Protein 4DLL (pdb70)

Organism: Polaromonas sp. (strain JS666 / ATCC BAA-500) (NCBI:txid296591)

Radius of gyration: 27.36 Å; Cα contacts (8 Å, |Δi|>4): 1126; chains: 2; bounding box: 44×63×83 Å

Nearest PDB structures (foldseek):
  8jyt-assembly1_A  TM=6.598E-01  e=2.889E-17  synthetic construct
  8hwy-assembly1_B  TM=6.400E-01  e=3.646E-17  Escherichia
  8hwy-assembly1_A  TM=6.384E-01  e=1.101E-16  Escherichia
  7y8o-assembly1_B  TM=6.370E-01  e=3.734E-16  Streptomyces clavuligerus
  4oqz-assembly1_A-2  TM=6.450E-01  e=6.090E-15  Streptomyces aurantiacus JA 4570

Foldseek 3Di:
DQFQEEEEEECVLPLLCLLCVVVVHAYEYEYDDVVSVVSNVVSRYHYDPALLVRQQVGQEYEYDAELVVVCCNVPVRPNLVRDQNHEYEYHQYFLVSQVVVQVVSVVVNYHYWYKDWDDADVLSNVLAIEITAADVVVCVSCVVVNSSRHHYDYQYHRSRRSLVVLVVLVLLLLLVVLLVVQVVCVVVPHQVVVLVVCDPHPNHDPNCVPLVVVSVCVFQASPWLVNSLVSCSNVVVCVVVVHDDVSVVVSNVLSVQVVVVPRRRTYNSCSSVSVVVD/DEEEEEEDDLLCLLCLVVPYAYEYEYDDVVSVVSNVVSRYHYDPALLVSLAPGQEYEYDAELVVVCCNPVVRCNLVRDQNHEYEYHQYALVSFVVVQVVSVVSNYHYWHKDWDDAVVLQNVLAIEITAADPVVVVVCVVVNSSNHHYDYDYHRSVRNLVVLVVLVLLLLLVVLLVVQVVCVVVVDAVVVLVVQPPDPSDDPCCVPLVVVSVVVFAARPWLQVSLVSCSNVVVCVVVVHDDPSVVVSNVLSVVCVVVPRGRTYSSSSSVSVVVVVD

Solvent-accessible surface area: 20744 Å² total

B-factor: mean 40.54, std 8.55, range [14.97, 87.86]

CATH classification: 3.40.50.720 (+1 more: 1.10.1040.10)

InterPro domains:
  IPR006115 6-phosphogluconate dehydrogenase, NADP-binding [PF03446] (11-165)
  IPR008927 6-phosphogluconate dehydrogenase-like, C-terminal domain superfamily [SSF48179] (169-296)
  IPR013328 6-phosphogluconate dehydrogenase, domain 2 [G3DSA:1.10.1040.10] (167-298)
  IPR015815 3-hydroxyisobutyrate dehydrogenase-related [PIRSF000103] (10-296)
  IPR029154 3-hydroxyisobutyrate dehydrogenase-like, NAD-binding domain [PF14833] (171-287)
  IPR036291 NAD(P)-binding domain superfamily [SSF51735] (11-168)

Sequence (553 aa):
PYARKITFLGTGSGLPARRLCEAGYALQVWNRTPARAASLAALGATIHEQARAAARDADIVVSLENGAVVQDVLFAQGVAAAKPGSLFLDASITPREARDHAARLGALGIAHLDTPVSGGTVGAEQGTLVIAGGKPADFERSLPLLKVFGRATHVGPHGSGQLTKLANQIVGITIGAVAEALLFATKGGADAKVKEAITGGFADSRVLQLHGQRVERDFAPRARLSIQLKDRNALATAQEIGFDAPITGLFEQLYAEGVEHGLTDLDQSGLFVELASRRKITFLGTGLPARRLCEAGYALQVWNRTPARAASLAALGATIHEQARAAARDADIVVSLENGAVVQDVLFAQGVAAAKPGSLFLDASITPREARDHAARLGALGIAHLDTPVSGGTVGAEQGTLVIAGGKPADFERSLPLLKVFGRATHVGPHGSGQLTKLANQIVGITIGAVAEALLFATKGGADAKVKEAITGGFADSRVLQLHGQRVERDFAPRARLSIQLKDRNALATAQEIGFDAPITGLFEQLYAEGVEHGLTDLDQSGLFVELASRNG

Structure (mmCIF, N/CA/C/O backbone):
data_4DLL
#
_entry.id   4DLL
#
_cell.length_a   39.868
_cell.length_b   47.010
_cell.length_c   77.498
_cell.angle_alpha   92.14
_cell.angle_beta   95.30
_cell.angle_gamma   101.19
#
_symmetry.space_group_name_H-M   'P 1'
#
loop_
_entity.id
_entity.type
_entity.pdbx_description
1 polymer '2-hydroxy-3-oxopropionate reductase'
2 non-polymer 'SULFATE ION'
3 water water
#
loop_
_atom_site.group_PDB
_atom_site.id
_atom_site.type_symbol
_atom_site.label_atom_id
_atom_site.label_alt_id
_atom_site.label_comp_id
_atom_site.label_asym_id
_atom_site.label_entity_id
_atom_site.label_seq_id
_atom_site.pdbx_PDB_ins_code
_atom_site.Cartn_x
_atom_site.Cartn_y
_atom_site.Cartn_z
_atom_site.occupancy
_atom_site.B_iso_or_equiv
_atom_site.auth_seq_id
_atom_site.auth_comp_id
_atom_site.auth_asym_id
_atom_site.auth_atom_id
_atom_site.pdbx_PDB_model_num
ATOM 1 N N . PRO A 1 29 ? 4.097 20.448 35.963 1.00 46.56 29 PRO A N 1
ATOM 2 C CA . PRO A 1 29 ? 4.145 19.117 36.630 1.00 46.97 29 PRO A CA 1
ATOM 3 C C . PRO A 1 29 ? 5.374 18.824 37.539 1.00 46.55 29 PRO A C 1
ATOM 4 O O . PRO A 1 29 ? 5.357 17.834 38.284 1.00 46.73 29 PRO A O 1
ATOM 8 N N . TYR A 1 30 ? 6.397 19.677 37.516 1.00 45.71 30 TYR A N 1
ATOM 9 C CA . TYR A 1 30 ? 7.663 19.419 38.266 1.00 46.23 30 TYR A CA 1
ATOM 10 C C . TYR A 1 30 ? 7.815 20.337 39.482 1.00 45.42 30 TYR A C 1
ATOM 11 O O . TYR A 1 30 ? 8.538 20.028 40.448 1.00 46.17 30 TYR A O 1
ATOM 20 N N . ALA A 1 31 ? 7.116 21.462 39.418 1.00 43.44 31 ALA A N 1
ATOM 21 C CA . ALA A 1 31 ? 7.351 22.562 40.318 1.00 43.20 31 ALA A CA 1
ATOM 22 C C . ALA A 1 31 ? 6.061 23.270 40.756 1.00 42.88 31 ALA A C 1
ATOM 23 O O . ALA A 1 31 ? 5.185 23.580 39.931 1.00 42.15 31 ALA A O 1
ATOM 25 N N . ARG A 1 32 ? 5.986 23.526 42.064 1.00 42.23 32 ARG A N 1
ATOM 26 C CA . ARG A 1 32 ? 4.993 24.407 42.652 1.00 41.40 32 ARG A CA 1
ATOM 27 C C . ARG A 1 32 ? 5.704 25.406 43.614 1.00 39.88 32 ARG A C 1
ATOM 28 O O . ARG A 1 32 ? 5.356 26.588 43.699 1.00 38.94 32 ARG A O 1
ATOM 31 N N . LYS A 1 33 ? 6.711 24.943 44.328 1.00 38.42 33 LYS A N 1
ATOM 32 C CA . LYS A 1 33 ? 7.360 25.848 45.303 1.00 37.76 33 LYS A CA 1
ATOM 33 C C . LYS A 1 33 ? 8.564 26.581 44.667 1.00 36.26 33 LYS A C 1
ATOM 34 O O . LYS A 1 33 ? 9.548 25.948 44.359 1.00 36.23 33 LYS A O 1
ATOM 39 N N . ILE A 1 34 ? 8.441 27.896 44.442 1.00 35.65 34 ILE A N 1
ATOM 40 C CA . ILE A 1 34 ? 9.523 28.729 43.928 1.00 34.92 34 ILE A CA 1
ATOM 41 C C . ILE A 1 34 ? 10.196 29.648 44.977 1.00 35.39 34 ILE A C 1
ATOM 42 O O . ILE A 1 34 ? 9.527 30.340 45.736 1.00 35.47 34 ILE A O 1
ATOM 47 N N . THR A 1 35 ? 11.530 29.644 45.006 1.00 35.12 35 THR A N 1
ATOM 48 C CA . THR A 1 35 ? 12.264 30.611 45.822 1.00 34.93 35 THR A CA 1
ATOM 49 C C . THR A 1 35 ? 13.041 31.657 44.952 1.00 34.97 35 THR A C 1
ATOM 50 O O . THR A 1 35 ? 13.703 31.294 43.979 1.00 35.34 35 THR A O 1
ATOM 54 N N . PHE A 1 36 ? 12.905 32.941 45.267 1.00 34.08 36 PHE A N 1
ATOM 55 C CA . PHE A 1 36 ? 13.844 33.950 44.786 1.00 33.57 36 PHE A CA 1
ATOM 56 C C . PHE A 1 36 ? 14.887 34.189 45.838 1.00 34.13 36 PHE A C 1
ATOM 57 O O . PHE A 1 36 ? 14.588 34.199 47.035 1.00 34.88 36 PHE A O 1
ATOM 65 N N . LEU A 1 37 ? 16.099 34.400 45.349 1.00 34.11 37 LEU A N 1
ATOM 66 C CA . LEU A 1 37 ? 17.257 34.831 46.083 1.00 34.70 37 LEU A CA 1
ATOM 67 C C . LEU A 1 37 ? 17.688 36.176 45.474 1.00 35.76 37 LEU A C 1
ATOM 68 O O . LEU A 1 37 ? 18.186 36.205 44.390 1.00 35.32 37 LEU A O 1
ATOM 73 N N . GLY A 1 38 ? 17.480 37.286 46.172 1.00 36.33 38 GLY A N 1
ATOM 74 C CA . GLY A 1 38 ? 17.692 38.578 45.582 1.00 38.41 38 GLY A CA 1
ATOM 75 C C . GLY A 1 38 ? 16.551 38.899 44.641 1.00 39.38 38 GLY A C 1
ATOM 76 O O . GLY A 1 38 ? 15.748 38.037 44.294 1.00 40.75 38 GLY A O 1
ATOM 77 N N . THR A 1 39 ? 16.461 40.146 44.222 1.00 40.53 39 THR A N 1
ATOM 78 C CA . THR A 1 39 ? 15.413 40.539 43.287 1.00 41.94 39 THR A CA 1
ATOM 79 C C . THR A 1 39 ? 15.999 41.147 42.035 1.00 42.39 39 THR A C 1
ATOM 80 O O . THR A 1 39 ? 15.267 41.409 41.104 1.00 40.87 39 THR A O 1
ATOM 84 N N . GLY A 1 40 ? 17.327 41.369 42.014 1.00 43.63 40 GLY A N 1
ATOM 85 C CA . GLY A 1 40 ? 18.007 41.951 40.834 1.00 44.19 40 GLY A CA 1
ATOM 86 C C . GLY A 1 40 ? 17.233 43.141 40.292 1.00 45.13 40 GLY A C 1
ATOM 87 O O . GLY A 1 40 ? 16.614 43.883 41.063 1.00 45.96 40 GLY A O 1
ATOM 88 N N . SER A 1 41 ? 17.191 43.288 38.965 1.00 45.68 41 SER A N 1
ATOM 89 C CA . SER A 1 41 ? 16.622 44.483 38.353 1.00 45.84 41 SER A CA 1
ATOM 90 C C . SER A 1 41 ? 15.096 44.424 38.038 1.00 46.15 41 SER A C 1
ATOM 91 O O . SER A 1 41 ? 14.449 45.441 37.870 1.00 45.85 41 SER A O 1
ATOM 101 N N . GLY A 1 43 ? 13.001 41.843 39.479 1.00 43.19 43 GLY A N 1
ATOM 102 C CA . GLY A 1 43 ? 12.487 40.832 40.387 1.00 43.51 43 GLY A CA 1
ATOM 103 C C . GLY A 1 43 ? 11.005 40.957 40.709 1.00 43.45 43 GLY A C 1
ATOM 104 O O . GLY A 1 43 ? 10.299 39.942 40.756 1.00 42.69 43 GLY A O 1
ATOM 105 N N . LEU A 1 44 ? 10.550 42.198 40.924 1.00 42.26 44 LEU A N 1
ATOM 106 C CA . LEU A 1 44 ? 9.183 42.450 41.361 1.00 42.68 44 LEU A CA 1
ATOM 107 C C . LEU A 1 44 ? 8.115 42.069 40.340 1.00 41.11 44 LEU A C 1
ATOM 108 O O . LEU A 1 44 ? 7.181 41.332 40.675 1.00 40.68 44 LEU A O 1
ATOM 113 N N . PRO A 1 45 ? 8.240 42.590 39.106 1.00 40.51 45 PRO A N 1
ATOM 114 C CA . PRO A 1 45 ? 7.277 42.232 38.058 1.00 39.99 45 PRO A CA 1
ATOM 115 C C . PRO A 1 45 ? 7.273 40.712 37.808 1.00 39.71 45 PRO A C 1
ATOM 116 O O . PRO A 1 45 ? 6.197 40.114 37.581 1.00 39.94 45 PRO A O 1
ATOM 128 N N . ALA A 1 47 ? 7.884 38.315 40.094 1.00 38.81 47 ALA A N 1
ATOM 129 C CA . ALA A 1 47 ? 7.215 37.632 41.193 1.00 40.08 47 ALA A CA 1
ATOM 130 C C . ALA A 1 47 ? 5.691 37.731 41.030 1.00 40.60 47 ALA A C 1
ATOM 131 O O . ALA A 1 47 ? 4.972 36.822 41.381 1.00 41.59 47 ALA A O 1
ATOM 133 N N . ARG A 1 48 ? 5.216 38.820 40.454 1.00 41.48 48 ARG A N 1
ATOM 134 C CA . ARG A 1 48 ? 3.806 39.056 40.374 1.00 42.51 48 ARG A CA 1
ATOM 135 C C . ARG A 1 48 ? 3.204 38.147 39.267 1.00 42.82 48 ARG A C 1
ATOM 136 O O . ARG A 1 48 ? 2.141 37.555 39.454 1.00 42.12 48 ARG A O 1
ATOM 141 N N . ARG A 1 49 ? 3.917 37.957 38.155 1.00 42.77 49 ARG A N 1
ATOM 142 C CA . ARG A 1 49 ? 3.403 37.032 37.153 1.00 42.81 49 ARG A CA 1
ATOM 143 C C . ARG A 1 49 ? 3.467 35.626 37.710 1.00 43.06 49 ARG A C 1
ATOM 144 O O . ARG A 1 49 ? 2.662 34.768 37.359 1.00 43.33 49 ARG A O 1
ATOM 152 N N . LEU A 1 50 ? 4.426 35.413 38.602 1.00 42.95 50 LEU A N 1
ATOM 153 C CA . LEU A 1 50 ? 4.636 34.129 39.202 1.00 43.33 50 LEU A CA 1
ATOM 154 C C . LEU A 1 50 ? 3.473 33.738 40.118 1.00 43.21 50 LEU A C 1
ATOM 155 O O . LEU A 1 50 ? 2.882 32.664 39.979 1.00 42.28 50 LEU A O 1
ATOM 160 N N . CYS A 1 51 ? 3.163 34.622 41.055 1.00 43.67 51 CYS A N 1
ATOM 161 C CA . CYS A 1 51 ? 1.975 34.457 41.903 1.00 44.15 51 CYS A CA 1
ATOM 162 C C . CYS A 1 51 ? 0.715 34.380 41.032 1.00 44.31 51 CYS A C 1
ATOM 163 O O . CYS A 1 51 ? -0.064 33.470 41.196 1.00 43.90 51 CYS A O 1
ATOM 166 N N . GLU A 1 52 ? 0.571 35.286 40.073 1.00 44.82 52 GLU A N 1
ATOM 167 C CA . GLU A 1 52 ? -0.552 35.217 39.108 1.00 45.80 52 GLU A CA 1
ATOM 168 C C . GLU A 1 52 ? -0.660 33.900 38.343 1.00 45.24 52 GLU A C 1
ATOM 169 O O . GLU A 1 52 ? -1.744 33.564 37.884 1.00 46.95 52 GLU A O 1
ATOM 175 N N . ALA A 1 53 ? 0.426 33.150 38.188 1.00 43.20 53 ALA A N 1
ATOM 176 C CA . ALA A 1 53 ? 0.332 31.820 37.581 1.00 41.31 53 ALA A CA 1
ATOM 177 C C . ALA A 1 53 ? 0.042 30.753 38.634 1.00 40.86 53 ALA A C 1
ATOM 178 O O . ALA A 1 53 ? -0.076 29.554 38.330 1.00 40.62 53 ALA A O 1
ATOM 180 N N . GLY A 1 54 ? -0.063 31.189 39.888 1.00 40.00 54 GLY A N 1
ATOM 181 C CA . GLY A 1 54 ? -0.447 30.304 40.988 1.00 40.03 54 GLY A CA 1
ATOM 182 C C . GLY A 1 54 ? 0.692 29.510 41.607 1.00 40.15 54 GLY A C 1
ATOM 183 O O . GLY A 1 54 ? 0.465 28.477 42.215 1.00 39.42 54 GLY A O 1
ATOM 184 N N . TYR A 1 55 ? 1.922 30.012 41.457 1.00 39.97 55 TYR A N 1
ATOM 185 C CA . TYR A 1 55 ? 3.079 29.427 42.091 1.00 38.68 55 TYR A CA 1
ATOM 186 C C . TYR A 1 55 ? 3.174 29.985 43.470 1.00 39.01 55 TYR A C 1
ATOM 187 O O . TYR A 1 55 ? 2.851 31.145 43.694 1.00 40.22 55 TYR A O 1
ATOM 196 N N . ALA A 1 56 ? 3.657 29.190 44.406 1.00 38.28 56 ALA A N 1
ATOM 197 C CA . ALA A 1 56 ? 3.861 29.736 45.733 1.00 38.51 56 ALA A CA 1
ATOM 198 C C . ALA A 1 56 ? 5.307 30.259 45.855 1.00 38.29 56 ALA A C 1
ATOM 199 O O . ALA A 1 56 ? 6.253 29.664 45.348 1.00 38.09 56 ALA A O 1
ATOM 201 N N . LEU A 1 57 ? 5.478 31.381 46.518 1.00 37.31 57 LEU A N 1
ATOM 202 C CA . LEU A 1 57 ? 6.752 32.049 46.404 1.00 36.89 57 LEU A CA 1
ATOM 203 C C . LEU A 1 57 ? 7.375 32.355 47.743 1.00 36.39 57 LEU A C 1
ATOM 204 O O . LEU A 1 57 ? 6.720 32.974 48.585 1.00 35.73 57 LEU A O 1
ATOM 209 N N . GLN A 1 58 ? 8.630 31.920 47.919 1.00 36.16 58 GLN A N 1
ATOM 210 C CA . GLN A 1 58 ? 9.456 32.311 49.067 1.00 35.53 58 GLN A CA 1
ATOM 211 C C . GLN A 1 58 ? 10.558 33.202 48.552 1.00 35.52 58 GLN A C 1
ATOM 212 O O . GLN A 1 58 ? 11.024 33.030 47.431 1.00 34.86 58 GLN A O 1
ATOM 218 N N . VAL A 1 59 ? 10.995 34.134 49.384 1.00 34.95 59 VAL A N 1
ATOM 219 C CA . VAL A 1 59 ? 11.969 35.109 49.003 1.00 36.27 59 VAL A CA 1
ATOM 220 C C . VAL A 1 59 ? 12.998 35.293 50.119 1.00 36.54 59 VAL A C 1
ATOM 221 O O . VAL A 1 59 ? 12.637 35.289 51.264 1.00 37.78 59 VAL A O 1
ATOM 225 N N . TRP A 1 60 ? 14.270 35.437 49.788 1.00 36.88 60 TRP A N 1
ATOM 226 C CA . TRP A 1 60 ? 15.248 36.006 50.698 1.00 36.87 60 TRP A CA 1
ATOM 227 C C . TRP A 1 60 ? 15.831 37.209 49.954 1.00 38.28 60 TRP A C 1
ATOM 228 O O . TRP A 1 60 ? 16.127 37.117 48.774 1.00 38.10 60 TRP A O 1
ATOM 239 N N . ASN A 1 61 ? 15.949 38.363 50.596 1.00 38.57 61 ASN A N 1
ATOM 240 C CA . ASN A 1 61 ? 16.481 39.501 49.891 1.00 39.33 61 ASN A CA 1
ATOM 241 C C . ASN A 1 61 ? 17.071 40.489 50.912 1.00 39.75 61 ASN A C 1
ATOM 242 O O . ASN A 1 61 ? 17.044 40.194 52.086 1.00 39.45 61 ASN A O 1
ATOM 247 N N . ARG A 1 62 ? 17.599 41.616 50.442 1.00 40.39 62 ARG A N 1
ATOM 248 C CA . ARG A 1 62 ? 18.408 42.517 51.243 1.00 42.57 62 ARG A CA 1
ATOM 249 C C . ARG A 1 62 ? 17.770 43.894 51.321 1.00 43.24 62 ARG A C 1
ATOM 250 O O . ARG A 1 62 ? 18.316 44.793 51.931 1.00 44.83 62 ARG A O 1
ATOM 258 N N . THR A 1 63 ? 16.611 44.058 50.698 1.00 43.67 63 THR A N 1
ATOM 259 C CA . THR A 1 63 ? 16.007 45.379 50.572 1.00 44.12 63 THR A CA 1
ATOM 260 C C . THR A 1 63 ? 14.530 45.383 51.031 1.00 43.86 63 THR A C 1
ATOM 261 O O . THR A 1 63 ? 13.639 44.784 50.382 1.00 44.27 63 THR A O 1
ATOM 265 N N . PRO A 1 64 ? 14.285 46.021 52.194 1.00 43.37 64 PRO A N 1
ATOM 266 C CA . PRO A 1 64 ? 13.008 46.059 52.918 1.00 43.18 64 PRO A CA 1
ATOM 267 C C . PRO A 1 64 ? 11.765 46.415 52.117 1.00 42.36 64 PRO A C 1
ATOM 268 O O . PRO A 1 64 ? 10.739 45.780 52.302 1.00 43.38 64 PRO A O 1
ATOM 272 N N . ALA A 1 65 ? 11.850 47.401 51.230 1.00 42.29 65 ALA A N 1
ATOM 273 C CA . ALA A 1 65 ? 10.672 47.918 50.529 1.00 41.28 65 ALA A CA 1
ATOM 274 C C . ALA A 1 65 ? 10.238 46.976 49.404 1.00 41.60 65 ALA A C 1
ATOM 275 O O . ALA A 1 65 ? 9.044 46.921 49.040 1.00 41.16 65 ALA A O 1
ATOM 277 N N . ARG A 1 66 ? 11.211 46.245 48.869 1.00 41.38 66 ARG A N 1
ATOM 278 C CA . ARG A 1 66 ? 10.935 45.268 47.837 1.00 42.23 66 ARG A CA 1
ATOM 279 C C . ARG A 1 66 ? 10.309 44.079 48.549 1.00 42.02 66 ARG A C 1
ATOM 280 O O . ARG A 1 66 ? 9.249 43.607 48.170 1.00 41.78 66 ARG A O 1
ATOM 282 N N . ALA A 1 67 ? 10.963 43.639 49.614 1.00 42.64 67 ALA A N 1
ATOM 283 C CA . ALA A 1 67 ? 10.391 42.659 50.540 1.00 43.17 67 ALA A CA 1
ATOM 284 C C . ALA A 1 67 ? 8.897 42.957 50.836 1.00 43.30 67 ALA A C 1
ATOM 285 O O . ALA A 1 67 ? 8.057 42.077 50.668 1.00 43.46 67 ALA A O 1
ATOM 287 N N . ALA A 1 68 ? 8.578 44.202 51.203 1.00 43.26 68 ALA A N 1
ATOM 288 C CA . ALA A 1 68 ? 7.176 44.593 51.498 1.00 43.73 68 ALA A CA 1
ATOM 289 C C . ALA A 1 68 ? 6.260 44.473 50.282 1.00 43.32 68 ALA A C 1
ATOM 290 O O . ALA A 1 68 ? 5.134 44.010 50.403 1.00 42.86 68 ALA A O 1
ATOM 292 N N . SER A 1 69 ? 6.769 44.899 49.133 1.00 42.89 69 SER A N 1
ATOM 293 C CA . SER A 1 69 ? 6.062 44.814 47.885 1.00 42.98 69 SER A CA 1
ATOM 294 C C . SER A 1 69 ? 5.755 43.380 47.497 1.00 42.96 69 SER A C 1
ATOM 295 O O . SER A 1 69 ? 4.713 43.087 46.890 1.00 44.27 69 SER A O 1
ATOM 298 N N . LEU A 1 70 ? 6.682 42.498 47.832 1.00 42.59 70 LEU A N 1
ATOM 299 C CA . LEU A 1 70 ? 6.592 41.064 47.571 1.00 41.43 70 LEU A CA 1
ATOM 300 C C . LEU A 1 70 ? 5.659 40.369 48.549 1.00 41.54 70 LEU A C 1
ATOM 301 O O . LEU A 1 70 ? 4.861 39.480 48.149 1.00 40.86 70 LEU A O 1
ATOM 306 N N . ALA A 1 71 ? 5.796 40.749 49.827 1.00 41.24 71 ALA A N 1
ATOM 307 C CA . ALA A 1 71 ? 4.891 40.302 50.898 1.00 42.48 71 ALA A CA 1
ATOM 308 C C . ALA A 1 71 ? 3.452 40.651 50.543 1.00 42.59 71 ALA A C 1
ATOM 309 O O . ALA A 1 71 ? 2.581 39.808 50.684 1.00 43.23 71 ALA A O 1
ATOM 311 N N . ALA A 1 72 ? 3.238 41.861 50.030 1.00 43.32 72 ALA A N 1
ATOM 312 C CA . ALA A 1 72 ? 1.948 42.287 49.519 1.00 45.00 72 ALA A CA 1
ATOM 313 C C . ALA A 1 72 ? 1.379 41.361 48.413 1.00 46.08 72 ALA A C 1
ATOM 314 O O . ALA A 1 72 ? 0.163 41.273 48.257 1.00 46.46 72 ALA A O 1
ATOM 316 N N . LEU A 1 73 ? 2.238 40.654 47.676 1.00 46.39 73 LEU A N 1
ATOM 317 C CA . LEU A 1 73 ? 1.754 39.788 46.605 1.00 46.27 73 LEU A CA 1
ATOM 318 C C . LEU A 1 73 ? 1.492 38.369 47.096 1.00 46.83 73 LEU A C 1
ATOM 319 O O . LEU A 1 73 ? 0.920 37.558 46.373 1.00 46.82 73 LEU A O 1
ATOM 324 N N . GLY A 1 74 ? 1.885 38.074 48.332 1.00 47.49 74 GLY A N 1
ATOM 325 C CA . GLY A 1 74 ? 1.681 36.716 48.883 1.00 48.59 74 GLY A CA 1
ATOM 326 C C . GLY A 1 74 ? 2.954 35.970 49.257 1.00 48.69 74 GLY A C 1
ATOM 327 O O . GLY A 1 74 ? 2.913 34.978 49.975 1.00 49.74 74 GLY A O 1
ATOM 328 N N . ALA A 1 75 ? 4.095 36.476 48.798 1.00 48.13 75 ALA A N 1
ATOM 329 C CA . ALA A 1 75 ? 5.389 35.856 49.050 1.00 47.34 75 ALA A CA 1
ATOM 330 C C . ALA A 1 75 ? 5.745 35.792 50.547 1.00 47.35 75 ALA A C 1
ATOM 331 O O . ALA A 1 75 ? 5.433 36.718 51.286 1.00 46.93 75 ALA A O 1
ATOM 333 N N . THR A 1 76 ? 6.409 34.720 50.975 1.00 46.54 76 THR A N 1
ATOM 334 C CA . THR A 1 76 ? 6.911 34.623 52.327 1.00 47.32 76 THR A CA 1
ATOM 335 C C . THR A 1 76 ? 8.387 35.044 52.347 1.00 46.92 76 THR A C 1
ATOM 336 O O . THR A 1 76 ? 9.225 34.459 51.652 1.00 46.35 76 THR A O 1
ATOM 340 N N . ILE A 1 77 ? 8.714 36.025 53.173 1.00 46.55 77 ILE A N 1
ATOM 341 C CA . ILE A 1 77 ? 10.088 36.491 53.256 1.00 46.18 77 ILE A CA 1
ATOM 342 C C . ILE A 1 77 ? 10.829 35.783 54.391 1.00 46.12 77 ILE A C 1
ATOM 343 O O . ILE A 1 77 ? 10.265 35.570 55.446 1.00 47.54 77 ILE A O 1
ATOM 348 N N . HIS A 1 78 ? 12.080 35.393 54.179 1.00 45.72 78 HIS A N 1
ATOM 349 C CA . HIS A 1 78 ? 12.888 34.773 55.239 1.00 45.50 78 HIS A CA 1
ATOM 350 C C . HIS A 1 78 ? 14.114 35.627 55.540 1.00 45.85 78 HIS A C 1
ATOM 351 O O . HIS A 1 78 ? 14.628 36.318 54.656 1.00 45.96 78 HIS A O 1
ATOM 358 N N . GLU A 1 79 ? 14.558 35.620 56.790 1.00 46.19 79 GLU A N 1
ATOM 359 C CA . GLU A 1 79 ? 15.757 36.395 57.164 1.00 47.35 79 GLU A CA 1
ATOM 360 C C . GLU A 1 79 ? 17.044 35.716 56.615 1.00 46.66 79 GLU A C 1
ATOM 361 O O . GLU A 1 79 ? 17.967 36.398 56.178 1.00 45.55 79 GLU A O 1
ATOM 367 N N . GLN A 1 80 ? 17.062 34.375 56.622 1.00 47.22 80 GLN A N 1
ATOM 368 C CA . GLN A 1 80 ? 18.200 33.560 56.145 1.00 47.75 80 GLN A CA 1
ATOM 369 C C . GLN A 1 80 ? 17.819 32.844 54.843 1.00 46.88 80 GLN A C 1
ATOM 370 O O . GLN A 1 80 ? 16.731 32.265 54.730 1.00 46.38 80 GLN A O 1
ATOM 376 N N . ALA A 1 81 ? 18.729 32.893 53.873 1.00 46.04 81 ALA A N 1
ATOM 377 C CA . ALA A 1 81 ? 18.489 32.396 52.528 1.00 44.26 81 ALA A CA 1
ATOM 378 C C . ALA A 1 81 ? 18.259 30.885 52.532 1.00 44.25 81 ALA A C 1
ATOM 379 O O . ALA A 1 81 ? 17.364 30.366 51.825 1.00 43.40 81 ALA A O 1
ATOM 381 N N . ARG A 1 82 ? 19.037 30.186 53.359 1.00 43.56 82 ARG A N 1
ATOM 382 C CA . ARG A 1 82 ? 18.926 28.730 53.498 1.00 43.49 82 ARG A CA 1
ATOM 383 C C . ARG A 1 82 ? 17.512 28.343 53.801 1.00 42.68 82 ARG A C 1
ATOM 384 O O . ARG A 1 82 ? 17.044 27.326 53.312 1.00 42.53 82 ARG A O 1
ATOM 392 N N . ALA A 1 83 ? 16.861 29.138 54.658 1.00 41.99 83 ALA A N 1
ATOM 393 C CA . ALA A 1 83 ? 15.485 28.892 55.094 1.00 40.46 83 ALA A CA 1
ATOM 394 C C . ALA A 1 83 ? 14.507 29.074 53.936 1.00 40.33 83 ALA A C 1
ATOM 395 O O . ALA A 1 83 ? 13.536 28.337 53.842 1.00 38.45 83 ALA A O 1
ATOM 397 N N . ALA A 1 84 ? 14.777 30.075 53.076 1.00 39.95 84 ALA A N 1
ATOM 398 C CA . ALA A 1 84 ? 13.935 30.358 51.931 1.00 40.03 84 ALA A CA 1
ATOM 399 C C . ALA A 1 84 ? 13.991 29.228 50.929 1.00 40.41 84 ALA A C 1
ATOM 400 O O . ALA A 1 84 ? 12.992 28.885 50.327 1.00 39.15 84 ALA A O 1
ATOM 402 N N . ALA A 1 85 ? 15.175 28.641 50.788 1.00 41.06 85 ALA A N 1
ATOM 403 C CA . ALA A 1 85 ? 15.468 27.668 49.727 1.00 42.20 85 ALA A CA 1
ATOM 404 C C . ALA A 1 85 ? 15.011 26.247 50.019 1.00 42.38 85 ALA A C 1
ATOM 405 O O . ALA A 1 85 ? 14.603 25.503 49.120 1.00 42.15 85 ALA A O 1
ATOM 407 N N . ARG A 1 86 ? 15.070 25.880 51.286 1.00 42.62 86 ARG A N 1
ATOM 408 C CA . ARG A 1 86 ? 14.973 24.488 51.653 1.00 43.42 86 ARG A CA 1
ATOM 409 C C . ARG A 1 86 ? 13.818 23.673 51.065 1.00 42.56 86 ARG A C 1
ATOM 410 O O . ARG A 1 86 ? 14.027 22.543 50.646 1.00 43.37 86 ARG A O 1
ATOM 418 N N . ASP A 1 87 ? 12.624 24.224 51.009 1.00 42.12 87 ASP A N 1
ATOM 419 C CA . ASP A 1 87 ? 11.465 23.417 50.553 1.00 42.69 87 ASP A CA 1
ATOM 420 C C . ASP A 1 87 ? 11.110 23.662 49.067 1.00 41.25 87 ASP A C 1
ATOM 421 O O . ASP A 1 87 ? 10.122 23.124 48.531 1.00 40.77 87 ASP A O 1
ATOM 426 N N . ALA A 1 88 ? 11.968 24.432 48.390 1.00 39.93 88 ALA A N 1
ATOM 427 C CA . ALA A 1 88 ? 11.733 24.840 47.008 1.00 38.32 88 ALA A CA 1
ATOM 428 C C . ALA A 1 88 ? 11.951 23.685 46.072 1.00 36.86 88 ALA A C 1
ATOM 429 O O . ALA A 1 88 ? 12.859 22.871 46.272 1.00 36.07 88 ALA A O 1
ATOM 431 N N . ASP A 1 89 ? 11.102 23.638 45.056 1.00 35.00 89 ASP A N 1
ATOM 432 C CA . ASP A 1 89 ? 11.319 22.827 43.853 1.00 33.93 89 ASP A CA 1
ATOM 433 C C . ASP A 1 89 ? 12.330 23.497 42.929 1.00 32.20 89 ASP A C 1
ATOM 434 O O . ASP A 1 89 ? 13.162 22.824 42.358 1.00 33.19 89 ASP A O 1
ATOM 439 N N . ILE A 1 90 ? 12.209 24.816 42.757 1.00 31.25 90 ILE A N 1
ATOM 440 C CA . ILE A 1 90 ? 13.089 25.605 41.901 1.00 29.69 90 ILE A CA 1
ATOM 441 C C . ILE A 1 90 ? 13.574 26.824 42.718 1.00 29.99 90 ILE A C 1
ATOM 442 O O . ILE A 1 90 ? 12.763 27.563 43.289 1.00 31.05 90 ILE A O 1
ATOM 447 N N . VAL A 1 91 ? 14.883 26.981 42.840 1.00 29.36 91 VAL A N 1
ATOM 448 C CA . VAL A 1 91 ? 15.440 28.178 43.462 1.00 28.82 91 VAL A CA 1
ATOM 449 C C . VAL A 1 91 ? 16.030 29.094 42.390 1.00 28.86 91 VAL A C 1
ATOM 450 O O . VAL A 1 91 ? 16.904 28.684 41.638 1.00 29.43 91 VAL A O 1
ATOM 454 N N . VAL A 1 92 ? 15.530 30.322 42.317 1.00 29.35 92 VAL A N 1
ATOM 455 C CA . VAL A 1 92 ? 15.966 31.291 41.326 1.00 29.11 92 VAL A CA 1
ATOM 456 C C . VAL A 1 92 ? 16.853 32.346 41.978 1.00 30.39 92 VAL A C 1
ATOM 457 O O . VAL A 1 92 ? 16.357 33.128 42.802 1.00 31.17 92 VAL A O 1
ATOM 461 N N . SER A 1 93 ? 18.149 32.355 41.632 1.00 31.17 93 SER A N 1
ATOM 462 C CA . SER A 1 93 ? 19.042 33.500 41.983 1.00 33.52 93 SER A CA 1
ATOM 463 C C . SER A 1 93 ? 18.971 34.757 41.068 1.00 33.72 93 SER A C 1
ATOM 464 O O . SER A 1 93 ? 19.165 34.702 39.860 1.00 32.81 93 SER A O 1
ATOM 475 N N . LEU A 1 95 ? 20.887 37.441 42.040 1.00 41.73 95 LEU A N 1
ATOM 476 C CA . LEU A 1 95 ? 21.940 38.105 42.735 1.00 42.40 95 LEU A CA 1
ATOM 477 C C . LEU A 1 95 ? 22.857 38.860 41.743 1.00 43.59 95 LEU A C 1
ATOM 478 O O . LEU A 1 95 ? 22.689 38.764 40.536 1.00 44.41 95 LEU A O 1
ATOM 483 N N . GLU A 1 96 ? 23.821 39.613 42.273 1.00 45.00 96 GLU A N 1
ATOM 484 C CA . GLU A 1 96 ? 24.606 40.579 41.482 1.00 45.94 96 GLU A CA 1
ATOM 485 C C . GLU A 1 96 ? 25.690 39.944 40.634 1.00 45.26 96 GLU A C 1
ATOM 486 O O . GLU A 1 96 ? 25.778 40.203 39.430 1.00 45.35 96 GLU A O 1
ATOM 492 N N . ASN A 1 97 ? 26.537 39.155 41.283 1.00 43.88 97 ASN A N 1
ATOM 493 C CA . ASN A 1 97 ? 27.710 38.631 40.643 1.00 43.21 97 ASN A CA 1
ATOM 494 C C . ASN A 1 97 ? 28.094 37.286 41.230 1.00 42.55 97 ASN A C 1
ATOM 495 O O . ASN A 1 97 ? 27.446 36.769 42.168 1.00 42.31 97 ASN A O 1
ATOM 500 N N . GLY A 1 98 ? 29.170 36.752 40.657 1.00 41.93 98 GLY A N 1
ATOM 501 C CA . GLY A 1 98 ? 29.748 35.463 41.005 1.00 40.73 98 GLY A CA 1
ATOM 502 C C . GLY A 1 98 ? 30.098 35.226 42.438 1.00 40.38 98 GLY A C 1
ATOM 503 O O . GLY A 1 98 ? 29.791 34.143 42.930 1.00 39.98 98 GLY A O 1
ATOM 504 N N . ALA A 1 99 ? 30.738 36.222 43.093 1.00 40.48 99 ALA A N 1
ATOM 505 C CA . ALA A 1 99 ? 31.170 36.144 44.517 1.00 40.23 99 ALA A CA 1
ATOM 506 C C . ALA A 1 99 ? 29.989 36.001 45.460 1.00 40.33 99 ALA A C 1
ATOM 507 O O . ALA A 1 99 ? 29.970 35.143 46.355 1.00 39.88 99 ALA A O 1
ATOM 509 N N . VAL A 1 100 ? 29.019 36.896 45.267 1.00 40.75 100 VAL A N 1
ATOM 510 C CA . VAL A 1 100 ? 27.774 36.883 46.047 1.00 41.15 100 VAL A CA 1
ATOM 511 C C . VAL A 1 100 ? 27.080 35.539 45.874 1.00 40.62 100 VAL A C 1
ATOM 512 O O . VAL A 1 100 ? 26.656 34.930 46.864 1.00 39.37 100 VAL A O 1
ATOM 516 N N . VAL A 1 101 ? 26.994 35.059 44.626 1.00 41.59 101 VAL A N 1
ATOM 517 C CA . VAL A 1 101 ? 26.330 33.777 44.386 1.00 42.20 101 VAL A CA 1
ATOM 518 C C . VAL A 1 101 ? 27.042 32.647 45.139 1.00 43.12 101 VAL A C 1
ATOM 519 O O . VAL A 1 101 ? 26.386 31.881 45.828 1.00 43.90 101 VAL A O 1
ATOM 523 N N . GLN A 1 102 ? 28.374 32.593 45.051 1.00 44.55 102 GLN A N 1
ATOM 524 C CA . GLN A 1 102 ? 29.200 31.616 45.751 1.00 44.53 102 GLN A CA 1
ATOM 525 C C . GLN A 1 102 ? 28.920 31.647 47.245 1.00 44.55 102 GLN A C 1
ATOM 526 O O . GLN A 1 102 ? 28.691 30.609 47.856 1.00 43.55 102 GLN A O 1
ATOM 532 N N . ASP A 1 103 ? 28.950 32.855 47.816 1.00 44.94 103 ASP A N 1
ATOM 533 C CA . ASP A 1 103 ? 28.783 33.057 49.245 1.00 45.66 103 ASP A CA 1
ATOM 534 C C . ASP A 1 103 ? 27.422 32.536 49.692 1.00 44.70 103 ASP A C 1
ATOM 535 O O . ASP A 1 103 ? 27.330 31.589 50.491 1.00 44.17 103 ASP A O 1
ATOM 540 N N . VAL A 1 104 ? 26.363 33.121 49.146 1.00 43.64 104 VAL A N 1
ATOM 541 C CA . VAL A 1 104 ? 25.001 32.606 49.387 1.00 42.76 104 VAL A CA 1
ATOM 542 C C . VAL A 1 104 ? 24.824 31.064 49.271 1.00 43.05 104 VAL A C 1
ATOM 543 O O . VAL A 1 104 ? 24.259 30.422 50.169 1.00 42.03 104 VAL A O 1
ATOM 547 N N . LEU A 1 105 ? 25.326 30.483 48.182 1.00 43.44 105 LEU A N 1
ATOM 548 C CA . LEU A 1 105 ? 25.163 29.059 47.958 1.00 44.53 105 LEU A CA 1
ATOM 549 C C . LEU A 1 105 ? 25.941 28.251 48.989 1.00 46.80 105 LEU A C 1
ATOM 550 O O . LEU A 1 105 ? 25.434 27.277 49.543 1.00 47.89 105 LEU A O 1
ATOM 555 N N . PHE A 1 106 ? 27.178 28.657 49.260 1.00 48.51 106 PHE A N 1
ATOM 556 C CA . PHE A 1 106 ? 28.048 27.838 50.100 1.00 49.76 106 PHE A CA 1
ATOM 557 C C . PHE A 1 106 ? 28.349 28.456 51.469 1.00 50.62 106 PHE A C 1
ATOM 558 O O . PHE A 1 106 ? 28.082 27.822 52.476 1.00 51.98 106 PHE A O 1
ATOM 566 N N . ALA A 1 107 ? 28.835 29.691 51.542 1.00 50.81 107 ALA A N 1
ATOM 567 C CA . ALA A 1 107 ? 29.018 30.330 52.863 1.00 51.39 107 ALA A CA 1
ATOM 568 C C . ALA A 1 107 ? 27.739 30.344 53.726 1.00 51.84 107 ALA A C 1
ATOM 569 O O . ALA A 1 107 ? 27.821 30.241 54.962 1.00 52.43 107 ALA A O 1
ATOM 571 N N . GLN A 1 108 ? 26.578 30.510 53.071 1.00 50.82 108 GLN A N 1
ATOM 572 C CA . GLN A 1 108 ? 25.282 30.662 53.738 1.00 49.70 108 GLN A CA 1
ATOM 573 C C . GLN A 1 108 ? 24.453 29.372 53.687 1.00 48.39 108 GLN A C 1
ATOM 574 O O . GLN A 1 108 ? 23.349 29.325 54.171 1.00 48.24 108 GLN A O 1
ATOM 580 N N . GLY A 1 109 ? 24.987 28.331 53.073 1.00 47.08 109 GLY A N 1
ATOM 581 C CA . GLY A 1 109 ? 24.404 27.011 53.197 1.00 45.90 109 GLY A CA 1
ATOM 582 C C . GLY A 1 109 ? 23.094 26.759 52.464 1.00 44.42 109 GLY A C 1
ATOM 583 O O . GLY A 1 109 ? 22.304 25.922 52.886 1.00 44.47 109 GLY A O 1
ATOM 584 N N . VAL A 1 110 ? 22.879 27.469 51.368 1.00 43.66 110 VAL A N 1
ATOM 585 C CA . VAL A 1 110 ? 21.687 27.286 50.532 1.00 42.65 110 VAL A CA 1
ATOM 586 C C . VAL A 1 110 ? 21.814 25.934 49.848 1.00 42.22 110 VAL A C 1
ATOM 587 O O . VAL A 1 110 ? 20.881 25.114 49.849 1.00 40.84 110 VAL A O 1
ATOM 591 N N . ALA A 1 111 ? 22.989 25.687 49.290 1.00 42.01 111 ALA A N 1
ATOM 592 C CA . ALA A 1 111 ? 23.179 24.444 48.563 1.00 43.41 111 ALA A CA 1
ATOM 593 C C . ALA A 1 111 ? 22.963 23.268 49.493 1.00 43.68 111 ALA A C 1
ATOM 594 O O . ALA A 1 111 ? 22.267 22.298 49.150 1.00 44.15 111 ALA A O 1
ATOM 596 N N . ALA A 1 112 ? 23.551 23.381 50.683 1.00 44.40 112 ALA A N 1
ATOM 597 C CA . ALA A 1 112 ? 23.515 22.334 51.704 1.00 43.71 112 ALA A CA 1
ATOM 598 C C . ALA A 1 112 ? 22.085 21.981 52.022 1.00 42.54 112 ALA A C 1
ATOM 599 O O . ALA A 1 112 ? 21.756 20.807 52.171 1.00 43.59 112 ALA A O 1
ATOM 601 N N . ALA A 1 113 ? 21.240 23.004 52.073 1.00 41.06 113 ALA A N 1
ATOM 602 C CA . ALA A 1 113 ? 19.852 22.855 52.493 1.00 39.73 113 ALA A CA 1
ATOM 603 C C . ALA A 1 113 ? 18.811 22.489 51.411 1.00 39.33 113 ALA A C 1
ATOM 604 O O . ALA A 1 113 ? 17.711 22.081 51.743 1.00 38.66 113 ALA A O 1
ATOM 614 N N . LYS A 1 115 ? 16.499 20.489 48.755 1.00 40.41 115 LYS A N 1
ATOM 615 C CA . LYS A 1 115 ? 15.898 19.184 48.414 1.00 42.09 115 LYS A CA 1
ATOM 616 C C . LYS A 1 115 ? 16.710 18.361 47.435 1.00 42.63 115 LYS A C 1
ATOM 617 O O . LYS A 1 115 ? 17.415 18.908 46.611 1.00 43.11 115 LYS A O 1
ATOM 623 N N . PRO A 1 116 ? 16.591 17.028 47.496 1.00 43.76 116 PRO A N 1
ATOM 624 C CA . PRO A 1 116 ? 17.037 16.295 46.324 1.00 44.09 116 PRO A CA 1
ATOM 625 C C . PRO A 1 116 ? 15.979 16.496 45.209 1.00 43.01 116 PRO A C 1
ATOM 626 O O . PRO A 1 116 ? 14.811 16.764 45.497 1.00 43.10 116 PRO A O 1
ATOM 630 N N . GLY A 1 117 ? 16.408 16.441 43.957 1.00 42.38 117 GLY A N 1
ATOM 631 C CA . GLY A 1 117 ? 15.520 16.717 42.800 1.00 40.63 117 GLY A CA 1
ATOM 632 C C . GLY A 1 117 ? 15.264 18.200 42.477 1.00 38.72 117 GLY A C 1
ATOM 633 O O . GLY A 1 117 ? 14.675 18.522 41.463 1.00 38.67 117 GLY A O 1
ATOM 634 N N . SER A 1 118 ? 15.697 19.105 43.334 1.00 36.96 118 SER A N 1
ATOM 635 C CA . SER A 1 118 ? 15.373 20.492 43.150 1.00 36.46 118 SER A CA 1
ATOM 636 C C . SER A 1 118 ? 16.286 21.066 42.050 1.00 36.16 118 SER A C 1
ATOM 637 O O . SER A 1 118 ? 17.342 20.499 41.743 1.00 36.71 118 SER A O 1
ATOM 640 N N . LEU A 1 119 ? 15.919 22.223 41.536 1.00 35.29 119 LEU A N 1
ATOM 641 C CA . LEU A 1 119 ? 16.671 22.883 40.486 1.00 35.40 119 LEU A CA 1
ATOM 642 C C . LEU A 1 119 ? 17.076 24.285 40.934 1.00 33.93 119 LEU A C 1
ATOM 643 O O . LEU A 1 119 ? 16.292 24.964 41.579 1.00 32.96 119 LEU A O 1
ATOM 648 N N . PHE A 1 120 ? 18.279 24.700 40.536 1.00 32.14 120 PHE A N 1
ATOM 649 C CA . PHE A 1 120 ? 18.773 26.020 40.776 1.00 31.56 120 PHE A CA 1
ATOM 650 C C . PHE A 1 120 ? 18.932 26.747 39.448 1.00 31.91 120 PHE A C 1
ATOM 651 O O . PHE A 1 120 ? 19.628 26.281 38.595 1.00 32.66 120 PHE A O 1
ATOM 659 N N . LEU A 1 121 ? 18.250 27.881 39.306 1.00 32.09 121 LEU A N 1
ATOM 660 C CA . LEU A 1 121 ? 18.246 28.704 38.099 1.00 33.57 121 LEU A CA 1
ATOM 661 C C . LEU A 1 121 ? 19.064 29.924 38.404 1.00 33.72 121 LEU A C 1
ATOM 662 O O . LEU A 1 121 ? 18.648 30.733 39.239 1.00 34.90 121 LEU A O 1
ATOM 667 N N . ASP A 1 122 ? 20.220 30.059 37.755 1.00 35.02 122 ASP A N 1
ATOM 668 C CA . ASP A 1 122 ? 20.996 31.279 37.892 1.00 36.81 122 ASP A CA 1
ATOM 669 C C . ASP A 1 122 ? 20.742 32.262 36.769 1.00 36.80 122 ASP A C 1
ATOM 670 O O . ASP A 1 122 ? 21.058 32.007 35.610 1.00 35.12 122 ASP A O 1
ATOM 683 N N . ALA A 1 124 ? 21.480 35.639 37.641 1.00 45.52 124 ALA A N 1
ATOM 684 C CA . ALA A 1 124 ? 22.592 36.612 37.825 1.00 47.31 124 ALA A CA 1
ATOM 685 C C . ALA A 1 124 ? 23.549 36.676 36.577 1.00 48.19 124 ALA A C 1
ATOM 686 O O . ALA A 1 124 ? 23.676 35.708 35.821 1.00 48.85 124 ALA A O 1
ATOM 688 N N . SER A 1 125 ? 24.174 37.819 36.307 1.00 49.65 125 SER A N 1
ATOM 689 C CA . SER A 1 125 ? 25.248 37.838 35.291 1.00 50.04 125 SER A CA 1
ATOM 690 C C . SER A 1 125 ? 26.540 37.349 35.988 1.00 49.74 125 SER A C 1
ATOM 691 O O . SER A 1 125 ? 26.939 37.858 37.047 1.00 50.73 125 SER A O 1
ATOM 694 N N . ILE A 1 126 ? 27.154 36.326 35.401 1.00 48.37 126 ILE A N 1
ATOM 695 C CA . ILE A 1 126 ? 28.140 35.476 36.088 1.00 46.52 126 ILE A CA 1
ATOM 696 C C . ILE A 1 126 ? 28.921 34.845 34.948 1.00 44.48 126 ILE A C 1
ATOM 697 O O . ILE A 1 126 ? 28.341 34.642 33.875 1.00 44.21 126 ILE A O 1
ATOM 702 N N . THR A 1 127 ? 30.221 34.574 35.117 1.00 41.01 127 THR A N 1
ATOM 703 C CA . THR A 1 127 ? 31.038 34.155 33.945 1.00 38.07 127 THR A CA 1
ATOM 704 C C . THR A 1 127 ? 30.685 32.743 33.588 1.00 35.55 127 THR A C 1
ATOM 705 O O . THR A 1 127 ? 30.365 31.976 34.498 1.00 37.02 127 THR A O 1
ATOM 709 N N . PRO A 1 128 ? 30.751 32.371 32.299 1.00 32.42 128 PRO A N 1
ATOM 710 C CA . PRO A 1 128 ? 30.438 30.965 32.041 1.00 32.67 128 PRO A CA 1
ATOM 711 C C . PRO A 1 128 ? 31.334 29.992 32.870 1.00 34.38 128 PRO A C 1
ATOM 712 O O . PRO A 1 128 ? 30.834 28.959 33.348 1.00 34.01 128 PRO A O 1
ATOM 716 N N . ARG A 1 129 ? 32.608 30.379 33.137 1.00 35.91 129 ARG A N 1
ATOM 717 C CA . ARG A 1 129 ? 33.504 29.596 34.025 1.00 35.69 129 ARG A CA 1
ATOM 718 C C . ARG A 1 129 ? 32.866 29.414 35.403 1.00 34.89 129 ARG A C 1
ATOM 719 O O . ARG A 1 129 ? 32.795 28.301 35.928 1.00 34.44 129 ARG A O 1
ATOM 727 N N . GLU A 1 130 ? 32.346 30.500 35.951 1.00 34.75 130 GLU A N 1
ATOM 728 C CA . GLU A 1 130 ? 31.624 30.421 37.210 1.00 35.68 130 GLU A CA 1
ATOM 729 C C . GLU A 1 130 ? 30.360 29.567 37.152 1.00 35.15 130 GLU A C 1
ATOM 730 O O . GLU A 1 130 ? 30.097 28.793 38.085 1.00 33.89 130 GLU A O 1
ATOM 736 N N . ALA A 1 131 ? 29.576 29.717 36.074 1.00 34.46 131 ALA A N 1
ATOM 737 C CA . ALA A 1 131 ? 28.383 28.861 35.895 1.00 34.24 131 ALA A CA 1
ATOM 738 C C . ALA A 1 131 ? 28.780 27.388 35.873 1.00 33.53 131 ALA A C 1
ATOM 739 O O . ALA A 1 131 ? 28.100 26.592 36.523 1.00 33.67 131 ALA A O 1
ATOM 741 N N . ARG A 1 132 ? 29.826 27.015 35.128 1.00 32.92 132 ARG A N 1
ATOM 742 C CA . ARG A 1 132 ? 30.224 25.582 35.066 1.00 34.56 132 ARG A CA 1
ATOM 743 C C . ARG A 1 132 ? 30.692 25.024 36.437 1.00 34.34 132 ARG A C 1
ATOM 744 O O . ARG A 1 132 ? 30.322 23.901 36.807 1.00 33.83 132 ARG A O 1
ATOM 752 N N . ASP A 1 133 ? 31.500 25.822 37.150 1.00 34.19 133 ASP A N 1
ATOM 753 C CA . ASP A 1 133 ? 31.938 25.597 38.535 1.00 34.84 133 ASP A CA 1
ATOM 754 C C . ASP A 1 133 ? 30.767 25.399 39.522 1.00 34.60 133 ASP A C 1
ATOM 755 O O . ASP A 1 133 ? 30.735 24.430 40.307 1.00 32.76 133 ASP A O 1
ATOM 760 N N . HIS A 1 134 ? 29.774 26.288 39.478 1.00 35.35 134 HIS A N 1
ATOM 761 C CA . HIS A 1 134 ? 28.567 26.144 40.326 1.00 34.34 134 HIS A CA 1
ATOM 762 C C . HIS A 1 134 ? 27.734 24.942 39.932 1.00 33.02 134 HIS A C 1
ATOM 763 O O . HIS A 1 134 ? 27.220 24.226 40.780 1.00 31.58 134 HIS A O 1
ATOM 770 N N . ALA A 1 135 ? 27.633 24.695 38.644 1.00 33.07 135 ALA A N 1
ATOM 771 C CA . ALA A 1 135 ? 26.940 23.513 38.154 1.00 33.05 135 ALA A CA 1
ATOM 772 C C . ALA A 1 135 ? 27.630 22.199 38.643 1.00 35.10 135 ALA A C 1
ATOM 773 O O . ALA A 1 135 ? 26.940 21.236 39.028 1.00 33.79 135 ALA A O 1
ATOM 775 N N . ALA A 1 136 ? 28.988 22.185 38.683 1.00 35.83 136 ALA A N 1
ATOM 776 C CA . ALA A 1 136 ? 29.730 20.997 39.185 1.00 36.94 136 ALA A CA 1
ATOM 777 C C . ALA A 1 136 ? 29.473 20.767 40.696 1.00 38.01 136 ALA A C 1
ATOM 778 O O . ALA A 1 136 ? 29.088 19.650 41.068 1.00 38.30 136 ALA A O 1
ATOM 780 N N . ARG A 1 137 ? 29.634 21.816 41.536 1.00 38.54 137 ARG A N 1
ATOM 781 C CA . ARG A 1 137 ? 29.406 21.695 42.984 1.00 40.10 137 ARG A CA 1
ATOM 782 C C . ARG A 1 137 ? 27.993 21.226 43.306 1.00 39.96 137 ARG A C 1
ATOM 783 O O . ARG A 1 137 ? 27.813 20.230 44.015 1.00 40.00 137 ARG A O 1
ATOM 791 N N . LEU A 1 138 ? 26.983 21.950 42.830 1.00 40.15 138 LEU A N 1
ATOM 792 C CA . LEU A 1 138 ? 25.592 21.509 43.067 1.00 40.18 138 LEU A CA 1
ATOM 793 C C . LEU A 1 138 ? 25.340 20.079 42.593 1.00 39.99 138 LEU A C 1
ATOM 794 O O . LEU A 1 138 ? 24.655 19.307 43.269 1.00 40.52 138 LEU A O 1
ATOM 799 N N . GLY A 1 139 ? 25.847 19.732 41.425 1.00 40.33 139 GLY A N 1
ATOM 800 C CA . GLY A 1 139 ? 25.710 18.364 40.945 1.00 40.98 139 GLY A CA 1
ATOM 801 C C . GLY A 1 139 ? 26.348 17.401 41.950 1.00 41.58 139 GLY A C 1
ATOM 802 O O . GLY A 1 139 ? 25.752 16.369 42.294 1.00 41.32 139 GLY A O 1
ATOM 803 N N . ALA A 1 140 ? 27.528 17.762 42.473 1.00 41.49 140 ALA A N 1
ATOM 804 C CA . ALA A 1 140 ? 28.161 16.992 43.582 1.00 41.05 140 ALA A CA 1
ATOM 805 C C . ALA A 1 140 ? 27.086 16.654 44.615 1.00 40.78 140 ALA A C 1
ATOM 806 O O . ALA A 1 140 ? 27.113 15.584 45.213 1.00 41.14 140 ALA A O 1
ATOM 808 N N . LEU A 1 141 ? 26.122 17.559 44.803 1.00 39.42 141 LEU A N 1
ATOM 809 C CA . LEU A 1 141 ? 25.157 17.425 45.881 1.00 38.28 141 LEU A CA 1
ATOM 810 C C . LEU A 1 141 ? 23.773 16.943 45.438 1.00 37.43 141 LEU A C 1
ATOM 811 O O . LEU A 1 141 ? 22.838 17.012 46.211 1.00 37.89 141 LEU A O 1
ATOM 816 N N . GLY A 1 142 ? 23.632 16.457 44.214 1.00 37.51 142 GLY A N 1
ATOM 817 C CA . GLY A 1 142 ? 22.307 15.999 43.712 1.00 36.87 142 GLY A CA 1
ATOM 818 C C . GLY A 1 142 ? 21.369 17.130 43.246 1.00 36.68 142 GLY A C 1
ATOM 819 O O . GLY A 1 142 ? 20.147 16.960 43.095 1.00 37.37 142 GLY A O 1
ATOM 820 N N . ILE A 1 143 ? 21.933 18.303 43.016 1.00 36.22 143 ILE A N 1
ATOM 821 C CA . ILE A 1 143 ? 21.110 19.466 42.624 1.00 35.23 143 ILE A CA 1
ATOM 822 C C . ILE A 1 143 ? 21.516 19.934 41.240 1.00 34.46 143 ILE A C 1
ATOM 823 O O . ILE A 1 143 ? 22.706 20.215 40.978 1.00 33.02 143 ILE A O 1
ATOM 828 N N . ALA A 1 144 ? 20.497 20.005 40.386 1.00 33.38 144 ALA A N 1
ATOM 829 C CA . ALA A 1 144 ? 20.573 20.504 39.026 1.00 33.37 144 ALA A CA 1
ATOM 830 C C . ALA A 1 144 ? 20.793 22.011 38.985 1.00 32.30 144 ALA A C 1
ATOM 831 O O . ALA A 1 144 ? 20.437 22.727 39.881 1.00 33.50 144 ALA A O 1
ATOM 833 N N . HIS A 1 145 ? 21.346 22.478 37.890 1.00 32.46 145 HIS A N 1
ATOM 834 C CA . HIS A 1 145 ? 21.707 23.859 37.692 1.00 31.48 145 HIS A CA 1
ATOM 835 C C . HIS A 1 145 ? 21.429 24.131 36.225 1.00 31.22 145 HIS A C 1
ATOM 836 O O . HIS A 1 145 ? 21.778 23.326 35.371 1.00 30.19 145 HIS A O 1
ATOM 843 N N . LEU A 1 146 ? 20.759 25.244 35.939 1.00 31.28 146 LEU A N 1
ATOM 844 C CA . LEU A 1 146 ? 20.766 25.813 34.598 1.00 31.30 146 LEU A CA 1
ATOM 845 C C . LEU A 1 146 ? 21.197 27.224 34.764 1.00 30.75 146 LEU A C 1
ATOM 846 O O . LEU A 1 146 ? 20.979 27.789 35.831 1.00 31.70 146 LEU A O 1
ATOM 851 N N . ASP A 1 147 ? 21.713 27.818 33.698 1.00 29.20 147 ASP A N 1
ATOM 852 C CA . ASP A 1 147 ? 22.110 29.208 33.782 1.00 30.28 147 ASP A CA 1
ATOM 853 C C . ASP A 1 147 ? 21.189 29.841 32.772 1.00 29.97 147 ASP A C 1
ATOM 854 O O . ASP A 1 147 ? 21.201 29.443 31.595 1.00 30.44 147 ASP A O 1
ATOM 859 N N . THR A 1 148 ? 20.339 30.738 33.266 1.00 28.59 148 THR A N 1
ATOM 860 C CA . THR A 1 148 ? 19.222 31.247 32.510 1.00 28.44 148 THR A CA 1
ATOM 861 C C . THR A 1 148 ? 19.109 32.777 32.560 1.00 26.98 148 THR A C 1
ATOM 862 O O . THR A 1 148 ? 18.107 33.332 33.072 1.00 27.57 148 THR A O 1
ATOM 866 N N . PRO A 1 149 ? 20.146 33.481 32.053 1.00 25.35 149 PRO A N 1
ATOM 867 C CA . PRO A 1 149 ? 20.026 34.968 31.919 1.00 23.75 149 PRO A CA 1
ATOM 868 C C . PRO A 1 149 ? 18.989 35.431 30.940 1.00 23.53 149 PRO A C 1
ATOM 869 O O . PRO A 1 149 ? 18.578 34.662 30.027 1.00 23.33 149 PRO A O 1
ATOM 873 N N . VAL A 1 150 ? 18.580 36.676 31.130 1.00 22.66 150 VAL A N 1
ATOM 874 C CA . VAL A 1 150 ? 17.501 37.312 30.371 1.00 25.68 150 VAL A CA 1
ATOM 875 C C . VAL A 1 150 ? 17.949 38.568 29.636 1.00 26.24 150 VAL A C 1
ATOM 876 O O . VAL A 1 150 ? 18.939 39.220 30.019 1.00 27.30 150 VAL A O 1
ATOM 880 N N . SER A 1 151 ? 17.301 38.855 28.521 1.00 26.61 151 SER A N 1
ATOM 881 C CA . SER A 1 151 ? 17.338 40.208 27.973 1.00 26.82 151 SER A CA 1
ATOM 882 C C . SER A 1 151 ? 15.884 40.721 27.842 1.00 28.76 151 SER A C 1
ATOM 883 O O . SER A 1 151 ? 14.935 39.914 27.793 1.00 29.34 151 SER A O 1
ATOM 886 N N . GLY A 1 152 ? 15.697 42.039 27.837 1.00 30.25 152 GLY A N 1
ATOM 887 C CA . GLY A 1 152 ? 14.368 42.605 27.679 1.00 32.67 152 GLY A CA 1
ATOM 888 C C . GLY A 1 152 ? 13.890 43.714 28.591 1.00 34.91 152 GLY A C 1
ATOM 889 O O . GLY A 1 152 ? 12.841 44.333 28.292 1.00 35.91 152 GLY A O 1
ATOM 890 N N . GLY A 1 153 ? 14.643 44.018 29.660 1.00 36.19 153 GLY A N 1
ATOM 891 C CA . GLY A 1 153 ? 14.335 45.190 30.514 1.00 38.43 153 GLY A CA 1
ATOM 892 C C . GLY A 1 153 ? 12.992 45.182 31.259 1.00 40.50 153 GLY A C 1
ATOM 893 O O . GLY A 1 153 ? 12.364 44.113 31.478 1.00 42.49 153 GLY A O 1
ATOM 894 N N . THR A 1 154 ? 12.527 46.358 31.657 1.00 41.00 154 THR A N 1
ATOM 895 C CA . THR A 1 154 ? 11.376 46.404 32.535 1.00 42.23 154 THR A CA 1
ATOM 896 C C . THR A 1 154 ? 10.020 45.980 31.956 1.00 41.38 154 THR A C 1
ATOM 897 O O . THR A 1 154 ? 9.280 45.312 32.641 1.00 41.68 154 THR A O 1
ATOM 901 N N . VAL A 1 155 ? 9.674 46.354 30.743 1.00 41.21 155 VAL A N 1
ATOM 902 C CA . VAL A 1 155 ? 8.335 45.947 30.265 1.00 42.16 155 VAL A CA 1
ATOM 903 C C . VAL A 1 155 ? 8.205 44.510 29.706 1.00 40.47 155 VAL A C 1
ATOM 904 O O . VAL A 1 155 ? 7.095 43.920 29.705 1.00 41.93 155 VAL A O 1
ATOM 908 N N . GLY A 1 156 ? 9.309 43.928 29.265 1.00 38.65 156 GLY A N 1
ATOM 909 C CA . GLY A 1 156 ? 9.333 42.485 29.035 1.00 36.15 156 GLY A CA 1
ATOM 910 C C . GLY A 1 156 ? 9.043 41.733 30.330 1.00 34.76 156 GLY A C 1
ATOM 911 O O . GLY A 1 156 ? 8.297 40.758 30.349 1.00 34.04 156 GLY A O 1
ATOM 912 N N . ALA A 1 157 ? 9.633 42.215 31.420 1.00 33.79 157 ALA A N 1
ATOM 913 C CA . ALA A 1 157 ? 9.396 41.680 32.745 1.00 33.90 157 ALA A CA 1
ATOM 914 C C . ALA A 1 157 ? 7.899 41.784 33.117 1.00 34.19 157 ALA A C 1
ATOM 915 O O . ALA A 1 157 ? 7.260 40.781 33.414 1.00 34.73 157 ALA A O 1
ATOM 917 N N . GLU A 1 158 ? 7.322 42.970 33.002 1.00 34.38 158 GLU A N 1
ATOM 918 C CA . GLU A 1 158 ? 5.891 43.133 33.272 1.00 34.21 158 GLU A CA 1
ATOM 919 C C . GLU A 1 158 ? 4.976 42.366 32.287 1.00 33.09 158 GLU A C 1
ATOM 920 O O . GLU A 1 158 ? 4.000 41.767 32.714 1.00 33.38 158 GLU A O 1
ATOM 926 N N . GLN A 1 159 ? 5.345 42.277 31.017 1.00 32.24 159 GLN A N 1
ATOM 927 C CA . GLN A 1 159 ? 4.477 41.649 29.978 1.00 31.64 159 GLN A CA 1
ATOM 928 C C . GLN A 1 159 ? 4.679 40.184 29.723 1.00 31.80 159 GLN A C 1
ATOM 929 O O . GLN A 1 159 ? 3.889 39.542 28.930 1.00 32.17 159 GLN A O 1
ATOM 931 N N . GLY A 1 160 ? 5.744 39.639 30.348 1.00 31.86 160 GLY A N 1
ATOM 932 C CA . GLY A 1 160 ? 6.158 38.239 30.163 1.00 28.38 160 GLY A CA 1
ATOM 933 C C . GLY A 1 160 ? 6.683 38.005 28.772 1.00 29.01 160 GLY A C 1
ATOM 934 O O . GLY A 1 160 ? 6.404 36.972 28.139 1.00 28.58 160 GLY A O 1
ATOM 935 N N . THR A 1 161 ? 7.442 38.971 28.278 1.00 28.54 161 THR A N 1
ATOM 936 C CA . THR A 1 161 ? 7.989 38.895 26.928 1.00 29.01 161 THR A CA 1
ATOM 937 C C . THR A 1 161 ? 9.525 39.100 27.053 1.00 28.93 161 THR A C 1
ATOM 938 O O . THR A 1 161 ? 10.138 39.688 26.173 1.00 26.18 161 THR A O 1
ATOM 942 N N . LEU A 1 162 ? 10.110 38.649 28.182 1.00 29.03 162 LEU A N 1
ATOM 943 C CA . LEU A 1 162 ? 11.590 38.539 28.276 1.00 29.19 162 LEU A CA 1
ATOM 944 C C . LEU A 1 162 ? 12.000 37.497 27.264 1.00 28.96 162 LEU A C 1
ATOM 945 O O . LEU A 1 162 ? 11.192 36.714 26.789 1.00 27.25 162 LEU A O 1
ATOM 950 N N . VAL A 1 163 ? 13.271 37.574 26.916 1.00 28.66 163 VAL A N 1
ATOM 951 C CA . VAL A 1 163 ? 13.996 36.528 26.214 1.00 28.56 163 VAL A CA 1
ATOM 952 C C . VAL A 1 163 ? 15.040 35.920 27.191 1.00 28.73 163 VAL A C 1
ATOM 953 O O . VAL A 1 163 ? 15.731 36.661 27.904 1.00 29.60 163 VAL A O 1
ATOM 957 N N . ILE A 1 164 ? 15.041 34.594 27.304 1.00 27.85 164 ILE A N 1
ATOM 958 C CA . ILE A 1 164 ? 15.819 33.840 28.288 1.00 27.86 164 ILE A CA 1
ATOM 959 C C . ILE A 1 164 ? 16.745 32.851 27.583 1.00 27.88 164 ILE A C 1
ATOM 960 O O . ILE A 1 164 ? 16.333 32.055 26.705 1.00 27.24 164 ILE A O 1
ATOM 973 N N . ALA A 1 166 ? 19.320 29.914 28.049 1.00 24.83 166 ALA A N 1
ATOM 974 C CA . ALA A 1 166 ? 19.561 28.813 29.007 1.00 25.75 166 ALA A CA 1
ATOM 975 C C . ALA A 1 166 ? 20.749 27.904 28.700 1.00 25.70 166 ALA A C 1
ATOM 976 O O . ALA A 1 166 ? 20.980 27.523 27.540 1.00 25.19 166 ALA A O 1
ATOM 978 N N . GLY A 1 167 ? 21.536 27.577 29.730 1.00 27.76 167 GLY A N 1
ATOM 979 C CA . GLY A 1 167 ? 22.669 26.615 29.595 1.00 27.36 167 GLY A CA 1
ATOM 980 C C . GLY A 1 167 ? 22.341 25.456 30.515 1.00 29.34 167 GLY A C 1
ATOM 981 O O . GLY A 1 167 ? 21.888 25.706 31.631 1.00 28.79 167 GLY A O 1
ATOM 982 N N . GLY A 1 168 ? 22.514 24.196 30.052 1.00 30.41 168 GLY A N 1
ATOM 983 C CA . GLY A 1 168 ? 22.438 23.015 30.940 1.00 30.71 168 GLY A CA 1
ATOM 984 C C . GLY A 1 168 ? 21.927 21.787 30.204 1.00 31.79 168 GLY A C 1
ATOM 985 O O . GLY A 1 168 ? 21.995 21.729 28.976 1.00 30.92 168 GLY A O 1
ATOM 986 N N . LYS A 1 169 ? 21.354 20.837 30.945 1.00 32.11 169 LYS A N 1
ATOM 987 C CA . LYS A 1 169 ? 20.983 19.543 30.359 1.00 32.71 169 LYS A CA 1
ATOM 988 C C . LYS A 1 169 ? 19.541 19.609 29.808 1.00 31.44 169 LYS A C 1
ATOM 989 O O . LYS A 1 169 ? 18.743 20.321 30.348 1.00 31.44 169 LYS A O 1
ATOM 995 N N . PRO A 1 170 ? 19.220 18.902 28.705 1.00 31.08 170 PRO A N 1
ATOM 996 C CA . PRO A 1 170 ? 17.868 19.058 28.143 1.00 30.85 170 PRO A CA 1
ATOM 997 C C . PRO A 1 170 ? 16.769 18.711 29.142 1.00 30.77 170 PRO A C 1
ATOM 998 O O . PRO A 1 170 ? 15.854 19.494 29.310 1.00 30.96 170 PRO A O 1
ATOM 1002 N N . ALA A 1 171 ? 16.896 17.588 29.846 1.00 31.82 171 ALA A N 1
ATOM 1003 C CA . ALA A 1 171 ? 15.925 17.194 30.880 1.00 32.97 171 ALA A CA 1
ATOM 1004 C C . ALA A 1 171 ? 15.692 18.253 31.949 1.00 33.39 171 ALA A C 1
ATOM 1005 O O . ALA A 1 171 ? 14.567 18.472 32.340 1.00 33.79 171 ALA A O 1
ATOM 1007 N N . ASP A 1 172 ? 16.752 18.918 32.416 1.00 33.65 172 ASP A N 1
ATOM 1008 C CA . ASP A 1 172 ? 16.599 19.960 33.419 1.00 34.15 172 ASP A CA 1
ATOM 1009 C C . ASP A 1 172 ? 15.866 21.173 32.796 1.00 33.93 172 ASP A C 1
ATOM 1010 O O . ASP A 1 172 ? 14.951 21.758 33.413 1.00 32.76 172 ASP A O 1
ATOM 1015 N N . PHE A 1 173 ? 16.258 21.527 31.554 1.00 32.46 173 PHE A N 1
ATOM 1016 C CA . PHE A 1 173 ? 15.643 22.621 30.859 1.00 30.61 173 PHE A CA 1
ATOM 1017 C C . PHE A 1 173 ? 14.166 22.333 30.643 1.00 30.94 173 PHE A C 1
ATOM 1018 O O . PHE A 1 173 ? 13.360 23.237 30.827 1.00 29.04 173 PHE A O 1
ATOM 1026 N N . GLU A 1 174 ? 13.799 21.103 30.251 1.00 30.88 174 GLU A N 1
ATOM 1027 C CA . GLU A 1 174 ? 12.352 20.818 30.183 1.00 32.56 174 GLU A CA 1
ATOM 1028 C C . GLU A 1 174 ? 11.693 20.922 31.558 1.00 31.11 174 GLU A C 1
ATOM 1029 O O . GLU A 1 174 ? 10.628 21.488 31.714 1.00 30.69 174 GLU A O 1
ATOM 1035 N N . ARG A 1 175 ? 12.333 20.400 32.580 1.00 31.23 175 ARG A N 1
ATOM 1036 C CA . ARG A 1 175 ? 11.775 20.609 33.901 1.00 32.90 175 ARG A CA 1
ATOM 1037 C C . ARG A 1 175 ? 11.492 22.086 34.176 1.00 32.37 175 ARG A C 1
ATOM 1038 O O . ARG A 1 175 ? 10.500 22.416 34.839 1.00 33.68 175 ARG A O 1
ATOM 1046 N N . SER A 1 176 ? 12.306 22.965 33.598 1.00 30.62 176 SER A N 1
ATOM 1047 C CA . SER A 1 176 ? 12.266 24.385 33.883 1.00 30.74 176 SER A CA 1
ATOM 1048 C C . SER A 1 176 ? 11.263 25.126 33.122 1.00 29.30 176 SER A C 1
ATOM 1049 O O . SER A 1 176 ? 10.964 26.279 33.468 1.00 28.38 176 SER A O 1
ATOM 1052 N N . LEU A 1 177 ? 10.890 24.556 31.978 1.00 28.45 177 LEU A N 1
ATOM 1053 C CA . LEU A 1 177 ? 10.348 25.370 30.933 1.00 28.39 177 LEU A CA 1
ATOM 1054 C C . LEU A 1 177 ? 9.038 26.032 31.363 1.00 28.86 177 LEU A C 1
ATOM 1055 O O . LEU A 1 177 ? 8.848 27.231 31.075 1.00 27.92 177 LEU A O 1
ATOM 1060 N N . PRO A 1 178 ? 8.139 25.280 32.082 1.00 29.03 178 PRO A N 1
ATOM 1061 C CA . PRO A 1 178 ? 6.885 25.922 32.496 1.00 28.17 178 PRO A CA 1
ATOM 1062 C C . PRO A 1 178 ? 7.161 27.166 33.358 1.00 27.78 178 PRO A C 1
ATOM 1063 O O . PRO A 1 178 ? 6.465 28.189 33.218 1.00 27.00 178 PRO A O 1
ATOM 1067 N N . LEU A 1 179 ? 8.156 27.106 34.259 1.00 27.28 179 LEU A N 1
ATOM 1068 C CA . LEU A 1 179 ? 8.436 28.330 35.056 1.00 25.70 179 LEU A CA 1
ATOM 1069 C C . LEU A 1 179 ? 8.972 29.403 34.129 1.00 26.72 179 LEU A C 1
ATOM 1070 O O . LEU A 1 179 ? 8.561 30.586 34.221 1.00 26.35 179 LEU A O 1
ATOM 1075 N N . LEU A 1 180 ? 9.820 28.967 33.177 1.00 27.06 180 LEU A N 1
ATOM 1076 C CA . LEU A 1 180 ? 10.417 29.891 32.261 1.00 28.93 180 LEU A CA 1
ATOM 1077 C C . LEU A 1 180 ? 9.409 30.628 31.403 1.00 29.72 180 LEU A C 1
ATOM 1078 O O . LEU A 1 180 ? 9.512 31.835 31.306 1.00 30.55 180 LEU A O 1
ATOM 1083 N N . LYS A 1 181 ? 8.429 29.902 30.826 1.00 30.37 181 LYS A N 1
ATOM 1084 C CA . LYS A 1 181 ? 7.351 30.503 30.006 1.00 31.44 181 LYS A CA 1
ATOM 1085 C C . LYS A 1 181 ? 6.599 31.642 30.667 1.00 30.16 181 LYS A C 1
ATOM 1086 O O . LYS A 1 181 ? 6.066 32.530 29.995 1.00 32.37 181 LYS A O 1
ATOM 1092 N N . VAL A 1 182 ? 6.492 31.610 31.985 1.00 30.19 182 VAL A N 1
ATOM 1093 C CA . VAL A 1 182 ? 5.852 32.693 32.715 1.00 29.53 182 VAL A CA 1
ATOM 1094 C C . VAL A 1 182 ? 6.612 34.011 32.457 1.00 29.11 182 VAL A C 1
ATOM 1095 O O . VAL A 1 182 ? 6.014 35.099 32.438 1.00 26.88 182 VAL A O 1
ATOM 1099 N N . PHE A 1 183 ? 7.936 33.927 32.281 1.00 28.54 183 PHE A N 1
ATOM 1100 C CA . PHE A 1 183 ? 8.724 35.175 32.163 1.00 28.22 183 PHE A CA 1
ATOM 1101 C C . PHE A 1 183 ? 8.951 35.593 30.727 1.00 27.07 183 PHE A C 1
ATOM 1102 O O . PHE A 1 183 ? 9.036 36.782 30.454 1.00 25.55 183 PHE A O 1
ATOM 1110 N N . GLY A 1 184 ? 9.030 34.630 29.808 1.00 26.52 184 GLY A N 1
ATOM 1111 C CA . GLY A 1 184 ? 9.134 35.025 28.407 1.00 27.44 184 GLY A CA 1
ATOM 1112 C C . GLY A 1 184 ? 9.389 33.872 27.510 1.00 27.92 184 GLY A C 1
ATOM 1113 O O . GLY A 1 184 ? 8.982 32.765 27.804 1.00 29.00 184 GLY A O 1
ATOM 1114 N N . ARG A 1 185 ? 10.027 34.129 26.383 1.00 28.16 185 ARG A N 1
ATOM 1115 C CA . ARG A 1 185 ? 10.425 33.040 25.516 1.00 28.70 185 ARG A CA 1
ATOM 1116 C C . ARG A 1 185 ? 11.850 32.525 25.900 1.00 28.83 185 ARG A C 1
ATOM 1117 O O . ARG A 1 185 ? 12.821 33.301 25.889 1.00 29.08 185 ARG A O 1
ATOM 1125 N N . ALA A 1 186 ? 11.969 31.239 26.249 1.00 28.95 186 ALA A N 1
ATOM 1126 C CA . ALA A 1 186 ? 13.271 30.654 26.612 1.00 28.33 186 ALA A CA 1
ATOM 1127 C C . ALA A 1 186 ? 13.767 29.772 25.499 1.00 28.34 186 ALA A C 1
ATOM 1128 O O . ALA A 1 186 ? 12.974 29.095 24.814 1.00 27.10 186 ALA A O 1
ATOM 1130 N N . THR A 1 187 ? 15.085 29.785 25.326 1.00 26.58 187 THR A N 1
ATOM 1131 C CA . THR A 1 187 ? 15.772 29.054 24.292 1.00 27.54 187 THR A CA 1
ATOM 1132 C C . THR A 1 187 ? 16.949 28.338 24.931 1.00 27.63 187 THR A C 1
ATOM 1133 O O . THR A 1 187 ? 17.799 28.948 25.666 1.00 27.03 187 THR A O 1
ATOM 1137 N N . HIS A 1 188 ? 17.042 27.065 24.615 1.00 27.08 188 HIS A N 1
ATOM 1138 C CA . HIS A 1 188 ? 18.083 26.233 25.170 1.00 28.26 188 HIS A CA 1
ATOM 1139 C C . HIS A 1 188 ? 19.313 26.354 24.303 1.00 28.84 188 HIS A C 1
ATOM 1140 O O . HIS A 1 188 ? 19.295 25.928 23.157 1.00 29.03 188 HIS A O 1
ATOM 1147 N N . VAL A 1 189 ? 20.377 26.944 24.833 1.00 29.14 189 VAL A N 1
ATOM 1148 C CA . VAL A 1 189 ? 21.477 27.373 23.961 1.00 30.42 189 VAL A CA 1
ATOM 1149 C C . VAL A 1 189 ? 22.642 26.386 23.944 1.00 32.07 189 VAL A C 1
ATOM 1150 O O . VAL A 1 189 ? 23.465 26.402 23.017 1.00 34.25 189 VAL A O 1
ATOM 1154 N N . GLY A 1 190 ? 22.706 25.501 24.930 1.00 32.00 190 GLY A N 1
ATOM 1155 C CA . GLY A 1 190 ? 23.848 24.599 25.065 1.00 31.31 190 GLY A CA 1
ATOM 1156 C C . GLY A 1 190 ? 23.955 24.106 26.508 1.00 31.34 190 GLY A C 1
ATOM 1157 O O . GLY A 1 190 ? 23.001 24.272 27.267 1.00 31.50 190 GLY A O 1
ATOM 1158 N N . PRO A 1 191 ? 25.127 23.524 26.892 1.00 31.05 191 PRO A N 1
ATOM 1159 C CA . PRO A 1 191 ? 25.412 22.925 28.209 1.00 29.98 191 PRO A CA 1
ATOM 1160 C C . PRO A 1 191 ? 25.760 23.999 29.207 1.00 28.58 191 PRO A C 1
ATOM 1161 O O . PRO A 1 191 ? 25.795 25.145 28.841 1.00 28.47 191 PRO A O 1
ATOM 1165 N N . HIS A 1 192 ? 25.905 23.635 30.484 1.00 28.88 192 HIS A N 1
ATOM 1166 C CA . HIS A 1 192 ? 26.270 24.588 31.559 1.00 27.37 192 HIS A CA 1
ATOM 1167 C C . HIS A 1 192 ? 27.218 25.680 31.078 1.00 27.03 192 HIS A C 1
ATOM 1168 O O . HIS A 1 192 ? 28.206 25.368 30.438 1.00 27.94 192 HIS A O 1
ATOM 1175 N N . GLY A 1 193 ? 26.865 26.944 31.359 1.00 26.50 193 GLY A N 1
ATOM 1176 C CA . GLY A 1 193 ? 27.647 28.127 31.047 1.00 26.50 193 GLY A CA 1
ATOM 1177 C C . GLY A 1 193 ? 27.308 28.721 29.708 1.00 27.65 193 GLY A C 1
ATOM 1178 O O . GLY A 1 193 ? 27.633 29.867 29.460 1.00 26.54 193 GLY A O 1
ATOM 1179 N N . SER A 1 194 ? 26.618 27.942 28.870 1.00 27.60 194 SER A N 1
ATOM 1180 C CA . SER A 1 194 ? 26.109 28.413 27.586 1.00 29.11 194 SER A CA 1
ATOM 1181 C C . SER A 1 194 ? 25.146 29.633 27.616 1.00 28.83 194 SER A C 1
ATOM 1182 O O . SER A 1 194 ? 25.185 30.480 26.720 1.00 29.98 194 SER A O 1
ATOM 1185 N N . GLY A 1 195 ? 24.297 29.711 28.639 1.00 28.47 195 GLY A N 1
ATOM 1186 C CA . GLY A 1 195 ? 23.382 30.803 28.806 1.00 26.64 195 GLY A CA 1
ATOM 1187 C C . GLY A 1 195 ? 24.231 32.009 29.099 1.00 27.39 195 GLY A C 1
ATOM 1188 O O . GLY A 1 195 ? 24.058 33.040 28.466 1.00 25.50 195 GLY A O 1
ATOM 1189 N N . GLN A 1 196 ? 25.154 31.906 30.059 1.00 26.91 196 GLN A N 1
ATOM 1190 C CA . GLN A 1 196 ? 26.005 33.084 30.358 1.00 28.04 196 GLN A CA 1
ATOM 1191 C C . GLN A 1 196 ? 26.798 33.522 29.153 1.00 26.86 196 GLN A C 1
ATOM 1192 O O . GLN A 1 196 ? 27.031 34.704 28.931 1.00 27.31 196 GLN A O 1
ATOM 1198 N N . LEU A 1 197 ? 27.164 32.560 28.336 1.00 27.89 197 LEU A N 1
ATOM 1199 C CA . LEU A 1 197 ? 27.945 32.885 27.172 1.00 28.47 197 LEU A CA 1
ATOM 1200 C C . LEU A 1 197 ? 27.091 33.586 26.166 1.00 27.69 197 LEU A C 1
ATOM 1201 O O . LEU A 1 197 ? 27.583 34.469 25.473 1.00 27.68 197 LEU A O 1
ATOM 1206 N N . THR A 1 198 ? 25.823 33.150 26.022 1.00 27.14 198 THR A N 1
ATOM 1207 C CA . THR A 1 198 ? 24.919 33.815 25.049 1.00 24.96 198 THR A CA 1
ATOM 1208 C C . THR A 1 198 ? 24.606 35.172 25.625 1.00 24.26 198 THR A C 1
ATOM 1209 O O . THR A 1 198 ? 24.565 36.145 24.931 1.00 23.92 198 THR A O 1
ATOM 1213 N N . LYS A 1 199 ? 24.396 35.219 26.937 1.00 24.18 199 LYS A N 1
ATOM 1214 C CA . LYS A 1 199 ? 24.305 36.490 27.594 1.00 23.39 199 LYS A CA 1
ATOM 1215 C C . LYS A 1 199 ? 25.454 37.506 27.256 1.00 21.13 199 LYS A C 1
ATOM 1216 O O . LYS A 1 199 ? 25.151 38.681 27.034 1.00 18.28 199 LYS A O 1
ATOM 1222 N N . LEU A 1 200 ? 26.698 37.062 27.116 1.00 21.65 200 LEU A N 1
ATOM 1223 C CA . LEU A 1 200 ? 27.821 38.047 26.963 1.00 21.68 200 LEU A CA 1
ATOM 1224 C C . LEU A 1 200 ? 27.848 38.439 25.477 1.00 20.63 200 LEU A C 1
ATOM 1225 O O . LEU A 1 200 ? 28.039 39.598 25.153 1.00 21.42 200 LEU A O 1
ATOM 1230 N N . ALA A 1 201 ? 27.579 37.484 24.561 1.00 19.36 201 ALA A N 1
ATOM 1231 C CA . ALA A 1 201 ? 27.304 37.861 23.185 1.00 19.57 201 ALA A CA 1
ATOM 1232 C C . ALA A 1 201 ? 26.250 38.970 23.120 1.00 20.02 201 ALA A C 1
ATOM 1233 O O . ALA A 1 201 ? 26.432 39.928 22.413 1.00 20.13 201 ALA A O 1
ATOM 1235 N N . ASN A 1 202 ? 25.135 38.837 23.833 1.00 21.23 202 ASN A N 1
ATOM 1236 C CA . ASN A 1 202 ? 23.981 39.842 23.765 1.00 22.21 202 ASN A CA 1
ATOM 1237 C C . ASN A 1 202 ? 24.474 41.179 24.373 1.00 23.89 202 ASN A C 1
ATOM 1238 O O . ASN A 1 202 ? 24.257 42.291 23.850 1.00 24.40 202 ASN A O 1
ATOM 1243 N N . GLN A 1 203 ? 25.235 41.099 25.453 1.00 23.87 203 GLN A N 1
ATOM 1244 C CA . GLN A 1 203 ? 25.778 42.407 25.987 1.00 26.01 203 GLN A CA 1
ATOM 1245 C C . GLN A 1 203 ? 26.855 43.125 25.096 1.00 26.30 203 GLN A C 1
ATOM 1246 O O . GLN A 1 203 ? 26.842 44.351 24.938 1.00 28.24 203 GLN A O 1
ATOM 1260 N N . ILE A 1 205 ? 26.721 42.997 21.826 1.00 26.96 205 ILE A N 1
ATOM 1261 C CA . ILE A 1 205 ? 25.903 43.672 20.801 1.00 25.29 205 ILE A CA 1
ATOM 1262 C C . ILE A 1 205 ? 25.206 44.883 21.385 1.00 25.27 205 ILE A C 1
ATOM 1263 O O . ILE A 1 205 ? 25.183 45.925 20.785 1.00 25.28 205 ILE A O 1
ATOM 1268 N N . VAL A 1 206 ? 24.694 44.800 22.588 1.00 26.42 206 VAL A N 1
ATOM 1269 C CA . VAL A 1 206 ? 24.046 45.991 23.131 1.00 28.50 206 VAL A CA 1
ATOM 1270 C C . VAL A 1 206 ? 25.110 47.108 23.367 1.00 28.56 206 VAL A C 1
ATOM 1271 O O . VAL A 1 206 ? 24.890 48.268 23.004 1.00 29.09 206 VAL A O 1
ATOM 1275 N N . GLY A 1 207 ? 26.222 46.754 23.993 1.00 28.63 207 GLY A N 1
ATOM 1276 C CA . GLY A 1 207 ? 27.283 47.707 24.321 1.00 28.93 207 GLY A CA 1
ATOM 1277 C C . GLY A 1 207 ? 27.877 48.390 23.108 1.00 29.55 207 GLY A C 1
ATOM 1278 O O . GLY A 1 207 ? 28.134 49.580 23.134 1.00 30.51 207 GLY A O 1
ATOM 1279 N N . ILE A 1 208 ? 28.082 47.662 22.026 1.00 28.85 208 ILE A N 1
ATOM 1280 C CA . ILE A 1 208 ? 28.574 48.290 20.799 1.00 29.04 208 ILE A CA 1
ATOM 1281 C C . ILE A 1 208 ? 27.493 49.135 20.063 1.00 29.60 208 ILE A C 1
ATOM 1282 O O . ILE A 1 208 ? 27.799 50.217 19.557 1.00 32.02 208 ILE A O 1
ATOM 1287 N N . THR A 1 209 ? 26.238 48.656 20.003 1.00 27.87 209 THR A N 1
ATOM 1288 C CA . THR A 1 209 ? 25.190 49.320 19.272 1.00 26.94 209 THR A CA 1
ATOM 1289 C C . THR A 1 209 ? 24.850 50.661 19.904 1.00 25.73 209 THR A C 1
ATOM 1290 O O . THR A 1 209 ? 24.648 51.648 19.227 1.00 24.83 209 THR A O 1
ATOM 1294 N N . ILE A 1 210 ? 24.882 50.692 21.217 1.00 26.63 210 ILE A N 1
ATOM 1295 C CA . ILE A 1 210 ? 24.814 51.930 21.948 1.00 26.50 210 ILE A CA 1
ATOM 1296 C C . ILE A 1 210 ? 25.799 52.978 21.418 1.00 27.16 210 ILE A C 1
ATOM 1297 O O . ILE A 1 210 ? 25.392 54.102 21.112 1.00 28.11 210 ILE A O 1
ATOM 1302 N N . GLY A 1 211 ? 27.067 52.619 21.308 1.00 27.80 211 GLY A N 1
ATOM 1303 C CA . GLY A 1 211 ? 28.093 53.526 20.795 1.00 29.72 211 GLY A CA 1
ATOM 1304 C C . GLY A 1 211 ? 27.927 53.852 19.312 1.00 30.15 211 GLY A C 1
ATOM 1305 O O . GLY A 1 211 ? 28.088 54.999 18.897 1.00 31.32 211 GLY A O 1
ATOM 1306 N N . ALA A 1 212 ? 27.575 52.861 18.506 1.00 29.96 212 ALA A N 1
ATOM 1307 C CA . ALA A 1 212 ? 27.261 53.139 17.117 1.00 30.24 212 ALA A CA 1
ATOM 1308 C C . ALA A 1 212 ? 26.108 54.192 16.987 1.00 30.87 212 ALA A C 1
ATOM 1309 O O . ALA A 1 212 ? 26.085 55.026 16.086 1.00 32.39 212 ALA A O 1
ATOM 1311 N N . VAL A 1 213 ? 25.124 54.095 17.843 1.00 30.50 213 VAL A N 1
ATOM 1312 C CA . VAL A 1 213 ? 23.999 54.968 17.735 1.00 32.45 213 VAL A CA 1
ATOM 1313 C C . VAL A 1 213 ? 24.400 56.365 18.304 1.00 34.38 213 VAL A C 1
ATOM 1314 O O . VAL A 1 213 ? 23.931 57.357 17.823 1.00 35.24 213 VAL A O 1
ATOM 1318 N N . ALA A 1 214 ? 25.280 56.430 19.295 1.00 35.22 214 ALA A N 1
ATOM 1319 C CA . ALA A 1 214 ? 25.593 57.719 19.877 1.00 36.03 214 ALA A CA 1
ATOM 1320 C C . ALA A 1 214 ? 26.451 58.421 18.837 1.00 37.12 214 ALA A C 1
ATOM 1321 O O . ALA A 1 214 ? 26.229 59.595 18.526 1.00 37.51 214 ALA A O 1
ATOM 1323 N N . GLU A 1 215 ? 27.399 57.681 18.273 1.00 37.41 215 GLU A N 1
ATOM 1324 C CA . GLU A 1 215 ? 28.306 58.266 17.323 1.00 38.65 215 GLU A CA 1
ATOM 1325 C C . GLU A 1 215 ? 27.682 58.752 16.015 1.00 39.21 215 GLU A C 1
ATOM 1326 O O . GLU A 1 215 ? 28.075 59.792 15.491 1.00 39.27 215 GLU A O 1
ATOM 1332 N N . ALA A 1 216 ? 26.704 58.017 15.493 1.00 39.05 216 ALA A N 1
ATOM 1333 C CA . ALA A 1 216 ? 26.040 58.466 14.312 1.00 38.80 216 ALA A CA 1
ATOM 1334 C C . ALA A 1 216 ? 25.077 59.635 14.567 1.00 38.58 216 ALA A C 1
ATOM 1335 O O . ALA A 1 216 ? 24.947 60.518 13.731 1.00 38.55 216 ALA A O 1
ATOM 1337 N N . LEU A 1 217 ? 24.450 59.661 15.729 1.00 38.72 217 LEU A N 1
ATOM 1338 C CA . LEU A 1 217 ? 23.538 60.736 16.046 1.00 39.40 217 LEU A CA 1
ATOM 1339 C C . LEU A 1 217 ? 24.283 62.020 16.348 1.00 40.14 217 LEU A C 1
ATOM 1340 O O . LEU A 1 217 ? 23.766 63.117 16.083 1.00 39.22 217 LEU A O 1
ATOM 1345 N N . LEU A 1 218 ? 25.454 61.885 16.952 1.00 39.68 218 LEU A N 1
ATOM 1346 C CA . LEU A 1 218 ? 26.274 63.060 17.164 1.00 40.82 218 LEU A CA 1
ATOM 1347 C C . LEU A 1 218 ? 26.859 63.593 15.847 1.00 41.68 218 LEU A C 1
ATOM 1348 O O . LEU A 1 218 ? 26.868 64.785 15.620 1.00 42.36 218 LEU A O 1
ATOM 1353 N N . PHE A 1 219 ? 27.381 62.708 15.015 1.00 43.39 219 PHE A N 1
ATOM 1354 C CA . PHE A 1 219 ? 27.862 63.057 13.698 1.00 44.71 219 PHE A CA 1
ATOM 1355 C C . PHE A 1 219 ? 26.781 63.838 12.938 1.00 45.53 219 PHE A C 1
ATOM 1356 O O . PHE A 1 219 ? 27.035 64.918 12.402 1.00 45.04 219 PHE A O 1
ATOM 1364 N N . ALA A 1 220 ? 25.575 63.299 12.893 1.00 47.18 220 ALA A N 1
ATOM 1365 C CA . ALA A 1 220 ? 24.498 63.960 12.164 1.00 49.33 220 ALA A CA 1
ATOM 1366 C C . ALA A 1 220 ? 24.285 65.382 12.704 1.00 50.53 220 ALA A C 1
ATOM 1367 O O . ALA A 1 220 ? 24.218 66.346 11.947 1.00 51.47 220 ALA A O 1
ATOM 1369 N N . THR A 1 221 ? 24.263 65.493 14.021 1.00 51.20 221 THR A N 1
ATOM 1370 C CA . THR A 1 221 ? 24.042 66.728 14.729 1.00 52.00 221 THR A CA 1
ATOM 1371 C C . THR A 1 221 ? 25.170 67.759 14.580 1.00 52.78 221 THR A C 1
ATOM 1372 O O . THR A 1 221 ? 24.847 68.904 14.305 1.00 53.60 221 THR A O 1
ATOM 1376 N N . LYS A 1 222 ? 26.450 67.404 14.747 1.00 52.95 222 LYS A N 1
ATOM 1377 C CA . LYS A 1 222 ? 27.522 68.372 14.450 1.00 53.94 222 LYS A CA 1
ATOM 1378 C C . LYS A 1 222 ? 27.319 68.895 13.020 1.00 54.64 222 LYS A C 1
ATOM 1379 O O . LYS A 1 222 ? 27.555 70.072 12.742 1.00 54.56 222 LYS A O 1
ATOM 1385 N N . GLY A 1 223 ? 26.842 68.014 12.135 1.00 55.38 223 GLY A N 1
ATOM 1386 C CA . GLY A 1 223 ? 26.554 68.356 10.733 1.00 56.06 223 GLY A CA 1
ATOM 1387 C C . GLY A 1 223 ? 25.300 69.211 10.479 1.00 56.93 223 GLY A C 1
ATOM 1388 O O . GLY A 1 223 ? 24.975 69.511 9.310 1.00 56.63 223 GLY A O 1
ATOM 1389 N N . GLY A 1 224 ? 24.621 69.624 11.559 1.00 57.27 224 GLY A N 1
ATOM 1390 C CA . GLY A 1 224 ? 23.444 70.512 11.487 1.00 58.52 224 GLY A CA 1
ATOM 1391 C C . GLY A 1 224 ? 22.182 69.779 11.055 1.00 59.03 224 GLY A C 1
ATOM 1392 O O . GLY A 1 224 ? 21.504 70.185 10.088 1.00 58.90 224 GLY A O 1
ATOM 1393 N N . ALA A 1 225 ? 21.879 68.692 11.781 1.00 59.52 225 ALA A N 1
ATOM 1394 C CA . ALA A 1 225 ? 20.821 67.761 11.404 1.00 59.38 225 ALA A CA 1
ATOM 1395 C C . ALA A 1 225 ? 19.669 67.612 12.386 1.00 59.44 225 ALA A C 1
ATOM 1396 O O . ALA A 1 225 ? 18.553 67.317 11.938 1.00 60.99 225 ALA A O 1
ATOM 1398 N N . ASP A 1 226 ? 19.901 67.822 13.688 1.00 58.25 226 ASP A N 1
ATOM 1399 C CA . ASP A 1 226 ? 18.853 67.581 14.727 1.00 57.21 226 ASP A CA 1
ATOM 1400 C C . ASP A 1 226 ? 18.514 66.095 14.920 1.00 55.91 226 ASP A C 1
ATOM 1401 O O . ASP A 1 226 ? 17.929 65.389 14.062 1.00 55.15 226 ASP A O 1
ATOM 1414 N N . ALA A 1 228 ? 16.405 64.314 16.650 1.00 47.70 228 ALA A N 1
ATOM 1415 C CA . ALA A 1 228 ? 15.115 63.641 16.665 1.00 46.00 228 ALA A CA 1
ATOM 1416 C C . ALA A 1 228 ? 14.712 63.233 15.256 1.00 44.73 228 ALA A C 1
ATOM 1417 O O . ALA A 1 228 ? 14.154 62.154 15.076 1.00 43.96 228 ALA A O 1
ATOM 1419 N N . LYS A 1 229 ? 14.996 64.087 14.260 1.00 44.13 229 LYS A N 1
ATOM 1420 C CA . LYS A 1 229 ? 14.438 63.862 12.898 1.00 43.15 229 LYS A CA 1
ATOM 1421 C C . LYS A 1 229 ? 15.184 62.730 12.239 1.00 41.01 229 LYS A C 1
ATOM 1422 O O . LYS A 1 229 ? 14.597 61.880 11.601 1.00 41.00 229 LYS A O 1
ATOM 1428 N N . VAL A 1 230 ? 16.501 62.759 12.388 1.00 39.11 230 VAL A N 1
ATOM 1429 C CA . VAL A 1 230 ? 17.370 61.691 12.002 1.00 37.94 230 VAL A CA 1
ATOM 1430 C C . VAL A 1 230 ? 16.918 60.345 12.558 1.00 38.77 230 VAL A C 1
ATOM 1431 O O . VAL A 1 230 ? 16.896 59.359 11.824 1.00 39.23 230 VAL A O 1
ATOM 1435 N N . LYS A 1 231 ? 16.531 60.288 13.826 1.00 38.13 231 LYS A N 1
ATOM 1436 C CA . LYS A 1 231 ? 16.115 59.023 14.404 1.00 39.11 231 LYS A CA 1
ATOM 1437 C C . LYS A 1 231 ? 14.857 58.594 13.714 1.00 40.04 231 LYS A C 1
ATOM 1438 O O . LYS A 1 231 ? 14.686 57.405 13.416 1.00 41.17 231 LYS A O 1
ATOM 1444 N N . GLU A 1 232 ? 13.970 59.570 13.475 1.00 40.68 232 GLU A N 1
ATOM 1445 C CA . GLU A 1 232 ? 12.672 59.337 12.856 1.00 40.72 232 GLU A CA 1
ATOM 1446 C C . GLU A 1 232 ? 12.832 58.881 11.418 1.00 40.34 232 GLU A C 1
ATOM 1447 O O . GLU A 1 232 ? 11.936 58.195 10.871 1.00 40.37 232 GLU A O 1
ATOM 1453 N N . ALA A 1 233 ? 13.929 59.324 10.787 1.00 39.67 233 ALA A N 1
ATOM 1454 C CA . ALA A 1 233 ? 14.160 59.069 9.340 1.00 37.71 233 ALA A CA 1
ATOM 1455 C C . ALA A 1 233 ? 14.664 57.654 9.112 1.00 36.26 233 ALA A C 1
ATOM 1456 O O . ALA A 1 233 ? 14.127 56.909 8.276 1.00 34.99 233 ALA A O 1
ATOM 1458 N N . ILE A 1 234 ? 15.674 57.271 9.879 1.00 34.57 234 ILE A N 1
ATOM 1459 C CA . ILE A 1 234 ? 16.217 55.911 9.794 1.00 33.97 234 ILE A CA 1
ATOM 1460 C C . ILE A 1 234 ? 15.387 54.793 10.468 1.00 34.43 234 ILE A C 1
ATOM 1461 O O . ILE A 1 234 ? 15.751 53.614 10.365 1.00 35.28 234 ILE A O 1
ATOM 1466 N N . THR A 1 235 ? 14.259 55.134 11.102 1.00 33.79 235 THR A N 1
ATOM 1467 C CA . THR A 1 235 ? 13.413 54.125 11.759 1.00 33.92 235 THR A CA 1
ATOM 1468 C C . THR A 1 235 ? 12.752 53.261 10.662 1.00 35.27 235 THR A C 1
ATOM 1469 O O . THR A 1 235 ? 12.117 53.803 9.762 1.00 36.31 235 THR A O 1
ATOM 1473 N N . GLY A 1 236 ? 12.934 51.944 10.716 1.00 34.00 236 GLY A N 1
ATOM 1474 C CA . GLY A 1 236 ? 12.276 51.074 9.773 1.00 34.14 236 GLY A CA 1
ATOM 1475 C C . GLY A 1 236 ? 13.123 50.684 8.581 1.00 34.64 236 GLY A C 1
ATOM 1476 O O . GLY A 1 236 ? 12.625 50.027 7.670 1.00 34.59 236 GLY A O 1
ATOM 1477 N N . GLY A 1 237 ? 14.388 51.106 8.593 1.00 35.11 237 GLY A N 1
ATOM 1478 C CA . GLY A 1 237 ? 15.391 50.742 7.589 1.00 35.11 237 GLY A CA 1
ATOM 1479 C C . GLY A 1 237 ? 16.463 49.831 8.185 1.00 35.25 237 GLY A C 1
ATOM 1480 O O . GLY A 1 237 ? 16.258 49.221 9.256 1.00 35.69 237 GLY A O 1
ATOM 1481 N N . PHE A 1 238 ? 17.613 49.743 7.514 1.00 34.41 238 PHE A N 1
ATOM 1482 C CA . PHE A 1 238 ? 18.646 48.811 7.918 1.00 34.72 238 PHE A CA 1
ATOM 1483 C C . PHE A 1 238 ? 19.289 49.258 9.231 1.00 34.76 238 PHE A C 1
ATOM 1484 O O . PHE A 1 238 ? 19.912 48.447 9.919 1.00 35.84 238 PHE A O 1
ATOM 1492 N N . ALA A 1 239 ? 19.143 50.525 9.591 1.00 33.25 239 ALA A N 1
ATOM 1493 C CA . ALA A 1 239 ? 19.810 51.006 10.810 1.00 33.92 239 ALA A CA 1
ATOM 1494 C C . ALA A 1 239 ? 18.907 50.803 12.032 1.00 33.64 239 ALA A C 1
ATOM 1495 O O . ALA A 1 239 ? 19.254 51.202 13.140 1.00 34.24 239 ALA A O 1
ATOM 1497 N N . ASP A 1 240 ? 17.740 50.208 11.836 1.00 32.47 240 ASP A N 1
ATOM 1498 C CA . ASP A 1 240 ? 16.804 50.174 12.948 1.00 32.56 240 ASP A CA 1
ATOM 1499 C C . ASP A 1 240 ? 17.143 49.040 13.910 1.00 30.61 240 ASP A C 1
ATOM 1500 O O . ASP A 1 240 ? 17.608 47.997 13.474 1.00 30.10 240 ASP A O 1
ATOM 1505 N N . SER A 1 241 ? 16.933 49.269 15.209 1.00 29.94 241 SER A N 1
ATOM 1506 C CA . SER A 1 241 ? 17.262 48.288 16.242 1.00 29.63 241 SER A CA 1
ATOM 1507 C C . SER A 1 241 ? 16.485 48.543 17.547 1.00 29.96 241 SER A C 1
ATOM 1508 O O . SER A 1 241 ? 15.903 49.617 17.721 1.00 29.28 241 SER A O 1
ATOM 1511 N N . ARG A 1 242 ? 16.459 47.573 18.469 1.00 28.53 242 ARG A N 1
ATOM 1512 C CA . ARG A 1 242 ? 15.866 47.810 19.787 1.00 27.68 242 ARG A CA 1
ATOM 1513 C C . ARG A 1 242 ? 16.710 48.864 20.556 1.00 27.49 242 ARG A C 1
ATOM 1514 O O . ARG A 1 242 ? 16.148 49.695 21.255 1.00 27.07 242 ARG A O 1
ATOM 1522 N N . VAL A 1 243 ? 18.029 48.886 20.324 1.00 27.28 243 VAL A N 1
ATOM 1523 C CA . VAL A 1 243 ? 18.894 49.908 20.947 1.00 27.48 243 VAL A CA 1
ATOM 1524 C C . VAL A 1 243 ? 18.601 51.333 20.438 1.00 29.98 243 VAL A C 1
ATOM 1525 O O . VAL A 1 243 ? 18.512 52.282 21.277 1.00 29.15 243 VAL A O 1
ATOM 1529 N N . LEU A 1 244 ? 18.413 51.496 19.111 1.00 30.41 244 LEU A N 1
ATOM 1530 C CA . LEU A 1 244 ? 18.036 52.817 18.589 1.00 31.73 244 LEU A CA 1
ATOM 1531 C C . LEU A 1 244 ? 16.729 53.311 19.216 1.00 32.43 244 LEU A C 1
ATOM 1532 O O . LEU A 1 244 ? 16.675 54.430 19.706 1.00 32.39 244 LEU A O 1
ATOM 1537 N N . GLN A 1 245 ? 15.682 52.486 19.192 1.00 32.33 245 GLN A N 1
ATOM 1538 C CA . GLN A 1 245 ? 14.384 52.893 19.738 1.00 33.39 245 GLN A CA 1
ATOM 1539 C C . GLN A 1 245 ? 14.397 53.103 21.264 1.00 34.61 245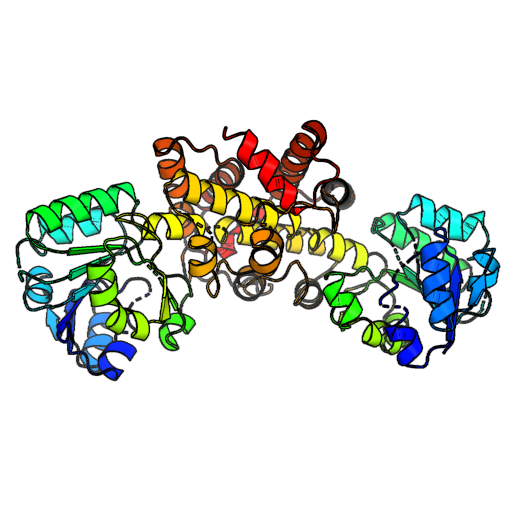 GLN A C 1
ATOM 1540 O O . GLN A 1 245 ? 13.683 53.977 21.761 1.00 33.26 245 GLN A O 1
ATOM 1546 N N . LEU A 1 246 ? 15.151 52.293 22.024 1.00 35.39 246 LEU A N 1
ATOM 1547 C CA . LEU A 1 246 ? 15.075 52.484 23.470 1.00 36.18 246 LEU A CA 1
ATOM 1548 C C . LEU A 1 246 ? 16.100 53.513 23.896 1.00 36.13 246 LEU A C 1
ATOM 1549 O O . LEU A 1 246 ? 15.736 54.632 24.169 1.00 36.43 246 LEU A O 1
ATOM 1554 N N . HIS A 1 247 ? 17.380 53.143 23.914 1.00 36.25 247 HIS A N 1
ATOM 1555 C CA . HIS A 1 247 ? 18.471 54.060 24.275 1.00 35.70 247 HIS A CA 1
ATOM 1556 C C . HIS A 1 247 ? 18.653 55.295 23.416 1.00 36.23 247 HIS A C 1
ATOM 1557 O O . HIS A 1 247 ? 19.196 56.303 23.896 1.00 36.56 247 HIS A O 1
ATOM 1564 N N . GLY A 1 248 ? 18.291 55.213 22.141 1.00 35.07 248 GLY A N 1
ATOM 1565 C CA . GLY A 1 248 ? 18.427 56.347 21.275 1.00 37.10 248 GLY A CA 1
ATOM 1566 C C . GLY A 1 248 ? 17.462 57.485 21.631 1.00 39.07 248 GLY A C 1
ATOM 1567 O O . GLY A 1 248 ? 17.831 58.679 21.541 1.00 38.89 248 GLY A O 1
ATOM 1568 N N . GLN A 1 249 ? 16.225 57.124 22.000 1.00 39.63 249 GLN A N 1
ATOM 1569 C CA . GLN A 1 249 ? 15.240 58.094 22.449 1.00 39.58 249 GLN A CA 1
ATOM 1570 C C . GLN A 1 249 ? 15.738 58.788 23.710 1.00 39.81 249 GLN A C 1
ATOM 1571 O O . GLN A 1 249 ? 15.574 60.015 23.812 1.00 40.22 249 GLN A O 1
ATOM 1577 N N . ARG A 1 250 ? 16.410 58.036 24.599 1.00 38.91 250 ARG A N 1
ATOM 1578 C CA . ARG A 1 250 ? 17.052 58.603 25.799 1.00 38.10 250 ARG A CA 1
ATOM 1579 C C . ARG A 1 250 ? 18.225 59.489 25.416 1.00 39.71 250 ARG A C 1
ATOM 1580 O O . ARG A 1 250 ? 18.685 60.348 26.212 1.00 40.71 250 ARG A O 1
ATOM 1596 N N . VAL A 1 252 ? 18.321 61.311 22.578 1.00 41.60 252 VAL A N 1
ATOM 1597 C CA . VAL A 1 252 ? 17.615 62.451 22.032 1.00 42.61 252 VAL A CA 1
ATOM 1598 C C . VAL A 1 252 ? 17.138 63.355 23.164 1.00 42.82 252 VAL A C 1
ATOM 1599 O O . VAL A 1 252 ? 17.278 64.561 23.066 1.00 43.35 252 VAL A O 1
ATOM 1603 N N . GLU A 1 253 ? 16.590 62.769 24.231 1.00 42.83 253 GLU A N 1
ATOM 1604 C CA . GLU A 1 253 ? 16.008 63.526 25.363 1.00 43.19 253 GLU A CA 1
ATOM 1605 C C . GLU A 1 253 ? 17.008 63.813 26.497 1.00 43.56 253 GLU A C 1
ATOM 1606 O O . GLU A 1 253 ? 16.602 63.990 27.654 1.00 45.67 253 GLU A O 1
ATOM 1612 N N . ARG A 1 254 ? 18.293 63.823 26.187 1.00 43.08 254 ARG A N 1
ATOM 1613 C CA . ARG A 1 254 ? 19.344 63.739 27.215 1.00 43.99 254 ARG A CA 1
ATOM 1614 C C . ARG A 1 254 ? 18.945 63.080 28.578 1.00 44.56 254 ARG A C 1
ATOM 1615 O O . ARG A 1 254 ? 19.383 63.523 29.653 1.00 45.15 254 ARG A O 1
ATOM 1623 N N . ASP A 1 255 ? 18.156 62.006 28.523 1.00 44.57 255 ASP A N 1
ATOM 1624 C CA . ASP A 1 255 ? 17.660 61.338 29.732 1.00 45.14 255 ASP A CA 1
ATOM 1625 C C . ASP A 1 255 ? 18.565 60.152 30.129 1.00 45.35 255 ASP A C 1
ATOM 1626 O O . ASP A 1 255 ? 18.341 59.008 29.704 1.00 45.39 255 ASP A O 1
ATOM 1631 N N . PHE A 1 256 ? 19.591 60.423 30.918 1.00 44.68 256 PHE A N 1
ATOM 1632 C CA . PHE A 1 256 ? 20.547 59.400 31.230 1.00 45.41 256 PHE A CA 1
ATOM 1633 C C . PHE A 1 256 ? 20.372 58.814 32.636 1.00 45.52 256 PHE A C 1
ATOM 1634 O O . PHE A 1 256 ? 21.294 58.217 33.190 1.00 46.83 256 PHE A O 1
ATOM 1642 N N . ALA A 1 257 ? 19.188 58.967 33.218 1.00 45.55 257 ALA A N 1
ATOM 1643 C CA . ALA A 1 257 ? 18.905 58.324 34.512 1.00 45.66 257 ALA A CA 1
ATOM 1644 C C . ALA A 1 257 ? 19.044 56.810 34.387 1.00 45.58 257 ALA A C 1
ATOM 1645 O O . ALA A 1 257 ? 18.559 56.225 33.429 1.00 45.50 257 ALA A O 1
ATOM 1647 N N . PRO A 1 258 ? 19.739 56.180 35.354 1.00 46.40 258 PRO A N 1
ATOM 1648 C CA . PRO A 1 258 ? 20.143 54.766 35.225 1.00 45.96 258 PRO A CA 1
ATOM 1649 C C . PRO A 1 258 ? 18.997 53.759 35.276 1.00 45.17 258 PRO A C 1
ATOM 1650 O O . PRO A 1 258 ? 18.207 53.794 36.202 1.00 46.10 258 PRO A O 1
ATOM 1654 N N . ARG A 1 259 ? 18.894 52.869 34.292 1.00 44.13 259 ARG A N 1
ATOM 1655 C CA . ARG A 1 259 ? 18.024 51.692 34.478 1.00 44.15 259 ARG A CA 1
ATOM 1656 C C . ARG A 1 259 ? 18.912 50.447 34.674 1.00 43.63 259 ARG A C 1
ATOM 1657 O O . ARG A 1 259 ? 18.740 49.664 35.636 1.00 44.78 259 ARG A O 1
ATOM 1665 N N . ALA A 1 260 ? 19.884 50.303 33.780 1.00 42.45 260 ALA A N 1
ATOM 1666 C CA . ALA A 1 260 ? 21.036 49.435 33.971 1.00 41.30 260 ALA A CA 1
ATOM 1667 C C . ALA A 1 260 ? 22.271 50.369 33.917 1.00 41.08 260 ALA A C 1
ATOM 1668 O O . ALA A 1 260 ? 22.525 51.032 32.898 1.00 42.24 260 ALA A O 1
ATOM 1670 N N . ARG A 1 261 ? 23.012 50.460 35.012 1.00 40.43 261 ARG A N 1
ATOM 1671 C CA . ARG A 1 261 ? 24.068 51.478 35.145 1.00 39.93 261 ARG A CA 1
ATOM 1672 C C . ARG A 1 261 ? 25.161 51.298 34.092 1.00 39.36 261 ARG A C 1
ATOM 1673 O O . ARG A 1 261 ? 25.342 50.214 33.545 1.00 39.00 261 ARG A O 1
ATOM 1675 N N . LEU A 1 262 ? 25.883 52.375 33.809 1.00 39.30 262 LEU A N 1
ATOM 1676 C CA . LEU A 1 262 ? 26.993 52.358 32.864 1.00 39.15 262 LEU A CA 1
ATOM 1677 C C . LEU A 1 262 ? 28.003 51.330 33.363 1.00 39.72 262 LEU A C 1
ATOM 1678 O O . LEU A 1 262 ? 28.571 50.583 32.564 1.00 39.98 262 LEU A O 1
ATOM 1681 N N . SER A 1 263 ? 28.191 51.227 34.672 1.00 38.93 263 SER A N 1
ATOM 1682 C CA . SER A 1 263 ? 29.264 50.305 35.187 1.00 39.14 263 SER A CA 1
ATOM 1683 C C . SER A 1 263 ? 28.909 48.797 35.089 1.00 37.29 263 SER A C 1
ATOM 1684 O O . SER A 1 263 ? 29.752 47.909 35.159 1.00 37.51 263 SER A O 1
ATOM 1687 N N . ILE A 1 264 ? 27.642 48.521 34.964 1.00 36.75 264 ILE A N 1
ATOM 1688 C CA . ILE A 1 264 ? 27.192 47.159 34.688 1.00 36.20 264 ILE A CA 1
ATOM 1689 C C . ILE A 1 264 ? 27.601 46.797 33.271 1.00 34.88 264 ILE A C 1
ATOM 1690 O O . ILE A 1 264 ? 28.098 45.714 33.036 1.00 34.19 264 ILE A O 1
ATOM 1695 N N . GLN A 1 265 ? 27.423 47.713 32.329 1.00 35.61 265 GLN A N 1
ATOM 1696 C CA . GLN A 1 265 ? 27.819 47.431 30.940 1.00 36.03 265 GLN A CA 1
ATOM 1697 C C . GLN A 1 265 ? 29.336 47.231 30.861 1.00 36.39 265 GLN A C 1
ATOM 1698 O O . GLN A 1 265 ? 29.783 46.349 30.119 1.00 36.94 265 GLN A O 1
ATOM 1704 N N . LEU A 1 266 ? 30.106 48.004 31.654 1.00 36.09 266 LEU A N 1
ATOM 1705 C CA . LEU A 1 266 ? 31.565 47.861 31.727 1.00 36.24 266 LEU A CA 1
ATOM 1706 C C . LEU A 1 266 ? 31.924 46.452 32.165 1.00 36.77 266 LEU A C 1
ATOM 1707 O O . LEU A 1 266 ? 32.736 45.776 31.522 1.00 37.02 266 LEU A O 1
ATOM 1712 N N . LYS A 1 267 ? 31.269 46.002 33.229 1.00 36.31 267 LYS A N 1
ATOM 1713 C CA . LYS A 1 267 ? 31.436 44.665 33.727 1.00 36.40 267 LYS A CA 1
ATOM 1714 C C . LYS A 1 267 ? 31.063 43.666 32.629 1.00 36.97 267 LYS A C 1
ATOM 1715 O O . LYS A 1 267 ? 31.793 42.686 32.415 1.00 38.99 267 LYS A O 1
ATOM 1721 N N . ASP A 1 268 ? 29.961 43.876 31.920 1.00 36.28 268 ASP A N 1
ATOM 1722 C CA . ASP A 1 268 ? 29.627 42.925 30.853 1.00 37.44 268 ASP A CA 1
ATOM 1723 C C . ASP A 1 268 ? 30.769 42.882 29.852 1.00 36.18 268 ASP A C 1
ATOM 1724 O O . ASP A 1 268 ? 31.174 41.818 29.463 1.00 36.37 268 ASP A O 1
ATOM 1737 N N . ARG A 1 270 ? 34.025 43.556 30.340 1.00 34.30 270 ARG A N 1
ATOM 1738 C CA . ARG A 1 270 ? 35.152 42.918 31.019 1.00 33.77 270 ARG A CA 1
ATOM 1739 C C . ARG A 1 270 ? 34.985 41.405 31.125 1.00 32.28 270 ARG A C 1
ATOM 1740 O O . ARG A 1 270 ? 35.886 40.651 30.756 1.00 31.08 270 ARG A O 1
ATOM 1748 N N . ASN A 1 271 ? 33.835 40.949 31.612 1.00 31.80 271 ASN A N 1
ATOM 1749 C CA . ASN A 1 271 ? 33.540 39.511 31.554 1.00 32.49 271 ASN A CA 1
ATOM 1750 C C . ASN A 1 271 ? 33.590 38.890 30.164 1.00 31.46 271 ASN A C 1
ATOM 1751 O O . ASN A 1 271 ? 33.936 37.726 30.012 1.00 32.12 271 ASN A O 1
ATOM 1756 N N . ALA A 1 272 ? 33.259 39.657 29.154 1.00 30.41 272 ALA A N 1
ATOM 1757 C CA . ALA A 1 272 ? 33.227 39.092 27.778 1.00 31.17 272 ALA A CA 1
ATOM 1758 C C . ALA A 1 272 ? 34.672 38.950 27.319 1.00 31.46 272 ALA A C 1
ATOM 1759 O O . ALA A 1 272 ? 35.025 38.000 26.614 1.00 30.63 272 ALA A O 1
ATOM 1761 N N . LEU A 1 273 ? 35.500 39.899 27.751 1.00 31.90 273 LEU A N 1
ATOM 1762 C CA . LEU A 1 273 ? 36.884 39.892 27.357 1.00 32.02 273 LEU A CA 1
ATOM 1763 C C . LEU A 1 273 ? 37.704 38.824 28.105 1.00 31.17 273 LEU A C 1
ATOM 1764 O O . LEU A 1 273 ? 38.565 38.202 27.492 1.00 32.03 273 LEU A O 1
ATOM 1769 N N . ALA A 1 274 ? 37.373 38.568 29.372 1.00 30.64 274 ALA A N 1
ATOM 1770 C CA . ALA A 1 274 ? 37.960 37.516 30.196 1.00 29.02 274 ALA A CA 1
ATOM 1771 C C . ALA A 1 274 ? 37.613 36.156 29.662 1.00 29.95 274 ALA A C 1
ATOM 1772 O O . ALA A 1 274 ? 38.452 35.222 29.588 1.00 29.82 274 ALA A O 1
ATOM 1774 N N . THR A 1 275 ? 36.361 36.028 29.280 1.00 28.87 275 THR A N 1
ATOM 1775 C CA . THR A 1 275 ? 35.930 34.829 28.582 1.00 28.40 275 THR A CA 1
ATOM 1776 C C . THR A 1 275 ? 36.639 34.699 27.277 1.00 27.79 275 THR A C 1
ATOM 1777 O O . THR A 1 275 ? 37.057 33.590 26.905 1.00 29.32 275 THR A O 1
ATOM 1781 N N . ALA A 1 276 ? 36.778 35.787 26.536 1.00 28.41 276 ALA A N 1
ATOM 1782 C CA . ALA A 1 276 ? 37.504 35.625 25.242 1.00 29.33 276 ALA A CA 1
ATOM 1783 C C . ALA A 1 276 ? 38.967 35.104 25.435 1.00 30.32 276 ALA A C 1
ATOM 1784 O O . ALA A 1 276 ? 39.408 34.249 24.682 1.00 29.48 276 ALA A O 1
ATOM 1786 N N . GLN A 1 277 ? 39.698 35.584 26.457 1.00 31.02 277 GLN A N 1
ATOM 1787 C CA . GLN A 1 277 ? 41.076 35.200 26.515 1.00 33.01 277 GLN A CA 1
ATOM 1788 C C . GLN A 1 277 ? 41.219 33.774 26.987 1.00 34.03 277 GLN A C 1
ATOM 1789 O O . GLN A 1 277 ? 42.197 33.109 26.639 1.00 34.74 277 GLN A O 1
ATOM 1795 N N . GLU A 1 278 ? 40.231 33.304 27.758 1.00 35.08 278 GLU A N 1
ATOM 1796 C CA . GLU A 1 278 ? 40.154 31.922 28.186 1.00 36.30 278 GLU A CA 1
ATOM 1797 C C . GLU A 1 278 ? 39.765 30.946 27.065 1.00 36.14 278 GLU A C 1
ATOM 1798 O O . GLU A 1 278 ? 40.293 29.816 27.010 1.00 37.88 278 GLU A O 1
ATOM 1804 N N . ILE A 1 279 ? 38.878 31.333 26.167 1.00 34.97 279 ILE A N 1
ATOM 1805 C CA . ILE A 1 279 ? 38.515 30.413 25.031 1.00 34.29 279 ILE A CA 1
ATOM 1806 C C . ILE A 1 279 ? 39.390 30.625 23.782 1.00 34.57 279 ILE A C 1
ATOM 1807 O O . ILE A 1 279 ? 39.108 30.084 22.681 1.00 34.20 279 ILE A O 1
ATOM 1812 N N . GLY A 1 280 ? 40.442 31.424 23.937 1.00 34.11 280 GLY A N 1
ATOM 1813 C CA . GLY A 1 280 ? 41.268 31.745 22.783 1.00 34.77 280 GLY A CA 1
ATOM 1814 C C . GLY A 1 280 ? 40.607 32.539 21.649 1.00 35.98 280 GLY A C 1
ATOM 1815 O O . GLY A 1 280 ? 40.733 32.151 20.495 1.00 36.74 280 GLY A O 1
ATOM 1816 N N . PHE A 1 281 ? 39.925 33.652 21.935 1.00 35.98 281 PHE A N 1
ATOM 1817 C CA . PHE A 1 281 ? 39.193 34.398 20.871 1.00 35.55 281 PHE A CA 1
ATOM 1818 C C . PHE A 1 281 ? 39.689 35.800 20.907 1.00 36.24 281 PHE A C 1
ATOM 1819 O O . PHE A 1 281 ? 39.844 36.387 21.988 1.00 36.50 281 PHE A O 1
ATOM 1827 N N . ASP A 1 282 ? 39.952 36.339 19.728 1.00 36.47 282 ASP A N 1
ATOM 1828 C CA . ASP A 1 282 ? 40.355 37.712 19.621 1.00 37.45 282 ASP A CA 1
ATOM 1829 C C . ASP A 1 282 ? 39.138 38.594 19.317 1.00 36.76 282 ASP A C 1
ATOM 1830 O O . ASP A 1 282 ? 38.501 38.380 18.306 1.00 36.39 282 ASP A O 1
ATOM 1835 N N . ALA A 1 283 ? 38.837 39.573 20.181 1.00 36.36 283 ALA A N 1
ATOM 1836 C CA . ALA A 1 283 ? 37.667 40.443 20.001 1.00 36.92 283 ALA A CA 1
ATOM 1837 C C . ALA A 1 283 ? 38.039 41.923 20.022 1.00 36.46 283 ALA A C 1
ATOM 1838 O O . ALA A 1 283 ? 37.921 42.537 21.072 1.00 37.41 283 ALA A O 1
ATOM 1840 N N . PRO A 1 284 ? 38.494 42.501 18.875 1.00 35.55 284 PRO A N 1
ATOM 1841 C CA . PRO A 1 284 ? 38.960 43.921 18.845 1.00 34.94 284 PRO A CA 1
ATOM 1842 C C . PRO A 1 284 ? 37.834 44.925 19.063 1.00 34.22 284 PRO A C 1
ATOM 1843 O O . PRO A 1 284 ? 38.021 45.914 19.829 1.00 34.56 284 PRO A O 1
ATOM 1847 N N . ILE A 1 285 ? 36.663 44.680 18.465 1.00 31.29 285 ILE A N 1
ATOM 1848 C CA . ILE A 1 285 ? 35.507 45.603 18.634 1.00 30.78 285 ILE A CA 1
ATOM 1849 C C . ILE A 1 285 ? 35.120 45.820 20.118 1.00 32.05 285 ILE A C 1
ATOM 1850 O O . ILE A 1 285 ? 35.063 46.980 20.626 1.00 30.85 285 ILE A O 1
ATOM 1855 N N . THR A 1 286 ? 34.942 44.700 20.825 1.00 32.34 286 THR A N 1
ATOM 1856 C CA . THR A 1 286 ? 34.705 44.715 22.242 1.00 33.20 286 THR A CA 1
ATOM 1857 C C . THR A 1 286 ? 35.899 45.292 23.023 1.00 34.48 286 THR A C 1
ATOM 1858 O O . THR A 1 286 ? 35.698 45.998 24.007 1.00 32.79 286 THR A O 1
ATOM 1862 N N . GLY A 1 287 ? 37.127 45.003 22.573 1.00 36.50 287 GLY A N 1
ATOM 1863 C CA . GLY A 1 287 ? 38.342 45.660 23.140 1.00 38.16 287 GLY A CA 1
ATOM 1864 C C . GLY A 1 287 ? 38.254 47.186 23.084 1.00 38.92 287 GLY A C 1
ATOM 1865 O O . GLY A 1 287 ? 38.469 47.876 24.079 1.00 39.63 287 GLY A O 1
ATOM 1866 N N . LEU A 1 288 ? 37.885 47.726 21.930 1.00 40.25 288 LEU A N 1
ATOM 1867 C CA . LEU A 1 288 ? 37.681 49.180 21.810 1.00 39.79 288 LEU A CA 1
ATOM 1868 C C . LEU A 1 288 ? 36.586 49.630 22.748 1.00 40.18 288 LEU A C 1
ATOM 1869 O O . LEU A 1 288 ? 36.754 50.626 23.482 1.00 40.53 288 LEU A O 1
ATOM 1874 N N . PHE A 1 289 ? 35.467 48.903 22.762 1.00 39.40 289 PHE A N 1
ATOM 1875 C CA . PHE A 1 289 ? 34.350 49.302 23.671 1.00 38.62 289 PHE A CA 1
ATOM 1876 C C . PHE A 1 289 ? 34.588 49.181 25.179 1.00 37.89 289 PHE A C 1
ATOM 1877 O O . PHE A 1 289 ? 34.105 50.007 25.928 1.00 38.06 289 PHE A O 1
ATOM 1885 N N . GLU A 1 290 ? 35.361 48.196 25.621 1.00 38.49 290 GLU A N 1
ATOM 1886 C CA . GLU A 1 290 ? 35.769 48.176 27.017 1.00 39.65 290 GLU A CA 1
ATOM 1887 C C . GLU A 1 290 ? 36.533 49.484 27.341 1.00 40.64 290 GLU A C 1
ATOM 1888 O O . GLU A 1 290 ? 36.210 50.160 28.334 1.00 40.79 290 GLU A O 1
ATOM 1894 N N . GLN A 1 291 ? 37.485 49.869 26.479 1.00 42.09 291 GLN A N 1
ATOM 1895 C CA . GLN A 1 291 ? 38.295 51.105 26.695 1.00 43.69 291 GLN A CA 1
ATOM 1896 C C . GLN A 1 291 ? 37.380 52.296 26.807 1.00 43.38 291 GLN A C 1
ATOM 1897 O O . GLN A 1 291 ? 37.513 53.109 27.712 1.00 43.64 291 GLN A O 1
ATOM 1903 N N . LEU A 1 292 ? 36.433 52.397 25.885 1.00 43.77 292 LEU A N 1
ATOM 1904 C CA . LEU A 1 292 ? 35.532 53.551 25.882 1.00 44.18 292 LEU A CA 1
ATOM 1905 C C . LEU A 1 292 ? 34.647 53.605 27.103 1.00 44.44 292 LEU A C 1
ATOM 1906 O O . LEU A 1 292 ? 34.362 54.688 27.623 1.00 43.90 292 LEU A O 1
ATOM 1911 N N . TYR A 1 293 ? 34.204 52.433 27.551 1.00 44.80 293 TYR A N 1
ATOM 1912 C CA . TYR A 1 293 ? 33.399 52.387 28.749 1.00 45.04 293 TYR A CA 1
ATOM 1913 C C . TYR A 1 293 ? 34.269 52.655 29.972 1.00 45.87 293 TYR A C 1
ATOM 1914 O O . TYR A 1 293 ? 33.824 53.316 30.899 1.00 45.33 293 TYR A O 1
ATOM 1923 N N . ALA A 1 294 ? 35.492 52.118 29.961 1.00 47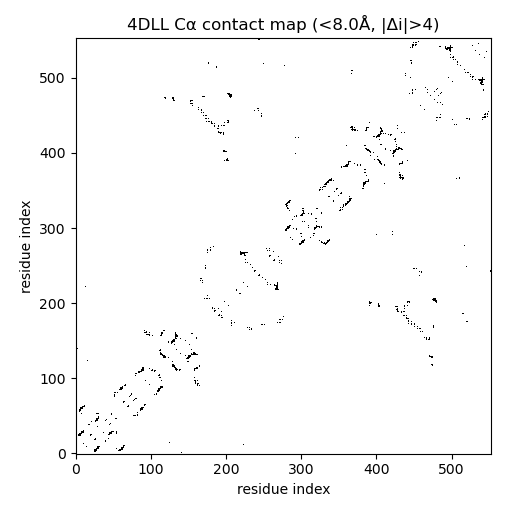.28 294 ALA A N 1
ATOM 1924 C CA . ALA A 1 294 ? 36.454 52.328 31.048 1.00 49.17 294 ALA A CA 1
ATOM 1925 C C . ALA A 1 294 ? 36.736 53.820 31.147 1.00 50.54 294 ALA A C 1
ATOM 1926 O O . ALA A 1 294 ? 36.745 54.363 32.246 1.00 51.58 294 ALA A O 1
ATOM 1928 N N . GLU A 1 295 ? 36.885 54.479 29.986 1.00 52.31 295 GLU A N 1
ATOM 1929 C CA . GLU A 1 295 ? 37.096 55.939 29.882 1.00 53.22 295 GLU A CA 1
ATOM 1930 C C . GLU A 1 295 ? 35.885 56.753 30.323 1.00 53.90 295 GLU A C 1
ATOM 1931 O O . GLU A 1 295 ? 35.975 57.962 30.541 1.00 54.35 295 GLU A O 1
ATOM 1937 N N . GLY A 1 296 ? 34.745 56.094 30.449 1.00 54.27 296 GLY A N 1
ATOM 1938 C CA . GLY A 1 296 ? 33.553 56.743 30.969 1.00 54.63 296 GLY A CA 1
ATOM 1939 C C . GLY A 1 296 ? 33.425 56.669 32.484 1.00 55.36 296 GLY A C 1
ATOM 1940 O O . GLY A 1 296 ? 33.100 57.682 33.116 1.00 54.80 296 GLY A O 1
ATOM 1941 N N . VAL A 1 297 ? 33.677 55.487 33.071 1.00 56.00 297 VAL A N 1
ATOM 1942 C CA . VAL A 1 297 ? 33.519 55.304 34.515 1.00 56.79 297 VAL A CA 1
ATOM 1943 C C . VAL A 1 297 ? 34.483 56.233 35.279 1.00 57.45 297 VAL A C 1
ATOM 1944 O O . VAL A 1 297 ? 34.070 56.928 36.228 1.00 58.17 297 VAL A O 1
ATOM 1946 N N . GLU A 1 298 ? 35.747 56.252 34.866 1.00 57.52 298 GLU A N 1
ATOM 1947 C CA . GLU A 1 298 ? 36.624 57.361 35.177 1.00 58.62 298 GLU A CA 1
ATOM 1948 C C . GLU A 1 298 ? 35.981 58.456 34.345 1.00 59.20 298 GLU A C 1
ATOM 1949 O O . GLU A 1 298 ? 35.458 58.148 33.287 1.00 60.30 298 GLU A O 1
ATOM 1951 N N . HIS A 1 299 ? 36.006 59.709 34.797 1.00 59.04 299 HIS A N 1
ATOM 1952 C CA . HIS A 1 299 ? 35.141 60.774 34.255 1.00 58.15 299 HIS A CA 1
ATOM 1953 C C . HIS A 1 299 ? 33.736 60.804 34.900 1.00 58.00 299 HIS A C 1
ATOM 1954 O O . HIS A 1 299 ? 32.882 61.606 34.508 1.00 57.67 299 HIS A O 1
ATOM 1961 N N . GLY A 1 300 ? 33.496 59.929 35.873 1.00 57.81 300 GLY A N 1
ATOM 1962 C CA . GLY A 1 300 ? 32.312 60.032 36.736 1.00 57.28 300 GLY A CA 1
ATOM 1963 C C . GLY A 1 300 ? 30.986 59.669 36.113 1.00 57.03 300 GLY A C 1
ATOM 1964 O O . GLY A 1 300 ? 29.962 60.228 36.471 1.00 56.97 300 GLY A O 1
ATOM 1965 N N . LEU A 1 301 ? 30.982 58.708 35.196 1.00 56.73 301 LEU A N 1
ATOM 1966 C CA . LEU A 1 301 ? 29.731 58.328 34.532 1.00 55.33 301 LEU A CA 1
ATOM 1967 C C . LEU A 1 301 ? 29.111 57.010 35.031 1.00 54.90 301 LEU A C 1
ATOM 1968 O O . LEU A 1 301 ? 28.131 56.509 34.458 1.00 55.13 301 LEU A O 1
ATOM 1973 N N . THR A 1 302 ? 29.643 56.484 36.132 1.00 53.75 302 THR A N 1
ATOM 1974 C CA . THR A 1 302 ? 29.344 55.118 36.573 1.00 52.74 302 THR A CA 1
ATOM 1975 C C . THR A 1 302 ? 27.846 54.880 36.730 1.00 52.47 302 THR A C 1
ATOM 1976 O O . THR A 1 302 ? 27.356 53.729 36.611 1.00 51.96 302 THR A O 1
ATOM 1978 N N . ASP A 1 303 ? 27.125 55.975 36.991 1.00 51.07 303 ASP A N 1
ATOM 1979 C CA . ASP A 1 303 ? 25.771 55.885 37.525 1.00 50.49 303 ASP A CA 1
ATOM 1980 C C . ASP A 1 303 ? 24.735 56.410 36.566 1.00 49.00 303 ASP A C 1
ATOM 1981 O O . ASP A 1 303 ? 23.539 56.367 36.842 1.00 48.95 303 ASP A O 1
ATOM 1986 N N . LEU A 1 304 ? 25.206 56.911 35.433 1.00 47.47 304 LEU A N 1
ATOM 1987 C CA . LEU A 1 304 ? 24.312 57.119 34.318 1.00 45.85 304 LEU A CA 1
ATOM 1988 C C . LEU A 1 304 ? 23.910 55.741 33.814 1.00 43.65 304 LEU A C 1
ATOM 1989 O O . LEU A 1 304 ? 24.602 54.762 34.050 1.00 41.82 304 LEU A O 1
ATOM 1994 N N . ASP A 1 305 ? 22.773 55.698 33.144 1.00 42.11 305 ASP A N 1
ATOM 1995 C CA . ASP A 1 305 ? 22.345 54.557 32.324 1.00 41.30 305 ASP A CA 1
ATOM 1996 C C . ASP A 1 305 ? 23.429 54.189 31.326 1.00 40.36 305 ASP A C 1
ATOM 1997 O O . ASP A 1 305 ? 24.306 55.016 30.985 1.00 38.96 305 ASP A O 1
ATOM 2002 N N . GLN A 1 306 ? 23.353 52.951 30.840 1.00 40.14 306 GLN A N 1
ATOM 2003 C CA . GLN A 1 306 ? 24.229 52.455 29.755 1.00 39.89 306 GLN A CA 1
ATOM 2004 C C . GLN A 1 306 ? 24.287 53.369 28.482 1.00 39.54 306 GLN A C 1
ATOM 2005 O O . GLN A 1 306 ? 25.340 53.493 27.854 1.00 40.03 306 GLN A O 1
ATOM 2011 N N . SER A 1 307 ? 23.197 54.062 28.156 1.00 39.57 307 SER A N 1
ATOM 2012 C CA . SER A 1 307 ? 23.178 54.972 27.013 1.00 40.11 307 SER A CA 1
ATOM 2013 C C . SER A 1 307 ? 24.038 56.193 27.272 1.00 40.58 307 SER A C 1
ATOM 2014 O O . SER A 1 307 ? 24.365 56.937 26.339 1.00 40.19 307 SER A O 1
ATOM 2017 N N . GLY A 1 308 ? 24.438 56.352 28.536 1.00 41.58 308 GLY A N 1
ATOM 2018 C CA . GLY A 1 308 ? 25.242 57.463 28.996 1.00 41.58 308 GLY A CA 1
ATOM 2019 C C . GLY A 1 308 ? 26.586 57.491 28.315 1.00 42.91 308 GLY A C 1
ATOM 2020 O O . GLY A 1 308 ? 27.382 58.393 28.566 1.00 43.44 308 GLY A O 1
ATOM 2021 N N . LEU A 1 309 ? 26.830 56.545 27.405 1.00 42.79 309 LEU A N 1
ATOM 2022 C CA . LEU A 1 309 ? 28.090 56.495 26.655 1.00 42.59 309 LEU A CA 1
ATOM 2023 C C . LEU A 1 309 ? 28.165 57.601 25.623 1.00 42.10 309 LEU A C 1
ATOM 2024 O O . LEU A 1 309 ? 29.255 58.074 25.275 1.00 43.20 309 LEU A O 1
ATOM 2029 N N . PHE A 1 310 ? 27.004 57.978 25.122 1.00 41.53 310 PHE A N 1
ATOM 2030 C CA . PHE A 1 310 ? 26.786 59.235 24.437 1.00 42.31 310 PHE A CA 1
ATOM 2031 C C . PHE A 1 310 ? 27.574 60.383 25.093 1.00 43.38 310 PHE A C 1
ATOM 2032 O O . PHE A 1 310 ? 28.266 61.137 24.401 1.00 43.13 310 PHE A O 1
ATOM 2040 N N . VAL A 1 311 ? 27.469 60.506 26.422 1.00 43.17 311 VAL A N 1
ATOM 2041 C CA . VAL A 1 311 ? 28.121 61.607 27.128 1.00 44.63 311 VAL A CA 1
ATOM 2042 C C . VAL A 1 311 ? 29.633 61.529 26.905 1.00 45.26 311 VAL A C 1
ATOM 2043 O O . VAL A 1 311 ? 30.256 62.515 26.474 1.00 45.16 311 VAL A O 1
ATOM 2047 N N . GLU A 1 312 ? 30.207 60.340 27.115 1.00 46.76 312 GLU A N 1
ATOM 2048 C CA . GLU A 1 312 ? 31.630 60.107 26.823 1.00 47.68 312 GLU A CA 1
ATOM 2049 C C . GLU A 1 312 ? 31.974 60.586 25.433 1.00 48.66 312 GLU A C 1
ATOM 2050 O O . GLU A 1 312 ? 32.970 61.265 25.249 1.00 49.54 312 GLU A O 1
ATOM 2052 N N . LEU A 1 313 ? 31.130 60.258 24.450 1.00 49.71 313 LEU A N 1
ATOM 2053 C CA . LEU A 1 313 ? 31.466 60.554 23.051 1.00 49.63 313 LEU A CA 1
ATOM 2054 C C . LEU A 1 313 ? 31.149 61.986 22.601 1.00 50.11 313 LEU A C 1
ATOM 2055 O O . LEU A 1 313 ? 31.845 62.537 21.727 1.00 48.69 313 LEU A O 1
ATOM 2060 N N . ALA A 1 314 ? 30.103 62.576 23.177 1.00 50.45 314 ALA A N 1
ATOM 2061 C CA . ALA A 1 314 ? 29.908 64.020 23.049 1.00 52.14 314 ALA A CA 1
ATOM 2062 C C . ALA A 1 314 ? 31.162 64.812 23.479 1.00 52.93 314 ALA A C 1
ATOM 2063 O O . ALA A 1 314 ? 31.761 65.514 22.636 1.00 53.90 314 ALA A O 1
ATOM 2065 N N . SER A 1 315 ? 31.591 64.675 24.740 1.00 53.53 315 SER A N 1
ATOM 2066 C CA . SER A 1 315 ? 32.669 65.545 25.274 1.00 54.51 315 SER A CA 1
ATOM 2067 C C . SER A 1 315 ? 33.910 65.585 24.395 1.00 54.60 315 SER A C 1
ATOM 2068 O O . SER A 1 315 ? 34.510 66.632 24.214 1.0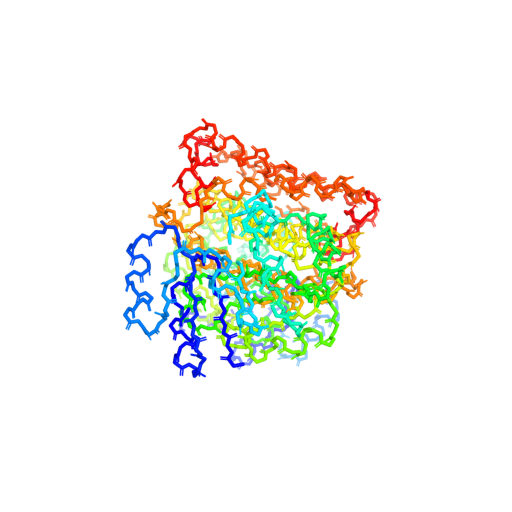0 54.93 315 SER A O 1
ATOM 2071 N N . ARG A 1 316 ? 34.279 64.435 23.845 1.00 54.86 316 ARG A N 1
ATOM 2072 C CA . ARG A 1 316 ? 35.406 64.319 22.911 1.00 54.62 316 ARG A CA 1
ATOM 2073 C C . ARG A 1 316 ? 35.415 65.392 21.805 1.00 53.83 316 ARG A C 1
ATOM 2074 O O . ARG A 1 316 ? 34.363 65.821 21.322 1.00 53.06 316 ARG A O 1
ATOM 2082 N N . ARG B 1 32 ? 3.272 64.630 -12.510 1.00 46.90 32 ARG B N 1
ATOM 2083 C CA . ARG B 1 32 ? 2.804 63.550 -13.463 1.00 46.25 32 ARG B CA 1
ATOM 2084 C C . ARG B 1 32 ? 3.906 62.885 -14.326 1.00 45.88 32 ARG B C 1
ATOM 2085 O O . ARG B 1 32 ? 3.790 61.706 -14.677 1.00 46.97 32 ARG B O 1
ATOM 2087 N N . LYS B 1 33 ? 4.981 63.612 -14.646 1.00 44.24 33 LYS B N 1
ATOM 2088 C CA . LYS B 1 33 ? 5.989 63.102 -15.578 1.00 41.75 33 LYS B CA 1
ATOM 2089 C C . LYS B 1 33 ? 7.343 62.895 -14.897 1.00 40.57 33 LYS B C 1
ATOM 2090 O O . LYS B 1 33 ? 7.939 63.835 -14.359 1.00 40.09 33 LYS B O 1
ATOM 2092 N N . ILE B 1 34 ? 7.832 61.661 -14.917 1.00 39.11 34 ILE B N 1
ATOM 2093 C CA . ILE B 1 34 ? 9.021 61.342 -14.156 1.00 37.57 34 ILE B CA 1
ATOM 2094 C C . ILE B 1 34 ? 10.159 60.891 -15.069 1.00 36.16 34 ILE B C 1
ATOM 2095 O O . ILE B 1 34 ? 9.922 60.234 -16.058 1.00 36.08 34 ILE B O 1
ATOM 2100 N N . THR B 1 35 ? 11.384 61.282 -14.756 1.00 34.06 35 THR B N 1
ATOM 2101 C CA . THR B 1 35 ? 12.518 60.663 -15.387 1.00 32.98 35 THR B CA 1
ATOM 2102 C C . THR B 1 35 ? 13.467 60.024 -14.380 1.00 33.57 35 THR B C 1
ATOM 2103 O O . THR B 1 35 ? 13.740 60.615 -13.274 1.00 31.67 35 THR B O 1
ATOM 2107 N N . PHE B 1 36 ? 13.943 58.822 -14.753 1.00 32.91 36 PHE B N 1
ATOM 2108 C CA . PHE B 1 36 ? 15.103 58.175 -14.085 1.00 33.38 36 PHE B CA 1
ATOM 2109 C C . PHE B 1 36 ? 16.387 58.284 -14.873 1.00 34.00 36 PHE B C 1
ATOM 2110 O O . PHE B 1 36 ? 16.457 57.936 -16.067 1.00 33.28 36 PHE B O 1
ATOM 2112 N N . LEU B 1 37 ? 17.407 58.801 -14.188 1.00 34.95 37 LEU B N 1
ATOM 2113 C CA . LEU B 1 37 ? 18.769 58.808 -14.669 1.00 35.86 37 LEU B CA 1
ATOM 2114 C C . LEU B 1 37 ? 19.522 57.682 -14.017 1.00 36.16 37 LEU B C 1
ATOM 2115 O O . LEU B 1 37 ? 19.911 57.771 -12.852 1.00 37.36 37 LEU B O 1
ATOM 2120 N N . GLY B 1 38 ? 19.740 56.607 -14.771 1.00 36.19 38 GLY B N 1
ATOM 2121 C CA . GLY B 1 38 ? 20.337 55.417 -14.193 1.00 37.12 38 GLY B CA 1
ATOM 2122 C C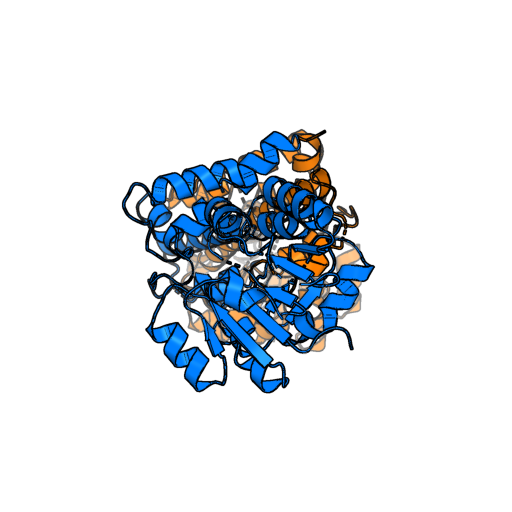 . GLY B 1 38 ? 19.294 54.610 -13.453 1.00 38.22 38 GLY B C 1
ATOM 2123 O O . GLY B 1 38 ? 18.169 55.069 -13.223 1.00 39.22 38 GLY B O 1
ATOM 2124 N N . THR B 1 39 ? 19.653 53.391 -13.107 1.00 38.99 39 THR B N 1
ATOM 2125 C CA . THR B 1 39 ? 18.833 52.541 -12.287 1.00 40.84 39 THR B CA 1
ATOM 2126 C C . THR B 1 39 ? 19.695 52.069 -11.119 1.00 41.85 39 THR B C 1
ATOM 2127 O O . THR B 1 39 ? 19.221 52.022 -9.982 1.00 43.02 39 THR B O 1
ATOM 2139 N N . GLY B 1 43 ? 16.449 50.229 -8.896 1.00 50.28 43 GLY B N 1
ATOM 2140 C CA . GLY B 1 43 ? 15.598 51.032 -9.756 1.00 48.79 43 GLY B CA 1
ATOM 2141 C C . GLY B 1 43 ? 14.488 50.338 -10.507 1.00 48.57 43 GLY B C 1
ATOM 2142 O O . GLY B 1 43 ? 13.501 50.981 -10.854 1.00 47.93 43 GLY B O 1
ATOM 2143 N N . LEU B 1 44 ? 14.648 49.049 -10.800 1.00 48.04 44 LEU B N 1
ATOM 2144 C CA . LEU B 1 44 ? 13.615 48.301 -11.537 1.00 47.58 44 LEU B CA 1
ATOM 2145 C C . LEU B 1 44 ? 12.303 48.099 -10.746 1.00 46.96 44 LEU B C 1
ATOM 2146 O O . LEU B 1 44 ? 11.222 48.478 -11.235 1.00 46.91 44 LEU B O 1
ATOM 2149 N N . PRO B 1 45 ? 12.379 47.503 -9.529 1.00 46.29 45 PRO B N 1
ATOM 2150 C CA . PRO B 1 45 ? 11.151 47.419 -8.712 1.00 45.75 45 PRO B CA 1
ATOM 2151 C C . PRO B 1 45 ? 10.527 48.797 -8.414 1.00 46.05 45 PRO B C 1
ATOM 2152 O O . PRO B 1 45 ? 9.289 48.887 -8.366 1.00 45.52 45 PRO B O 1
ATOM 2164 N N . ALA B 1 47 ? 10.577 51.473 -10.427 1.00 45.49 47 ALA B N 1
ATOM 2165 C CA . ALA B 1 47 ? 9.890 51.920 -11.635 1.00 45.83 47 ALA B CA 1
ATOM 2166 C C . ALA B 1 47 ? 8.596 51.139 -11.880 1.00 45.34 47 ALA B C 1
ATOM 2167 O O . ALA B 1 47 ? 7.617 51.687 -12.384 1.00 44.89 47 ALA B O 1
ATOM 2169 N N . ARG B 1 48 ? 8.598 49.871 -11.486 1.00 46.03 48 ARG B N 1
ATOM 2170 C CA . ARG B 1 48 ? 7.400 49.032 -11.535 1.00 46.56 48 ARG B CA 1
ATOM 2171 C C . ARG B 1 48 ? 6.289 49.746 -10.761 1.00 46.49 48 ARG B C 1
ATOM 2172 O O . ARG B 1 48 ? 5.209 50.050 -11.320 1.00 46.20 48 ARG B O 1
ATOM 2175 N N . ARG B 1 49 ? 6.588 50.040 -9.486 1.00 45.99 49 ARG B N 1
ATOM 2176 C CA . ARG B 1 49 ? 5.669 50.722 -8.585 1.00 45.58 49 ARG B CA 1
ATOM 2177 C C . ARG B 1 49 ? 5.247 52.073 -9.162 1.00 46.26 49 ARG B C 1
ATOM 2178 O O . ARG B 1 49 ? 4.080 52.449 -9.103 1.00 45.85 49 ARG B O 1
ATOM 2186 N N . LEU B 1 50 ? 6.208 52.796 -9.736 1.00 47.32 50 LEU B N 1
ATOM 2187 C CA . LEU B 1 50 ? 5.941 54.116 -10.310 1.00 47.99 50 LEU B CA 1
ATOM 2188 C C . LEU B 1 50 ? 4.859 54.009 -11.369 1.00 48.54 50 LEU B C 1
ATOM 2189 O O . LEU B 1 50 ? 3.887 54.778 -11.381 1.00 47.54 50 LEU B O 1
ATOM 2194 N N . CYS B 1 51 ? 5.041 53.023 -12.236 1.00 49.83 51 CYS B N 1
ATOM 2195 C CA . CYS B 1 51 ? 4.226 52.883 -13.442 1.00 51.58 51 CYS B CA 1
ATOM 2196 C C . CYS B 1 51 ? 2.818 52.408 -13.121 1.00 52.77 51 CYS B C 1
ATOM 2197 O O . CYS B 1 51 ? 1.837 52.970 -13.624 1.00 53.14 51 CYS B O 1
ATOM 2200 N N . GLU B 1 52 ? 2.730 51.391 -12.262 1.00 53.81 52 GLU B N 1
ATOM 2201 C CA . GLU B 1 52 ? 1.453 50.978 -11.685 1.00 54.63 52 GLU B CA 1
ATOM 2202 C C . GLU B 1 52 ? 0.732 52.169 -11.049 1.00 54.52 52 GLU B C 1
ATOM 2203 O O . GLU B 1 52 ? -0.444 52.417 -11.310 1.00 54.97 52 GLU B O 1
ATOM 2209 N N . ALA B 1 53 ? 1.448 52.907 -10.204 1.00 53.83 53 ALA B N 1
ATOM 2210 C CA . ALA B 1 53 ? 0.877 54.050 -9.507 1.00 52.52 53 ALA B CA 1
ATOM 2211 C C . ALA B 1 53 ? 0.422 55.178 -10.434 1.00 51.90 53 ALA B C 1
ATOM 2212 O O . ALA B 1 53 ? -0.030 56.213 -9.955 1.00 51.73 53 ALA B O 1
ATOM 2214 N N . GLY B 1 54 ? 0.552 54.990 -11.752 1.00 51.19 54 GLY B N 1
ATOM 2215 C CA . GLY B 1 54 ? -0.039 55.921 -12.739 1.00 49.62 54 GLY B CA 1
ATOM 2216 C C . GLY B 1 54 ? 0.875 56.992 -13.347 1.00 48.58 54 GLY B C 1
ATOM 2217 O O . GLY B 1 54 ? 0.434 57.836 -14.140 1.00 47.88 54 GLY B O 1
ATOM 2218 N N . TYR B 1 55 ? 2.155 56.957 -12.990 1.00 46.81 55 TYR B N 1
ATOM 2219 C CA . TYR B 1 55 ? 3.075 57.937 -13.509 1.00 45.13 55 TYR B CA 1
ATOM 2220 C C . TYR B 1 55 ? 3.517 57.523 -14.911 1.00 44.20 55 TYR B C 1
ATOM 2221 O O . TYR B 1 55 ? 3.521 56.347 -15.225 1.00 44.25 55 TYR B O 1
ATOM 2230 N N . ALA B 1 56 ? 3.829 58.500 -15.755 1.00 43.19 56 ALA B N 1
ATOM 2231 C CA . ALA B 1 56 ? 4.563 58.254 -16.999 1.00 43.42 56 ALA B CA 1
ATOM 2232 C C . ALA B 1 56 ? 6.089 58.317 -16.749 1.00 43.28 56 ALA B C 1
ATOM 2233 O O . ALA B 1 56 ? 6.595 59.188 -16.027 1.00 42.42 56 ALA B O 1
ATOM 2235 N N . LEU B 1 57 ? 6.825 57.406 -17.362 1.00 43.45 57 LEU B N 1
ATOM 2236 C CA . LEU B 1 57 ? 8.246 57.306 -17.025 1.00 43.71 57 LEU B CA 1
ATOM 2237 C C . LEU B 1 57 ? 9.179 57.427 -18.221 1.00 43.22 57 LEU B C 1
ATOM 2238 O O . LEU B 1 57 ? 8.935 56.841 -19.288 1.00 41.64 57 LEU B O 1
ATOM 2243 N N . GLN B 1 58 ? 10.257 58.181 -18.020 1.00 42.49 58 GLN B N 1
ATOM 2244 C CA . GLN B 1 58 ? 11.312 58.208 -19.006 1.00 42.35 58 GLN B CA 1
ATOM 2245 C C . GLN B 1 58 ? 12.606 57.827 -18.373 1.00 41.24 58 GLN B C 1
ATOM 2246 O O . GLN B 1 58 ? 12.876 58.168 -17.231 1.00 40.35 58 GLN B O 1
ATOM 2252 N N . VAL B 1 59 ? 13.421 57.126 -19.126 1.00 40.05 59 VAL B N 1
ATOM 2253 C CA . VAL B 1 59 ? 14.653 56.592 -18.590 1.00 39.89 59 VAL B CA 1
ATOM 2254 C C . VAL B 1 59 ? 15.835 56.897 -19.486 1.00 40.41 59 VAL B C 1
ATOM 2255 O O . VAL B 1 59 ? 15.714 56.875 -20.704 1.00 41.01 59 VAL B O 1
ATOM 2259 N N . TRP B 1 60 ? 16.973 57.174 -18.858 1.00 40.73 60 TRP B N 1
ATOM 2260 C CA . TRP B 1 60 ? 18.278 57.005 -19.461 1.00 40.50 60 TRP B CA 1
ATOM 2261 C C . TRP B 1 60 ? 19.163 56.050 -18.651 1.00 40.99 60 TRP B C 1
ATOM 2262 O O . TRP B 1 60 ? 19.443 56.255 -17.485 1.00 42.22 60 TRP B O 1
ATOM 2273 N N . ASN B 1 61 ? 19.611 55.008 -19.318 1.00 41.31 61 ASN B N 1
ATOM 2274 C CA . ASN B 1 61 ? 20.107 53.783 -18.736 1.00 42.16 61 ASN B CA 1
ATOM 2275 C C . ASN B 1 61 ? 21.522 53.483 -19.317 1.00 42.41 61 ASN B C 1
ATOM 2276 O O . ASN B 1 61 ? 21.819 53.874 -20.451 1.00 41.92 61 ASN B O 1
ATOM 2281 N N . ARG B 1 62 ? 22.378 52.785 -18.575 1.00 42.60 62 ARG B N 1
ATOM 2282 C CA . ARG B 1 62 ? 23.640 52.311 -19.140 1.00 43.19 62 ARG B CA 1
ATOM 2283 C C . ARG B 1 62 ? 23.552 50.813 -19.441 1.00 43.33 62 ARG B C 1
ATOM 2284 O O . ARG B 1 62 ? 24.320 50.312 -20.236 1.00 44.22 62 ARG B O 1
ATOM 2286 N N . THR B 1 63 ? 22.601 50.107 -18.825 1.00 43.22 63 THR B N 1
ATOM 2287 C CA . THR B 1 63 ? 22.537 48.650 -18.944 1.00 42.76 63 THR B CA 1
ATOM 2288 C C . THR B 1 63 ? 21.339 48.111 -19.781 1.00 42.78 63 THR B C 1
ATOM 2289 O O . THR B 1 63 ? 20.160 48.276 -19.434 1.00 41.41 63 THR B O 1
ATOM 2293 N N . PRO B 1 64 ? 21.661 47.480 -20.924 1.00 42.30 64 PRO B N 1
ATOM 2294 C CA . PRO B 1 64 ? 20.626 47.184 -21.913 1.00 41.55 64 PRO B CA 1
ATOM 2295 C C . PRO B 1 64 ? 19.493 46.300 -21.388 1.00 41.26 64 PRO B C 1
ATOM 2296 O O . PRO B 1 64 ? 18.313 46.576 -21.687 1.00 40.80 64 PRO B O 1
ATOM 2300 N N . ALA B 1 65 ? 19.834 45.289 -20.594 1.00 40.63 65 ALA B N 1
ATOM 2301 C CA . ALA B 1 65 ? 18.832 44.372 -20.030 1.00 41.59 65 ALA B CA 1
ATOM 2302 C C . ALA B 1 65 ? 17.832 45.079 -19.093 1.00 42.01 65 ALA B C 1
ATOM 2303 O O . ALA B 1 65 ? 16.632 44.777 -19.104 1.00 41.49 65 ALA B O 1
ATOM 2305 N N . ARG B 1 66 ? 18.347 46.020 -18.292 1.00 42.72 66 ARG B N 1
ATOM 2306 C CA . ARG B 1 66 ? 17.501 46.858 -17.448 1.00 43.71 66 ARG B CA 1
ATOM 2307 C C . ARG B 1 66 ? 16.587 47.769 -18.269 1.00 43.17 66 ARG B C 1
ATOM 2308 O O . ARG B 1 66 ? 15.419 47.889 -17.960 1.00 42.97 66 ARG B O 1
ATOM 2316 N N . ALA B 1 67 ? 17.122 48.382 -19.322 1.00 43.13 67 ALA B N 1
ATOM 2317 C CA . ALA B 1 67 ? 16.338 49.161 -20.267 1.00 43.56 67 ALA B CA 1
ATOM 2318 C C . ALA B 1 67 ? 15.246 48.298 -20.905 1.00 43.71 67 ALA B C 1
ATOM 2319 O O . ALA B 1 67 ? 14.117 48.752 -21.061 1.00 43.12 67 ALA B O 1
ATOM 2321 N N . ALA B 1 68 ? 15.599 47.061 -21.250 1.00 43.97 68 ALA B N 1
ATOM 2322 C CA . ALA B 1 68 ? 14.612 46.054 -21.679 1.00 45.39 68 ALA B CA 1
ATOM 2323 C C . ALA B 1 68 ? 13.475 45.883 -20.698 1.00 44.74 68 ALA B C 1
ATOM 2324 O O . ALA B 1 68 ? 12.333 45.949 -21.075 1.00 45.36 68 ALA B O 1
ATOM 2326 N N . SER B 1 69 ? 13.787 45.651 -19.433 1.00 45.67 69 SER B N 1
ATOM 2327 C CA . SER B 1 69 ? 12.735 45.395 -18.436 1.00 44.97 69 SER B CA 1
ATOM 2328 C C . SER B 1 69 ? 11.783 46.595 -18.293 1.00 45.37 69 SER B C 1
ATOM 2329 O O . SER B 1 69 ? 10.537 46.437 -18.258 1.00 45.58 69 SER B O 1
ATOM 2332 N N . LEU B 1 70 ? 12.396 47.784 -18.264 1.00 44.80 70 LEU B N 1
ATOM 2333 C CA . LEU B 1 70 ? 11.700 49.060 -18.131 1.00 44.33 70 LEU B CA 1
ATOM 2334 C C . LEU B 1 70 ? 10.830 49.298 -19.331 1.00 44.03 70 LEU B C 1
ATOM 2335 O O . LEU B 1 70 ? 9.705 49.760 -19.192 1.00 43.92 70 LEU B O 1
ATOM 2340 N N . ALA B 1 71 ? 11.385 49.031 -20.510 1.00 44.38 71 ALA B N 1
ATOM 2341 C CA . ALA B 1 71 ? 10.619 49.038 -21.762 1.00 45.60 71 ALA B CA 1
ATOM 2342 C C . ALA B 1 71 ? 9.375 48.193 -21.603 1.00 45.92 71 ALA B C 1
ATOM 2343 O O . ALA B 1 71 ? 8.275 48.675 -21.854 1.00 45.50 71 ALA B O 1
ATOM 2345 N N . ALA B 1 72 ? 9.545 46.978 -21.090 1.00 46.87 72 ALA B N 1
ATOM 2346 C CA . ALA B 1 72 ? 8.409 46.106 -20.783 1.00 47.89 72 ALA B CA 1
ATOM 2347 C C . ALA B 1 72 ? 7.323 46.746 -19.905 1.00 48.88 72 ALA B C 1
ATOM 2348 O O . ALA B 1 72 ? 6.144 46.456 -20.079 1.00 49.60 72 ALA B O 1
ATOM 2350 N N . LEU B 1 73 ? 7.700 47.608 -18.962 1.00 49.01 73 LEU B N 1
ATOM 2351 C CA . LEU B 1 73 ? 6.689 48.213 -18.094 1.00 49.47 73 LEU B CA 1
ATOM 2352 C C . LEU B 1 73 ? 5.952 49.422 -18.687 1.00 49.32 73 LEU B C 1
ATOM 2353 O O . LEU B 1 73 ? 5.028 49.920 -18.056 1.00 50.16 73 LEU B O 1
ATOM 2358 N N . GLY B 1 74 ? 6.368 49.892 -19.866 1.00 48.96 74 GLY B N 1
ATOM 2359 C CA . GLY B 1 74 ? 5.860 51.151 -20.434 1.00 48.08 74 GLY B CA 1
ATOM 2360 C C . GLY B 1 74 ? 6.786 52.370 -20.468 1.00 47.77 74 GLY B C 1
ATOM 2361 O O . GLY B 1 74 ? 6.480 53.362 -21.156 1.00 48.63 74 GLY B O 1
ATOM 2362 N N . ALA B 1 75 ? 7.897 52.327 -19.738 1.00 46.16 75 ALA B N 1
ATOM 2363 C CA . ALA B 1 75 ? 8.874 53.418 -19.752 1.00 46.01 75 ALA B CA 1
ATOM 2364 C C . ALA B 1 75 ? 9.390 53.673 -21.161 1.00 46.20 75 ALA B C 1
ATOM 2365 O O . ALA B 1 75 ? 9.652 52.737 -21.897 1.00 46.60 75 ALA B O 1
ATOM 2367 N N . THR B 1 76 ? 9.541 54.923 -21.563 1.00 46.23 76 THR B N 1
ATOM 2368 C CA . THR B 1 76 ? 10.268 55.149 -22.796 1.00 46.82 76 THR B CA 1
ATOM 2369 C C . THR B 1 76 ? 11.751 55.432 -22.483 1.00 46.14 76 THR B C 1
ATOM 2370 O O . THR B 1 76 ? 12.072 56.336 -21.707 1.00 45.87 76 THR B O 1
ATOM 2374 N N . ILE B 1 77 ? 12.634 54.643 -23.090 1.00 45.67 77 ILE B N 1
ATOM 2375 C CA . ILE B 1 77 ? 14.086 54.730 -22.906 1.00 45.76 77 ILE B CA 1
ATOM 2376 C C . ILE B 1 77 ? 14.706 55.664 -23.930 1.00 45.82 77 ILE B C 1
ATOM 2377 O O . ILE B 1 77 ? 14.525 55.485 -25.146 1.00 45.55 77 ILE B O 1
ATOM 2382 N N . HIS B 1 78 ? 15.454 56.638 -23.423 1.00 45.83 78 HIS B N 1
ATOM 2383 C CA . HIS B 1 78 ? 16.151 57.626 -24.257 1.00 46.07 78 HIS B CA 1
ATOM 2384 C C . HIS B 1 78 ? 17.629 57.352 -24.399 1.00 45.81 78 HIS B C 1
ATOM 2385 O O . HIS B 1 78 ? 18.237 56.698 -23.550 1.00 44.66 78 HIS B O 1
ATOM 2392 N N . GLU B 1 79 ? 18.181 57.870 -25.493 1.00 45.56 79 GLU B N 1
ATOM 2393 C CA . GLU B 1 79 ? 19.569 57.642 -25.870 1.00 45.97 79 GLU B CA 1
ATOM 2394 C C . GLU B 1 79 ? 20.458 58.617 -25.087 1.00 44.84 79 GLU B C 1
ATOM 2395 O O . GLU B 1 79 ? 21.590 58.329 -24.685 1.00 42.97 79 GLU B O 1
ATOM 2401 N N . GLN B 1 80 ? 19.924 59.803 -24.902 1.00 45.13 80 GLN B N 1
ATOM 2402 C CA . GLN B 1 80 ? 20.673 60.848 -24.245 1.00 45.03 80 GLN B CA 1
ATOM 2403 C C . GLN B 1 80 ? 19.955 61.251 -22.979 1.00 43.67 80 GLN B C 1
ATOM 2404 O O . GLN B 1 80 ? 18.710 61.403 -22.955 1.00 41.91 80 GLN B O 1
ATOM 2410 N N . ALA B 1 81 ? 20.760 61.395 -21.927 1.00 42.85 81 ALA B N 1
ATOM 2411 C CA . ALA B 1 81 ? 20.298 61.837 -20.611 1.00 42.47 81 ALA B CA 1
ATOM 2412 C C . ALA B 1 81 ? 19.485 63.112 -20.695 1.00 42.32 81 ALA B C 1
ATOM 2413 O O . ALA B 1 81 ? 18.445 63.244 -20.059 1.00 42.18 81 ALA B O 1
ATOM 2415 N N . ARG B 1 82 ? 19.960 64.037 -21.508 1.00 42.28 82 ARG B N 1
ATOM 2416 C CA . ARG B 1 82 ? 19.325 65.317 -21.678 1.00 43.01 82 ARG B CA 1
ATOM 2417 C C . ARG B 1 82 ? 17.946 65.195 -22.300 1.00 42.94 82 ARG B C 1
ATOM 2418 O O . ARG B 1 82 ? 17.040 65.912 -21.892 1.00 43.80 82 ARG B O 1
ATOM 2426 N N . ALA B 1 83 ? 17.770 64.291 -23.266 1.00 42.45 83 ALA B N 1
ATOM 2427 C CA . ALA B 1 83 ? 16.453 64.106 -23.898 1.00 42.26 83 ALA B CA 1
ATOM 2428 C C . ALA B 1 83 ? 15.444 63.457 -22.948 1.00 42.17 83 ALA B C 1
ATOM 2429 O O . ALA B 1 83 ? 14.239 63.799 -22.929 1.00 42.43 83 ALA B O 1
ATOM 2431 N N . ALA B 1 84 ? 15.912 62.493 -22.157 1.00 42.54 84 ALA B N 1
ATOM 2432 C CA . ALA B 1 84 ? 15.028 61.914 -21.138 1.00 42.62 84 ALA B CA 1
ATOM 2433 C C . ALA B 1 84 ? 14.647 62.939 -20.038 1.00 43.06 84 ALA B C 1
ATOM 2434 O O . ALA B 1 84 ? 13.533 62.907 -19.533 1.00 42.55 84 ALA B O 1
ATOM 2436 N N . ALA B 1 85 ? 15.537 63.884 -19.713 1.00 43.84 85 ALA B N 1
ATOM 2437 C CA . ALA B 1 85 ? 15.254 64.861 -18.633 1.00 44.87 85 ALA B CA 1
ATOM 2438 C C . ALA B 1 85 ? 14.332 66.030 -19.068 1.00 45.77 85 ALA B C 1
ATOM 2439 O O . ALA B 1 85 ? 13.543 66.516 -18.266 1.00 45.45 85 ALA B O 1
ATOM 2441 N N . ARG B 1 86 ? 14.395 66.401 -20.346 1.00 47.14 86 ARG B N 1
ATOM 2442 C CA . ARG B 1 86 ? 13.746 67.588 -20.928 1.00 48.61 86 ARG B CA 1
ATOM 2443 C C . ARG B 1 86 ? 12.423 68.035 -20.345 1.00 48.48 86 ARG B C 1
ATOM 2444 O O . ARG B 1 86 ? 12.306 69.131 -19.820 1.00 48.64 86 ARG B O 1
ATOM 2452 N N . ASP B 1 87 ? 11.436 67.169 -20.462 1.00 48.65 87 ASP B N 1
ATOM 2453 C CA . ASP B 1 87 ? 10.059 67.526 -20.265 1.00 48.81 87 ASP B CA 1
ATOM 2454 C C . ASP B 1 87 ? 9.589 67.045 -18.898 1.00 48.01 87 ASP B C 1
ATOM 2455 O O . ASP B 1 87 ? 8.382 67.085 -18.586 1.00 47.66 87 ASP B O 1
ATOM 2460 N N . ALA B 1 88 ? 10.536 66.612 -18.069 1.00 45.96 88 ALA B N 1
ATOM 2461 C CA . ALA B 1 88 ? 10.148 66.043 -16.774 1.00 45.13 88 ALA B CA 1
ATOM 2462 C C . ALA B 1 88 ? 9.822 67.091 -15.718 1.00 44.09 88 ALA B C 1
ATOM 2463 O O . ALA B 1 88 ? 10.459 68.159 -15.652 1.00 43.81 88 ALA B O 1
ATOM 2465 N N . ASP B 1 89 ? 8.822 66.742 -14.904 1.00 43.16 89 ASP B N 1
ATOM 2466 C CA . ASP B 1 89 ? 8.457 67.438 -13.677 1.00 41.87 89 ASP B CA 1
ATOM 2467 C C . ASP B 1 89 ? 9.493 67.134 -12.593 1.00 40.55 89 ASP B C 1
ATOM 2468 O O . ASP B 1 89 ? 9.963 68.033 -11.889 1.00 39.61 89 ASP B O 1
ATOM 2473 N N . ILE B 1 90 ? 9.825 65.841 -12.485 1.00 39.02 90 ILE B N 1
ATOM 2474 C CA . ILE B 1 90 ? 10.773 65.306 -11.527 1.00 36.80 90 ILE B CA 1
ATOM 2475 C C . ILE B 1 90 ? 11.740 64.346 -12.234 1.00 36.00 90 ILE B C 1
ATOM 2476 O O . ILE B 1 90 ? 11.317 63.373 -12.889 1.00 35.39 90 ILE B O 1
ATOM 2481 N N . VAL B 1 91 ? 13.031 64.634 -12.073 1.00 35.45 91 VAL B N 1
ATOM 2482 C CA . VAL B 1 91 ? 14.139 63.788 -12.532 1.00 34.52 91 VAL B CA 1
ATOM 2483 C C . VAL B 1 91 ? 14.763 63.142 -11.301 1.00 33.99 91 VAL B C 1
ATOM 2484 O O . VAL B 1 91 ? 15.174 63.845 -10.359 1.00 34.40 91 VAL B O 1
ATOM 2488 N N . VAL B 1 92 ? 14.845 61.817 -11.313 1.00 32.73 92 VAL B N 1
ATOM 2489 C CA . VAL B 1 92 ? 15.404 61.048 -10.198 1.00 31.70 92 VAL B CA 1
ATOM 2490 C C . VAL B 1 92 ? 16.696 60.465 -10.670 1.00 31.41 92 VAL B C 1
ATOM 2491 O O . VAL B 1 92 ? 16.722 59.733 -11.658 1.00 31.60 92 VAL B O 1
ATOM 2495 N N . SER B 1 93 ? 17.769 60.818 -9.984 1.00 30.88 93 SER B N 1
ATOM 2496 C CA . SER B 1 93 ? 19.076 60.322 -10.276 1.00 32.81 93 SER B CA 1
ATOM 2497 C C . SER B 1 93 ? 19.393 59.104 -9.389 1.00 34.55 93 SER B C 1
ATOM 2498 O O . SER B 1 93 ? 19.219 59.104 -8.164 1.00 34.77 93 SER B O 1
ATOM 2509 N N . LEU B 1 95 ? 22.427 57.559 -10.205 1.00 42.00 95 LEU B N 1
ATOM 2510 C CA . LEU B 1 95 ? 23.830 57.409 -10.600 1.00 43.66 95 LEU B CA 1
ATOM 2511 C C . LEU B 1 95 ? 24.717 56.946 -9.444 1.00 44.89 95 LEU B C 1
ATOM 2512 O O . LEU B 1 95 ? 24.253 56.860 -8.319 1.00 45.79 95 LEU B O 1
ATOM 2517 N N . GLU B 1 96 ? 25.974 56.611 -9.736 1.00 47.27 96 GLU B N 1
ATOM 2518 C CA . GLU B 1 96 ? 26.863 55.925 -8.780 1.00 49.49 96 GLU B CA 1
ATOM 2519 C C . GLU B 1 96 ? 27.360 56.841 -7.670 1.00 49.42 96 GLU B C 1
ATOM 2520 O O . GLU B 1 96 ? 27.368 56.461 -6.506 1.00 50.15 96 GLU B O 1
ATOM 2526 N N . ASN B 1 97 ? 27.763 58.048 -8.051 1.00 49.55 97 ASN B N 1
ATOM 2527 C CA . ASN B 1 97 ? 28.574 58.918 -7.199 1.00 49.14 97 ASN B CA 1
ATOM 2528 C C . ASN B 1 97 ? 28.571 60.365 -7.665 1.00 48.64 97 ASN B C 1
ATOM 2529 O O . ASN B 1 97 ? 27.944 60.706 -8.668 1.00 48.85 97 ASN B O 1
ATOM 2534 N N . GLY B 1 98 ? 29.301 61.208 -6.938 1.00 48.85 98 GLY B N 1
ATOM 2535 C CA . GLY B 1 98 ? 29.371 62.649 -7.218 1.00 47.70 98 GLY B CA 1
ATOM 2536 C C . GLY B 1 98 ? 29.972 63.032 -8.550 1.00 47.24 98 GLY B C 1
ATOM 2537 O O . GLY B 1 98 ? 29.479 63.936 -9.204 1.00 46.65 98 GLY B O 1
ATOM 2538 N N . ALA B 1 99 ? 31.035 62.347 -8.947 1.00 46.97 99 ALA B N 1
ATOM 2539 C CA . ALA B 1 99 ? 31.642 62.590 -10.235 1.00 47.71 99 ALA B CA 1
ATOM 2540 C C . ALA B 1 99 ? 30.605 62.412 -11.349 1.00 47.98 99 ALA B C 1
ATOM 2541 O O . ALA B 1 99 ? 30.413 63.307 -12.181 1.00 48.37 99 ALA B O 1
ATOM 2543 N N . VAL B 1 100 ? 29.951 61.254 -11.341 1.00 47.74 100 VAL B N 1
ATOM 2544 C CA . VAL B 1 100 ? 28.992 60.842 -12.378 1.00 47.44 100 VAL B CA 1
ATOM 2545 C C . VAL B 1 100 ? 27.800 61.774 -12.434 1.00 47.48 100 VAL B C 1
ATOM 2546 O O . VAL B 1 100 ? 27.368 62.157 -13.518 1.00 47.24 100 VAL B O 1
ATOM 2550 N N . VAL B 1 101 ? 27.276 62.161 -11.273 1.00 47.05 101 VAL B N 1
ATOM 2551 C CA . VAL B 1 101 ? 26.162 63.069 -11.302 1.00 47.25 101 VAL B CA 1
ATOM 2552 C C . VAL B 1 101 ? 26.551 64.452 -11.889 1.00 47.85 101 VAL B C 1
ATOM 2553 O O . VAL B 1 101 ? 25.767 65.026 -12.623 1.00 47.64 101 VAL B O 1
ATOM 2557 N N . GLN B 1 102 ? 27.731 64.974 -11.555 1.00 48.10 102 GLN B N 1
ATOM 2558 C CA . GLN B 1 102 ? 28.285 66.198 -12.198 1.00 49.51 102 GLN B CA 1
ATOM 2559 C C . GLN B 1 102 ? 28.419 66.068 -13.730 1.00 49.88 102 GLN B C 1
ATOM 2560 O O . GLN B 1 102 ? 27.821 66.858 -14.475 1.00 49.74 102 GLN B O 1
ATOM 2566 N N . ASP B 1 103 ? 29.241 65.106 -14.176 1.00 50.57 103 ASP B N 1
ATOM 2567 C CA . ASP B 1 103 ? 29.261 64.621 -15.571 1.00 51.43 103 ASP B CA 1
ATOM 2568 C C . ASP B 1 103 ? 27.877 64.729 -16.177 1.00 50.06 103 ASP B C 1
ATOM 2569 O O . ASP B 1 103 ? 27.629 65.613 -16.991 1.00 50.47 103 ASP B O 1
ATOM 2574 N N . VAL B 1 104 ? 26.966 63.863 -15.737 1.00 48.70 104 VAL B N 1
ATOM 2575 C CA . VAL B 1 104 ? 25.617 63.785 -16.328 1.00 47.76 104 VAL B CA 1
ATOM 2576 C C . VAL B 1 104 ? 24.870 65.117 -16.375 1.00 47.49 104 VAL B C 1
ATOM 2577 O O . VAL B 1 104 ? 24.273 65.427 -17.387 1.00 48.04 104 VAL B O 1
ATOM 2581 N N . LEU B 1 105 ? 24.938 65.908 -15.310 1.00 47.91 105 LEU B N 1
ATOM 2582 C CA . LEU B 1 105 ? 24.212 67.186 -15.206 1.00 48.48 105 LEU B CA 1
ATOM 2583 C C . LEU B 1 105 ? 24.803 68.345 -16.024 1.00 49.98 105 LEU B C 1
ATOM 2584 O O . LEU B 1 105 ? 24.098 69.019 -16.795 1.00 50.85 105 LEU B O 1
ATOM 2589 N N . PHE B 1 106 ? 26.094 68.595 -15.823 1.00 50.87 106 PHE B N 1
ATOM 2590 C CA . PHE B 1 106 ? 26.746 69.759 -16.373 1.00 51.92 106 PHE B CA 1
ATOM 2591 C C . PHE B 1 106 ? 27.416 69.473 -17.682 1.00 52.84 106 PHE B C 1
ATOM 2592 O O . PHE B 1 106 ? 27.463 70.347 -18.546 1.00 54.18 106 PHE B O 1
ATOM 2600 N N . ALA B 1 107 ? 27.924 68.261 -17.847 1.00 53.39 107 ALA B N 1
ATOM 2601 C CA . ALA B 1 107 ? 28.651 67.942 -19.064 1.00 53.58 107 ALA B CA 1
ATOM 2602 C C . ALA B 1 107 ? 27.695 67.485 -20.160 1.00 53.57 107 ALA B C 1
ATOM 2603 O O . ALA B 1 107 ? 27.811 67.912 -21.301 1.00 54.21 107 ALA B O 1
ATOM 2605 N N . GLN B 1 108 ? 26.723 66.650 -19.821 1.00 52.46 108 GLN B N 1
ATOM 2606 C CA . GLN B 1 108 ? 25.862 66.123 -20.860 1.00 51.60 108 GLN B CA 1
ATOM 2607 C C . GLN B 1 108 ? 24.553 66.888 -20.930 1.00 50.45 108 GLN B C 1
ATOM 2608 O O . GLN B 1 108 ? 23.605 66.454 -21.573 1.00 51.54 108 GLN B O 1
ATOM 2614 N N . GLY B 1 109 ? 24.517 68.052 -20.299 1.00 49.31 109 GLY B N 1
ATOM 2615 C CA . GLY B 1 109 ? 23.435 69.017 -20.573 1.00 48.14 109 GLY B CA 1
ATOM 2616 C C . GLY B 1 109 ? 22.050 68.804 -19.970 1.00 46.90 109 GLY B C 1
ATOM 2617 O O . GLY B 1 109 ? 21.103 69.519 -20.331 1.00 47.42 109 GLY B O 1
ATOM 2618 N N . VAL B 1 110 ? 21.915 67.861 -19.039 1.00 45.50 110 VAL B N 1
ATOM 2619 C CA . VAL B 1 110 ? 20.629 67.643 -18.377 1.00 44.64 110 VAL B CA 1
ATOM 2620 C C . VAL B 1 110 ? 20.164 68.933 -17.729 1.00 44.83 110 VAL B C 1
ATOM 2621 O O . VAL B 1 110 ? 19.035 69.359 -17.922 1.00 44.98 110 VAL B O 1
ATOM 2625 N N . ALA B 1 111 ? 21.053 69.573 -16.982 1.00 45.87 111 ALA B N 1
ATOM 2626 C CA . ALA B 1 111 ? 20.728 70.797 -16.269 1.00 46.16 111 ALA B CA 1
ATOM 2627 C C . ALA B 1 111 ? 20.266 71.884 -17.246 1.00 47.08 111 ALA B C 1
ATOM 2628 O O . ALA B 1 111 ? 19.165 72.445 -17.120 1.00 47.31 111 ALA B O 1
ATOM 2630 N N . ALA B 1 112 ? 21.106 72.180 -18.230 1.00 47.51 112 ALA B N 1
ATOM 2631 C CA . ALA B 1 112 ? 20.701 73.094 -19.294 1.00 48.00 112 ALA B CA 1
ATOM 2632 C C . ALA B 1 112 ? 19.330 72.725 -19.924 1.00 47.81 112 ALA B C 1
ATOM 2633 O O . ALA B 1 112 ? 18.521 73.608 -20.258 1.00 48.52 112 ALA B O 1
ATOM 2635 N N . ALA B 1 113 ? 19.051 71.430 -20.038 1.00 47.01 113 ALA B N 1
ATOM 2636 C CA . ALA B 1 113 ? 17.864 70.979 -20.766 1.00 46.53 113 ALA B CA 1
ATOM 2637 C C . ALA B 1 113 ? 16.623 70.860 -19.942 1.00 46.35 113 ALA B C 1
ATOM 2638 O O . ALA B 1 113 ? 15.558 70.642 -20.504 1.00 45.79 113 ALA B O 1
ATOM 2648 N N . LYS B 1 115 ? 13.258 71.652 -17.618 1.00 49.89 115 LYS B N 1
ATOM 2649 C CA . LYS B 1 115 ? 12.043 72.541 -17.618 1.00 51.66 115 LYS B CA 1
ATOM 2650 C C . LYS B 1 115 ? 12.076 73.724 -16.630 1.00 53.16 115 LYS B C 1
ATOM 2651 O O . LYS B 1 115 ? 12.885 73.722 -15.684 1.00 54.02 115 LYS B O 1
ATOM 2657 N N . PRO B 1 116 ? 11.159 74.720 -16.783 1.00 53.69 116 PRO B N 1
ATOM 2658 C CA . PRO B 1 116 ? 11.316 75.824 -15.828 1.00 53.45 116 PRO B CA 1
ATOM 2659 C C . PRO B 1 116 ? 10.886 75.430 -14.420 1.00 53.07 116 PRO B C 1
ATOM 2660 O O . PRO B 1 116 ? 11.596 75.760 -13.476 1.00 54.26 116 PRO B O 1
ATOM 2664 N N . GLY B 1 117 ? 9.756 74.738 -14.253 1.00 52.12 117 GLY B N 1
ATOM 2665 C CA . GLY B 1 117 ? 9.327 74.372 -12.878 1.00 50.86 117 GLY B CA 1
ATOM 2666 C C . GLY B 1 117 ? 10.106 73.281 -12.099 1.00 49.08 117 GLY B C 1
ATOM 2667 O O . GLY B 1 117 ? 10.052 73.218 -10.885 1.00 49.98 117 GLY B O 1
ATOM 2668 N N . SER B 1 118 ? 10.846 72.440 -12.808 1.00 47.25 118 SER B N 1
ATOM 2669 C CA . SER B 1 118 ? 11.234 71.087 -12.362 1.00 44.68 118 SER B CA 1
ATOM 2670 C C . SER B 1 118 ? 12.112 70.869 -11.084 1.00 43.03 118 SER B C 1
ATOM 2671 O O . SER B 1 118 ? 12.676 71.800 -10.516 1.00 41.93 118 SER B O 1
ATOM 2674 N N . LEU B 1 119 ? 12.181 69.597 -10.688 1.00 41.11 119 LEU B N 1
ATOM 2675 C CA . LEU B 1 119 ? 12.837 69.112 -9.492 1.00 40.05 119 LEU B CA 1
ATOM 2676 C C . LEU B 1 119 ? 13.795 67.944 -9.782 1.00 38.43 119 LEU B C 1
ATOM 2677 O O . LEU B 1 119 ? 13.416 66.971 -10.447 1.00 36.74 119 LEU B O 1
ATOM 2682 N N . PHE B 1 120 ? 15.016 68.062 -9.262 1.00 36.73 120 PHE B N 1
ATOM 2683 C CA . PHE B 1 120 ? 16.012 67.018 -9.294 1.00 36.72 120 PHE B CA 1
ATOM 2684 C C . PHE B 1 120 ? 16.065 66.357 -7.902 1.00 37.57 120 PHE B C 1
ATOM 2685 O O . PHE B 1 120 ? 16.223 67.048 -6.883 1.00 37.76 120 PHE B O 1
ATOM 2693 N N . LEU B 1 121 ? 15.863 65.043 -7.864 1.00 38.90 121 LEU B N 1
ATOM 2694 C CA . LEU B 1 121 ? 16.056 64.196 -6.634 1.00 40.84 121 LEU B CA 1
ATOM 2695 C C . LEU B 1 121 ? 17.292 63.324 -6.770 1.00 41.39 121 LEU B C 1
ATOM 2696 O O . LEU B 1 121 ? 17.340 62.376 -7.581 1.00 40.99 121 LEU B O 1
ATOM 2701 N N . ASP B 1 122 ? 18.310 63.631 -5.992 1.00 43.04 122 ASP B N 1
ATOM 2702 C CA . ASP B 1 122 ? 19.456 62.779 -6.020 1.00 44.88 122 ASP B CA 1
ATOM 2703 C C . ASP B 1 122 ? 19.435 61.636 -4.984 1.00 45.47 122 ASP B C 1
ATOM 2704 O O . ASP B 1 122 ? 19.482 61.878 -3.775 1.00 46.16 122 ASP B O 1
ATOM 2717 N N . ALA B 1 124 ? 21.734 59.124 -5.654 1.00 49.48 124 ALA B N 1
ATOM 2718 C CA . ALA B 1 124 ? 23.141 58.743 -5.713 1.00 50.16 124 ALA B CA 1
ATOM 2719 C C . ALA B 1 124 ? 23.846 58.917 -4.344 1.00 50.75 124 ALA B C 1
ATOM 2720 O O . ALA B 1 124 ? 23.390 59.695 -3.481 1.00 50.56 124 ALA B O 1
ATOM 2722 N N . SER B 1 125 ? 24.941 58.171 -4.157 1.00 51.07 125 SER B N 1
ATOM 2723 C CA . SER B 1 125 ? 25.777 58.280 -2.960 1.00 50.92 125 SER B CA 1
ATOM 2724 C C . SER B 1 125 ? 26.716 59.428 -3.237 1.00 50.99 125 SER B C 1
ATOM 2725 O O . SER B 1 125 ? 27.652 59.318 -4.057 1.00 51.06 125 SER B O 1
ATOM 2727 N N . ILE B 1 126 ? 26.439 60.553 -2.598 1.00 50.45 126 ILE B N 1
ATOM 2728 C CA . ILE B 1 126 ? 27.280 61.717 -2.795 1.00 49.58 126 ILE B CA 1
ATOM 2729 C C . ILE B 1 126 ? 27.519 62.356 -1.452 1.00 48.69 126 ILE B C 1
ATOM 2730 O O . ILE B 1 126 ? 26.787 62.115 -0.512 1.00 48.32 126 ILE B O 1
ATOM 2735 N N . THR B 1 127 ? 28.565 63.158 -1.361 1.00 48.15 127 THR B N 1
ATOM 2736 C CA . THR B 1 127 ? 28.843 63.822 -0.107 1.00 48.28 127 THR B CA 1
ATOM 2737 C C . THR B 1 127 ? 27.799 64.939 0.136 1.00 47.93 127 THR B C 1
ATOM 2738 O O . THR B 1 127 ? 27.188 65.426 -0.818 1.00 48.70 127 THR B O 1
ATOM 2742 N N . PRO B 1 128 ? 27.550 65.327 1.409 1.00 47.35 128 PRO B N 1
ATOM 2743 C CA . PRO B 1 128 ? 26.745 66.531 1.629 1.00 47.10 128 PRO B CA 1
ATOM 2744 C C . PRO B 1 128 ? 27.300 67.797 0.954 1.00 47.59 128 PRO B C 1
ATOM 2745 O O . PRO B 1 128 ? 26.515 68.693 0.598 1.00 47.35 128 PRO B O 1
ATOM 2749 N N . ARG B 1 129 ? 28.627 67.869 0.804 1.00 47.75 129 ARG B N 1
ATOM 2750 C CA . ARG B 1 129 ? 29.294 68.974 0.111 1.00 48.58 129 ARG B CA 1
ATOM 2751 C C . ARG B 1 129 ? 28.948 68.902 -1.372 1.00 47.87 129 ARG B C 1
ATOM 2752 O O . ARG B 1 129 ? 28.450 69.862 -1.932 1.00 47.89 129 ARG B O 1
ATOM 2760 N N . GLU B 1 130 ? 29.197 67.760 -2.013 1.00 47.82 130 GLU B N 1
ATOM 2761 C CA . GLU B 1 130 ? 28.703 67.580 -3.385 1.00 47.88 130 GLU B CA 1
ATOM 2762 C C . GLU B 1 130 ? 27.253 68.039 -3.542 1.00 46.60 130 GLU B C 1
ATOM 2763 O O . GLU B 1 130 ? 26.957 68.776 -4.480 1.00 46.79 130 GLU B O 1
ATOM 2769 N N . ALA B 1 131 ? 26.381 67.669 -2.602 1.00 45.35 131 ALA B N 1
ATOM 2770 C CA . ALA B 1 131 ? 24.959 67.979 -2.719 1.00 45.27 131 ALA B CA 1
ATOM 2771 C C . ALA B 1 131 ? 24.603 69.441 -2.485 1.00 45.90 131 ALA B C 1
ATOM 2772 O O . ALA B 1 131 ? 23.648 69.934 -3.091 1.00 45.81 131 ALA B O 1
ATOM 2774 N N . ARG B 1 132 ? 25.331 70.121 -1.596 1.00 46.23 132 ARG B N 1
ATOM 2775 C CA . ARG B 1 132 ? 25.148 71.559 -1.406 1.00 46.41 132 ARG B CA 1
ATOM 2776 C C . ARG B 1 132 ? 25.549 72.275 -2.722 1.00 46.66 132 ARG B C 1
ATOM 2777 O O . ARG B 1 132 ? 24.859 73.169 -3.186 1.00 46.84 132 ARG B O 1
ATOM 2785 N N . ASP B 1 133 ? 26.663 71.854 -3.302 1.00 46.54 133 ASP B N 1
ATOM 2786 C CA . ASP B 1 133 ? 27.166 72.409 -4.547 1.00 47.52 133 ASP B CA 1
ATOM 2787 C C . ASP B 1 133 ? 26.175 72.215 -5.720 1.00 46.82 133 ASP B C 1
ATOM 2788 O O . ASP B 1 133 ? 25.873 73.180 -6.438 1.00 46.21 133 ASP B O 1
ATOM 2793 N N . HIS B 1 134 ? 25.650 70.992 -5.887 1.00 45.27 134 HIS B N 1
ATOM 2794 C CA . HIS B 1 134 ? 24.695 70.702 -6.981 1.00 43.62 134 HIS B CA 1
ATOM 2795 C C . HIS B 1 134 ? 23.412 71.488 -6.791 1.00 43.41 134 HIS B C 1
ATOM 2796 O O . HIS B 1 134 ? 22.777 71.909 -7.748 1.00 42.47 134 HIS B O 1
ATOM 2803 N N . ALA B 1 135 ? 23.052 71.691 -5.533 1.00 43.54 135 ALA B N 1
ATOM 2804 C CA . ALA B 1 135 ? 21.847 72.405 -5.177 1.00 44.12 135 ALA B CA 1
ATOM 2805 C C . ALA B 1 135 ? 21.933 73.855 -5.666 1.00 44.06 135 ALA B C 1
ATOM 2806 O O . ALA B 1 135 ? 20.930 74.470 -6.018 1.00 43.30 135 ALA B O 1
ATOM 2808 N N . ALA B 1 136 ? 23.143 74.384 -5.661 1.00 43.97 136 ALA B N 1
ATOM 2809 C CA . ALA B 1 136 ? 23.345 75.791 -5.898 1.00 44.26 136 ALA B CA 1
ATOM 2810 C C . ALA B 1 136 ? 23.485 76.008 -7.411 1.00 44.65 136 ALA B C 1
ATOM 2811 O O . ALA B 1 136 ? 22.876 76.927 -7.963 1.00 45.02 136 ALA B O 1
ATOM 2813 N N . ARG B 1 137 ? 24.268 75.157 -8.076 1.00 44.37 137 ARG B N 1
ATOM 2814 C CA . ARG B 1 137 ? 24.407 75.275 -9.528 1.00 44.78 137 ARG B CA 1
ATOM 2815 C C . ARG B 1 137 ? 23.044 75.122 -10.240 1.00 45.32 137 ARG B C 1
ATOM 2816 O O . ARG B 1 137 ? 22.709 75.933 -11.116 1.00 45.50 137 ARG B O 1
ATOM 2819 N N . LEU B 1 138 ? 22.244 74.127 -9.833 1.00 44.61 138 LEU B N 1
ATOM 2820 C CA . LEU B 1 138 ? 20.904 73.986 -10.366 1.00 44.31 138 LEU B CA 1
ATOM 2821 C C . LEU B 1 138 ? 19.966 75.107 -9.938 1.00 45.52 138 LEU B C 1
ATOM 2822 O O . LEU B 1 138 ? 18.986 75.417 -10.659 1.00 44.85 138 LEU B O 1
ATOM 2827 N N . GLY B 1 139 ? 20.212 75.665 -8.741 1.00 46.30 139 GLY B N 1
ATOM 2828 C CA . GLY B 1 139 ? 19.359 76.735 -8.209 1.00 47.30 139 GLY B CA 1
ATOM 2829 C C . GLY B 1 139 ? 19.544 78.019 -9.020 1.00 48.22 139 GLY B C 1
ATOM 2830 O O . GLY B 1 139 ? 18.604 78.794 -9.210 1.00 48.68 139 GLY B O 1
ATOM 2831 N N . ALA B 1 140 ? 20.763 78.223 -9.510 1.00 48.50 140 ALA B N 1
ATOM 2832 C CA . ALA B 1 140 ? 21.093 79.369 -10.357 1.00 49.24 140 ALA B CA 1
ATOM 2833 C C . ALA B 1 140 ? 20.463 79.220 -11.757 1.00 49.04 140 ALA B C 1
ATOM 2834 O O . ALA B 1 140 ? 20.283 80.209 -12.465 1.00 49.98 140 ALA B O 1
ATOM 2836 N N . LEU B 1 141 ? 20.071 78.003 -12.125 1.00 48.19 141 LEU B N 1
ATOM 2837 C CA . LEU B 1 141 ? 19.383 77.760 -13.389 1.00 46.93 141 LEU B CA 1
ATOM 2838 C C . LEU B 1 141 ? 17.864 77.670 -13.227 1.00 46.92 141 LEU B C 1
ATOM 2839 O O . LEU B 1 141 ? 17.147 77.277 -14.164 1.00 47.21 141 LEU B O 1
ATOM 2842 N N . GLY B 1 142 ? 17.373 77.992 -12.030 1.00 46.88 142 GLY B N 1
ATOM 2843 C CA . GLY B 1 142 ? 15.947 77.787 -11.657 1.00 46.56 142 GLY B CA 1
ATOM 2844 C C . GLY B 1 142 ? 15.450 76.354 -11.394 1.00 45.91 142 GLY B C 1
ATOM 2845 O O . GLY B 1 142 ? 14.218 76.094 -11.446 1.00 46.42 142 GLY B O 1
ATOM 2846 N N . ILE B 1 143 ? 16.372 75.412 -11.141 1.00 45.03 143 ILE B N 1
ATOM 2847 C CA . ILE B 1 143 ? 15.973 73.991 -10.853 1.00 44.12 143 ILE B CA 1
ATOM 2848 C C . ILE B 1 143 ? 15.991 73.680 -9.348 1.00 43.01 143 ILE B C 1
ATOM 2849 O O . ILE B 1 143 ? 17.001 73.885 -8.696 1.00 42.58 143 ILE B O 1
ATOM 2854 N N . ALA B 1 144 ? 14.883 73.171 -8.811 1.00 42.33 144 ALA B N 1
ATOM 2855 C CA . ALA B 1 144 ? 14.862 72.711 -7.407 1.00 41.64 144 ALA B CA 1
ATOM 2856 C C . ALA B 1 144 ? 15.701 71.415 -7.223 1.00 41.47 144 ALA B C 1
ATOM 2857 O O . ALA B 1 144 ? 15.799 70.605 -8.136 1.00 42.31 144 ALA B O 1
ATOM 2859 N N . HIS B 1 145 ? 16.317 71.237 -6.058 1.00 40.20 145 HIS B N 1
ATOM 2860 C CA . HIS B 1 145 ? 17.129 70.074 -5.754 1.00 38.87 145 HIS B CA 1
ATOM 2861 C C . HIS B 1 145 ? 16.841 69.535 -4.325 1.00 38.23 145 HIS B C 1
ATOM 2862 O O . HIS B 1 145 ? 16.764 70.315 -3.351 1.00 36.95 145 HIS B O 1
ATOM 2869 N N . LEU B 1 146 ? 16.699 68.203 -4.213 1.00 36.94 146 LEU B N 1
ATOM 2870 C CA . LEU B 1 146 ? 16.528 67.503 -2.914 1.00 36.03 146 LEU B CA 1
ATOM 2871 C C . LEU B 1 146 ? 17.415 66.302 -2.932 1.00 36.97 146 LEU B C 1
ATOM 2872 O O . LEU B 1 146 ? 17.397 65.558 -3.949 1.00 38.40 146 LEU B O 1
ATOM 2877 N N . ASP B 1 147 ? 18.207 66.100 -1.866 1.00 35.50 147 ASP B N 1
ATOM 2878 C CA . ASP B 1 147 ? 19.019 64.891 -1.750 1.00 35.64 147 ASP B CA 1
ATOM 2879 C C . ASP B 1 147 ? 18.175 63.877 -1.013 1.00 36.37 147 ASP B C 1
ATOM 2880 O O . ASP B 1 147 ? 17.761 64.128 0.121 1.00 36.23 147 ASP B O 1
ATOM 2885 N N . THR B 1 148 ? 17.855 62.752 -1.683 1.00 36.66 148 THR B N 1
ATOM 2886 C CA . THR B 1 148 ? 16.940 61.762 -1.098 1.00 35.97 148 THR B CA 1
ATOM 2887 C C . THR B 1 148 ? 17.507 60.324 -1.084 1.00 35.16 148 THR B C 1
ATOM 2888 O O . THR B 1 148 ? 16.968 59.393 -1.733 1.00 34.79 148 THR B O 1
ATOM 2892 N N . PRO B 1 149 ? 18.611 60.126 -0.355 1.00 34.21 149 PRO B N 1
ATOM 2893 C CA . PRO B 1 149 ? 19.013 58.724 -0.305 1.00 34.33 149 PRO B CA 1
ATOM 2894 C C . PRO B 1 149 ? 18.028 57.806 0.492 1.00 34.15 149 PRO B C 1
ATOM 2895 O O . PRO B 1 149 ? 17.065 58.271 1.116 1.00 34.06 149 PRO B O 1
ATOM 2899 N N . VAL B 1 150 ? 18.306 56.511 0.452 1.00 34.62 150 VAL B N 1
ATOM 2900 C CA . VAL B 1 150 ? 17.350 55.490 0.766 1.00 34.95 150 VAL B CA 1
ATOM 2901 C C . VAL B 1 150 ? 18.012 54.422 1.677 1.00 36.43 150 VAL B C 1
ATOM 2902 O O . VAL B 1 150 ? 19.220 54.206 1.610 1.00 35.23 150 VAL B O 1
ATOM 2906 N N . SER B 1 151 ? 17.239 53.827 2.591 1.00 38.00 151 SER B N 1
ATOM 2907 C CA . SER B 1 151 ? 17.704 52.620 3.306 1.00 38.87 151 SER B CA 1
ATOM 2908 C C . SER B 1 151 ? 16.658 51.536 3.150 1.00 40.26 151 SER B C 1
ATOM 2909 O O . SER B 1 151 ? 15.452 51.811 3.167 1.00 39.61 151 SER B O 1
ATOM 2912 N N . GLY B 1 152 ? 17.116 50.300 3.034 1.00 41.73 152 GLY B N 1
ATOM 2913 C CA . GLY B 1 152 ? 16.187 49.221 2.829 1.00 45.01 152 GLY B CA 1
ATOM 2914 C C . GLY B 1 152 ? 16.678 48.306 1.729 1.00 46.90 152 GLY B C 1
ATOM 2915 O O . GLY B 1 152 ? 17.659 48.582 1.013 1.00 46.80 152 GLY B O 1
ATOM 2916 N N . GLY B 1 153 ? 16.015 47.182 1.602 1.00 48.46 153 GLY B N 1
ATOM 2917 C CA . GLY B 1 153 ? 16.563 46.181 0.699 1.00 51.05 153 GLY B CA 1
ATOM 2918 C C . GLY B 1 153 ? 15.860 46.240 -0.621 1.00 51.75 153 GLY B C 1
ATOM 2919 O O . GLY B 1 153 ? 14.874 46.970 -0.768 1.00 51.76 153 GLY B O 1
ATOM 2920 N N . THR B 1 154 ? 16.370 45.455 -1.576 1.00 52.78 154 THR B N 1
ATOM 2921 C CA . THR B 1 154 ? 15.642 45.143 -2.802 1.00 52.91 154 THR B CA 1
ATOM 2922 C C . THR B 1 154 ? 14.234 44.749 -2.416 1.00 52.75 154 THR B C 1
ATOM 2923 O O . THR B 1 154 ? 13.291 44.959 -3.184 1.00 53.85 154 THR B O 1
ATOM 2927 N N . VAL B 1 155 ? 14.089 44.219 -1.201 1.00 52.24 155 VAL B N 1
ATOM 2928 C CA . VAL B 1 155 ? 12.794 43.771 -0.710 1.00 51.39 155 VAL B CA 1
ATOM 2929 C C . VAL B 1 155 ? 11.964 44.960 -0.301 1.00 50.69 155 VAL B C 1
ATOM 2930 O O . VAL B 1 155 ? 10.745 44.968 -0.520 1.00 50.94 155 VAL B O 1
ATOM 2934 N N . GLY B 1 156 ? 12.620 45.978 0.266 1.00 48.82 156 GLY B N 1
ATOM 2935 C CA . GLY B 1 156 ? 11.972 47.263 0.532 1.00 46.97 156 GLY B CA 1
ATOM 2936 C C . GLY B 1 156 ? 11.465 47.970 -0.713 1.00 45.85 156 GLY B C 1
ATOM 2937 O O . GLY B 1 156 ? 10.378 48.523 -0.712 1.00 45.99 156 GLY B O 1
ATOM 2938 N N . ALA B 1 157 ? 12.256 47.935 -1.782 1.00 45.61 157 ALA B N 1
ATOM 2939 C CA . ALA B 1 157 ? 11.902 48.556 -3.051 1.00 45.47 157 ALA B CA 1
ATOM 2940 C C . ALA B 1 157 ? 10.774 47.844 -3.823 1.00 45.50 157 ALA B C 1
ATOM 2941 O O . ALA B 1 157 ? 9.974 48.492 -4.465 1.00 44.87 157 ALA B O 1
ATOM 2943 N N . GLU B 1 158 ? 10.713 46.522 -3.777 1.00 46.68 158 GLU B N 1
ATOM 2944 C CA . GLU B 1 158 ? 9.587 45.805 -4.408 1.00 48.21 158 GLU B CA 1
ATOM 2945 C C . GLU B 1 158 ? 8.290 46.018 -3.618 1.00 48.06 158 GLU B C 1
ATOM 2946 O O . GLU B 1 158 ? 7.181 45.932 -4.173 1.00 48.71 158 GLU B O 1
ATOM 2952 N N . GLN B 1 159 ? 8.421 46.263 -2.315 1.00 48.06 159 GLN B N 1
ATOM 2953 C CA . GLN B 1 159 ? 7.250 46.238 -1.444 1.00 48.17 159 GLN B CA 1
ATOM 2954 C C . GLN B 1 159 ? 6.894 47.626 -0.991 1.00 46.81 159 GLN B C 1
ATOM 2955 O O . GLN B 1 159 ? 5.958 47.801 -0.184 1.00 47.26 159 GLN B O 1
ATOM 2961 N N . GLY B 1 160 ? 7.650 48.596 -1.491 1.00 44.59 160 GLY B N 1
ATOM 2962 C CA . GLY B 1 160 ? 7.384 50.014 -1.242 1.00 43.16 160 GLY B CA 1
ATOM 2963 C C . GLY B 1 160 ? 7.653 50.518 0.164 1.00 41.36 160 GLY B C 1
ATOM 2964 O O . GLY B 1 160 ? 6.987 51.409 0.650 1.00 40.87 160 GLY B O 1
ATOM 2965 N N . THR B 1 161 ? 8.641 49.952 0.824 1.00 40.28 161 THR B N 1
ATOM 2966 C CA . THR B 1 161 ? 8.833 50.244 2.227 1.00 39.66 161 THR B CA 1
ATOM 2967 C C . THR B 1 161 ? 10.280 50.662 2.494 1.00 39.52 161 THR B C 1
ATOM 2968 O O . THR B 1 161 ? 10.828 50.418 3.572 1.00 40.03 161 THR B O 1
ATOM 2972 N N . LEU B 1 162 ? 10.916 51.262 1.496 1.00 37.86 162 LEU B N 1
ATOM 2973 C CA . LEU B 1 162 ? 12.194 51.883 1.730 1.00 36.52 162 LEU B CA 1
ATOM 2974 C C . LEU B 1 162 ? 11.967 52.968 2.786 1.00 35.30 162 LEU B C 1
ATOM 2975 O O . LEU B 1 162 ? 10.829 53.409 3.044 1.00 33.92 162 LEU B O 1
ATOM 2980 N N . VAL B 1 163 ? 13.045 53.400 3.394 1.00 33.61 163 VAL B N 1
ATOM 2981 C CA . VAL B 1 163 ? 12.974 54.565 4.186 1.00 33.34 163 VAL B CA 1
ATOM 2982 C C . VAL B 1 163 ? 13.805 55.655 3.474 1.00 33.73 163 VAL B C 1
ATOM 2983 O O . VAL B 1 163 ? 14.908 55.407 3.030 1.00 33.24 163 VAL B O 1
ATOM 2987 N N . ILE B 1 164 ? 13.219 56.848 3.346 1.00 34.50 164 ILE B N 1
ATOM 2988 C CA . ILE B 1 164 ? 13.773 57.925 2.546 1.00 34.58 164 ILE B CA 1
ATOM 2989 C C . ILE B 1 164 ? 14.127 59.121 3.474 1.00 34.84 164 ILE B C 1
ATOM 2990 O O . ILE B 1 164 ? 13.283 59.572 4.236 1.00 34.94 164 ILE B O 1
ATOM 3003 N N . ALA B 1 166 ? 15.434 62.956 3.455 1.00 33.61 166 ALA B N 1
ATOM 3004 C CA . ALA B 1 166 ? 15.534 64.088 2.504 1.00 34.54 166 ALA B CA 1
ATOM 3005 C C . ALA B 1 166 ? 16.078 65.417 3.073 1.00 34.99 166 ALA B C 1
ATOM 3006 O O . ALA B 1 166 ? 15.513 65.937 4.019 1.00 33.55 166 ALA B O 1
ATOM 3008 N N . GLY B 1 167 ? 17.134 65.954 2.447 1.00 36.34 167 GLY B N 1
ATOM 3009 C CA . GLY B 1 167 ? 17.549 67.373 2.618 1.00 39.19 167 GLY B CA 1
ATOM 3010 C C . GLY B 1 167 ? 17.154 68.359 1.521 1.00 40.22 167 GLY B C 1
ATOM 3011 O O . GLY B 1 167 ? 17.261 68.032 0.340 1.00 41.53 167 GLY B O 1
ATOM 3012 N N . GLY B 1 168 ? 16.694 69.558 1.894 1.00 40.84 168 GLY B N 1
ATOM 3013 C CA . GLY B 1 168 ? 16.258 70.614 0.917 1.00 41.53 168 GLY B CA 1
ATOM 3014 C C . GLY B 1 168 ? 15.022 71.434 1.341 1.00 42.12 168 GLY B C 1
ATOM 3015 O O . GLY B 1 168 ? 14.492 71.270 2.439 1.00 42.18 168 GLY B O 1
ATOM 3016 N N . LYS B 1 169 ? 14.545 72.335 0.487 1.00 42.13 169 LYS B N 1
ATOM 3017 C CA . LYS B 1 169 ? 13.482 73.247 0.906 1.00 42.37 169 LYS B CA 1
ATOM 3018 C C . LYS B 1 169 ? 12.140 72.533 1.195 1.00 43.17 169 LYS B C 1
ATOM 3019 O O . LYS B 1 169 ? 11.740 71.619 0.468 1.00 41.62 169 LYS B O 1
ATOM 3021 N N . PRO B 1 170 ? 11.453 72.959 2.273 1.00 43.96 170 PRO B N 1
ATOM 3022 C CA . PRO B 1 170 ? 10.169 72.400 2.711 1.00 44.22 170 PRO B CA 1
ATOM 3023 C C . PRO B 1 170 ? 9.092 72.379 1.648 1.00 44.25 170 PRO B C 1
ATOM 3024 O O . PRO B 1 170 ? 8.314 71.438 1.590 1.00 44.35 170 PRO B O 1
ATOM 3028 N N . ALA B 1 171 ? 9.013 73.405 0.822 1.00 45.02 171 ALA B N 1
ATOM 3029 C CA . ALA B 1 171 ? 7.978 73.385 -0.206 1.00 45.57 171 ALA B CA 1
ATOM 3030 C C . ALA B 1 171 ? 8.323 72.338 -1.297 1.00 45.65 171 ALA B C 1
ATOM 3031 O O . ALA B 1 171 ? 7.447 71.637 -1.812 1.00 46.40 171 ALA B O 1
ATOM 3033 N N . ASP B 1 172 ? 9.611 72.199 -1.594 1.00 45.38 172 ASP B N 1
ATOM 3034 C CA . ASP B 1 172 ? 10.100 71.162 -2.503 1.00 45.50 172 ASP B CA 1
ATOM 3035 C C . ASP B 1 172 ? 9.772 69.762 -1.986 1.00 44.97 172 ASP B C 1
ATOM 3036 O O . ASP B 1 172 ? 9.155 68.938 -2.681 1.00 45.37 172 ASP B O 1
ATOM 3041 N N . PHE B 1 173 ? 10.129 69.510 -0.748 1.00 43.40 173 PHE B N 1
ATOM 3042 C CA . PHE B 1 173 ? 9.781 68.253 -0.146 1.00 42.67 173 PHE B CA 1
ATOM 3043 C C . PHE B 1 173 ? 8.306 67.927 -0.333 1.00 42.63 173 PHE B C 1
ATOM 3044 O O . PHE B 1 173 ? 7.958 66.793 -0.607 1.00 41.43 173 PHE B O 1
ATOM 3052 N N . GLU B 1 174 ? 7.451 68.935 -0.163 1.00 43.45 174 GLU B N 1
ATOM 3053 C CA . GLU B 1 174 ? 6.024 68.761 -0.181 1.00 43.83 174 GLU B CA 1
ATOM 3054 C C . GLU B 1 174 ? 5.599 68.411 -1.600 1.00 43.90 174 GLU B C 1
ATOM 3055 O O . GLU B 1 174 ? 4.764 67.517 -1.789 1.00 44.29 174 GLU B O 1
ATOM 3061 N N . ARG B 1 175 ? 6.192 69.102 -2.581 1.00 43.26 175 ARG B N 1
ATOM 3062 C CA . ARG B 1 175 ? 5.989 68.773 -3.982 1.00 43.11 175 ARG B CA 1
ATOM 3063 C C . ARG B 1 175 ? 6.384 67.303 -4.310 1.00 42.57 175 ARG B C 1
ATOM 3064 O O . ARG B 1 175 ? 5.617 66.616 -4.996 1.00 42.37 175 ARG B O 1
ATOM 3066 N N . SER B 1 176 ? 7.522 66.830 -3.784 1.00 41.81 176 SER B N 1
ATOM 3067 C CA . SER B 1 176 ? 8.044 65.455 -3.981 1.00 42.02 176 SER B CA 1
ATOM 3068 C C . SER B 1 176 ? 7.300 64.291 -3.317 1.00 41.67 176 SER B C 1
ATOM 3069 O O . SER B 1 176 ? 7.338 63.158 -3.827 1.00 40.92 176 SER B O 1
ATOM 3072 N N . LEU B 1 177 ? 6.666 64.561 -2.170 1.00 41.36 177 LEU B N 1
ATOM 3073 C CA . LEU B 1 177 ? 5.983 63.543 -1.342 1.00 41.02 177 LEU B CA 1
ATOM 3074 C C . LEU B 1 177 ? 5.066 62.565 -2.047 1.00 40.50 177 LEU B C 1
ATOM 3075 O O . LEU B 1 177 ? 5.206 61.363 -1.853 1.00 41.37 177 LEU B O 1
ATOM 3080 N N . PRO B 1 178 ? 4.096 63.043 -2.840 1.00 40.13 178 PRO B N 1
ATOM 3081 C CA . PRO B 1 178 ? 3.367 61.960 -3.550 1.00 39.46 178 PRO B CA 1
ATOM 3082 C C . PRO B 1 178 ? 4.304 60.943 -4.213 1.00 38.32 178 PRO B C 1
ATOM 3083 O O . PRO B 1 178 ? 4.147 59.747 -4.029 1.00 38.72 178 PRO B O 1
ATOM 3087 N N . LEU B 1 179 ? 5.304 61.416 -4.950 1.00 38.97 179 LEU B N 1
ATOM 3088 C CA . LEU B 1 179 ? 6.303 60.515 -5.545 1.00 37.54 179 LEU B CA 1
ATOM 3089 C C . LEU B 1 179 ? 7.063 59.616 -4.569 1.00 37.01 179 LEU B C 1
ATOM 3090 O O . LEU B 1 179 ? 7.152 58.399 -4.789 1.00 36.35 179 LEU B O 1
ATOM 3095 N N . LEU B 1 180 ? 7.639 60.210 -3.526 1.00 36.52 180 LEU B N 1
ATOM 3096 C CA . LEU B 1 180 ? 8.409 59.451 -2.528 1.00 36.61 180 LEU B CA 1
ATOM 3097 C C . LEU B 1 180 ? 7.558 58.398 -1.781 1.00 36.28 180 LEU B C 1
ATOM 3098 O O . LEU B 1 180 ? 8.033 57.288 -1.451 1.00 35.39 180 LEU B O 1
ATOM 3103 N N . LYS B 1 181 ? 6.301 58.775 -1.528 1.00 36.87 181 LYS B N 1
ATOM 3104 C CA . LYS B 1 181 ? 5.282 57.881 -0.960 1.00 38.05 181 LYS B CA 1
ATOM 3105 C C . LYS B 1 181 ? 5.193 56.542 -1.672 1.00 38.55 181 LYS B C 1
ATOM 3106 O O . LYS B 1 181 ? 5.002 55.513 -1.015 1.00 39.07 181 LYS B O 1
ATOM 3108 N N . VAL B 1 182 ? 5.335 56.551 -2.997 1.00 38.53 182 VAL B N 1
ATOM 3109 C CA . VAL B 1 182 ? 5.335 55.329 -3.802 1.00 38.59 182 VAL B CA 1
ATOM 3110 C C . VAL B 1 182 ? 6.494 54.403 -3.381 1.00 38.90 182 VAL B C 1
ATOM 3111 O O . VAL B 1 182 ? 6.331 53.180 -3.226 1.00 38.55 182 VAL B O 1
ATOM 3115 N N . PHE B 1 183 ? 7.664 54.993 -3.148 1.00 38.18 183 PHE B N 1
ATOM 3116 C CA . PHE B 1 183 ? 8.827 54.182 -2.824 1.00 37.14 183 PHE B CA 1
ATOM 3117 C C . PHE B 1 183 ? 8.787 53.714 -1.412 1.00 36.40 183 PHE B C 1
ATOM 3118 O O . PHE B 1 183 ? 9.355 52.688 -1.116 1.00 35.73 183 PHE B O 1
ATOM 3126 N N . GLY B 1 184 ? 8.143 54.489 -0.546 1.00 37.25 184 GLY B N 1
ATOM 3127 C CA . GLY B 1 184 ? 8.214 54.276 0.899 1.00 37.09 184 GLY B CA 1
ATOM 3128 C C . GLY B 1 184 ? 7.892 55.512 1.709 1.00 37.52 184 GLY B C 1
ATOM 3129 O O . GLY B 1 184 ? 7.075 56.339 1.304 1.00 39.06 184 GLY B O 1
ATOM 3130 N N . ARG B 1 185 ? 8.578 55.681 2.825 1.00 36.65 185 ARG B N 1
ATOM 3131 C CA . ARG B 1 185 ? 8.186 56.673 3.792 1.00 37.22 185 ARG B CA 1
ATOM 3132 C C . ARG B 1 185 ? 9.318 57.652 3.900 1.00 36.66 185 ARG B C 1
ATOM 3133 O O . ARG B 1 185 ? 10.474 57.268 4.139 1.00 36.97 185 ARG B O 1
ATOM 3141 N N . ALA B 1 186 ? 8.997 58.915 3.645 1.00 35.95 186 ALA B N 1
ATOM 3142 C CA . ALA B 1 186 ? 10.025 59.931 3.576 1.00 35.21 186 ALA B CA 1
ATOM 3143 C C . ALA B 1 186 ? 9.985 60.831 4.803 1.00 34.69 186 ALA B C 1
ATOM 3144 O O . ALA B 1 186 ? 8.942 61.103 5.341 1.00 34.59 186 ALA B O 1
ATOM 3146 N N . THR B 1 187 ? 11.144 61.301 5.222 1.00 35.44 187 THR B N 1
ATOM 3147 C CA . THR B 1 187 ? 11.239 62.203 6.355 1.00 35.30 187 THR B CA 1
ATOM 3148 C C . THR B 1 187 ? 12.143 63.335 5.909 1.00 35.14 187 THR B C 1
ATOM 3149 O O . THR B 1 187 ? 13.273 63.117 5.431 1.00 32.83 187 THR B O 1
ATOM 3153 N N . HIS B 1 188 ? 11.603 64.543 6.020 1.00 35.87 188 HIS B N 1
ATOM 3154 C CA . HIS B 1 188 ? 12.340 65.721 5.761 1.00 36.17 188 HIS B CA 1
ATOM 3155 C C . HIS B 1 188 ? 13.283 66.016 6.942 1.00 37.79 188 HIS B C 1
ATOM 3156 O O . HIS B 1 188 ? 12.842 66.413 8.029 1.00 38.07 188 HIS B O 1
ATOM 3163 N N . VAL B 1 189 ? 14.574 65.842 6.725 1.00 39.36 189 VAL B N 1
ATOM 3164 C CA . VAL B 1 189 ? 15.520 65.973 7.810 1.00 42.17 189 VAL B CA 1
ATOM 3165 C C . VAL B 1 189 ? 16.095 67.363 8.002 1.00 43.48 189 VAL B C 1
ATOM 3166 O O . VAL B 1 189 ? 16.431 67.763 9.142 1.00 44.39 189 VAL B O 1
ATOM 3170 N N . GLY B 1 190 ? 16.202 68.118 6.917 1.00 44.26 190 GLY B N 1
ATOM 3171 C CA . GLY B 1 190 ? 16.839 69.441 6.990 1.00 44.65 190 GLY B CA 1
ATOM 3172 C C . GLY B 1 190 ? 17.022 70.089 5.613 1.00 45.19 190 GLY B C 1
ATOM 3173 O O . GLY B 1 190 ? 16.323 69.703 4.653 1.00 44.09 190 GLY B O 1
ATOM 3174 N N . PRO B 1 191 ? 17.949 71.082 5.523 1.00 45.40 191 PRO B N 1
ATOM 3175 C CA . PRO B 1 191 ? 18.301 71.779 4.307 1.00 45.31 191 PRO B CA 1
ATOM 3176 C C . PRO B 1 191 ? 19.082 70.870 3.348 1.00 45.64 191 PRO B C 1
ATOM 3177 O O . PRO B 1 191 ? 19.443 69.750 3.721 1.00 45.83 191 PRO B O 1
ATOM 3181 N N . HIS B 1 192 ? 19.397 71.366 2.145 1.00 45.41 192 HIS B N 1
ATOM 3182 C CA . HIS B 1 192 ? 20.239 70.622 1.201 1.00 44.72 192 HIS B CA 1
ATOM 3183 C C . HIS B 1 192 ? 21.425 70.016 1.916 1.00 43.66 192 HIS B C 1
ATOM 3184 O O . HIS B 1 192 ? 21.989 70.639 2.812 1.00 43.88 192 HIS B O 1
ATOM 3191 N N . GLY B 1 193 ? 21.781 68.794 1.519 1.00 42.35 193 GLY B N 1
ATOM 3192 C CA . GLY B 1 193 ? 22.978 68.158 2.025 1.00 40.10 193 GLY B CA 1
ATOM 3193 C C . GLY B 1 193 ? 22.665 67.258 3.220 1.00 39.02 193 GLY B C 1
ATOM 3194 O O . GLY B 1 193 ? 23.486 66.426 3.578 1.00 38.47 193 GLY B O 1
ATOM 3195 N N . SER B 1 194 ? 21.492 67.415 3.813 1.00 38.52 194 SER B N 1
ATOM 3196 C CA . SER B 1 194 ? 21.133 66.671 5.033 1.00 40.25 194 SER B CA 1
ATOM 3197 C C . SER B 1 194 ? 20.523 65.293 4.831 1.00 38.67 194 SER B C 1
ATOM 3198 O O . SER B 1 194 ? 20.303 64.617 5.789 1.00 38.40 194 SER B O 1
ATOM 3201 N N . GLY B 1 195 ? 20.219 64.894 3.606 1.00 39.07 195 GLY B N 1
ATOM 3202 C CA . GLY B 1 195 ? 19.778 63.519 3.351 1.00 37.59 195 GLY B CA 1
ATOM 3203 C C . GLY B 1 195 ? 21.047 62.690 3.345 1.00 3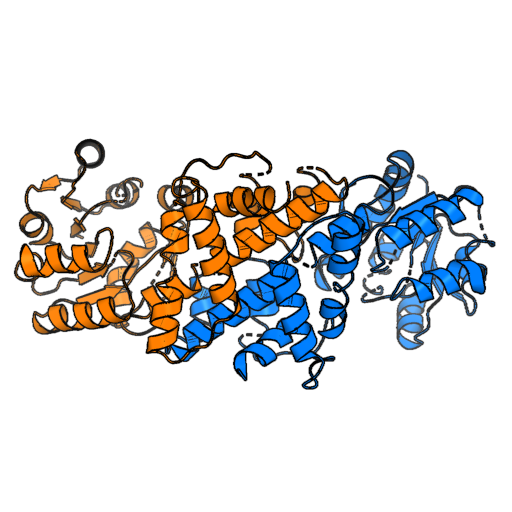8.32 195 GLY B C 1
ATOM 3204 O O . GLY B 1 195 ? 21.130 61.639 3.969 1.00 35.94 195 GLY B O 1
ATOM 3205 N N . GLN B 1 196 ? 22.055 63.200 2.651 1.00 38.75 196 GLN B N 1
ATOM 3206 C CA . GLN B 1 196 ? 23.330 62.508 2.530 1.00 40.12 196 GLN B CA 1
ATOM 3207 C C . GLN B 1 196 ? 24.025 62.389 3.866 1.00 39.81 196 GLN B C 1
ATOM 3208 O O . GLN B 1 196 ? 24.708 61.400 4.098 1.00 38.88 196 GLN B O 1
ATOM 3214 N N . LEU B 1 197 ? 23.885 63.410 4.708 1.00 40.02 197 LEU B N 1
ATOM 3215 C CA . LEU B 1 197 ? 24.411 63.354 6.081 1.00 41.00 197 LEU B CA 1
ATOM 3216 C C . LEU B 1 197 ? 23.752 62.192 6.824 1.00 40.83 197 LEU B C 1
ATOM 3217 O O . LEU B 1 197 ? 24.438 61.271 7.263 1.00 41.72 197 LEU B O 1
ATOM 3222 N N . THR B 1 198 ? 22.422 62.238 6.943 1.00 39.90 198 THR B N 1
ATOM 3223 C CA . THR B 1 198 ? 21.635 61.158 7.564 1.00 39.47 198 THR B CA 1
ATOM 3224 C C . THR B 1 198 ? 21.920 59.759 6.963 1.00 39.63 198 THR B C 1
ATOM 3225 O O . THR B 1 198 ? 21.775 58.743 7.653 1.00 39.60 198 THR B O 1
ATOM 3229 N N . LYS B 1 199 ? 22.301 59.711 5.684 1.00 38.14 199 LYS B N 1
ATOM 3230 C CA . LYS B 1 199 ? 22.629 58.475 5.037 1.00 37.37 199 LYS B CA 1
ATOM 3231 C C . LYS B 1 199 ? 24.012 57.971 5.460 1.00 37.30 199 LYS B C 1
ATOM 3232 O O . LYS B 1 199 ? 24.196 56.776 5.590 1.00 36.21 199 LYS B O 1
ATOM 3238 N N . LEU B 1 200 ? 24.957 58.872 5.754 1.00 37.05 200 LEU B N 1
ATOM 3239 C CA . LEU B 1 200 ? 26.244 58.454 6.296 1.00 36.97 200 LEU B CA 1
ATOM 3240 C C . LEU B 1 200 ? 26.116 58.005 7.738 1.00 37.16 200 LEU B C 1
ATOM 3241 O O . LEU B 1 200 ? 26.848 57.105 8.218 1.00 37.34 200 LEU B O 1
ATOM 3246 N N . ALA B 1 201 ? 25.196 58.654 8.446 1.00 37.26 201 ALA B N 1
ATOM 3247 C CA . ALA B 1 201 ? 24.929 58.300 9.835 1.00 36.63 201 ALA B CA 1
ATOM 3248 C C . ALA B 1 201 ? 24.309 56.892 9.805 1.00 35.28 201 ALA B C 1
ATOM 3249 O O . ALA B 1 201 ? 24.780 55.986 10.459 1.00 33.43 201 ALA B O 1
ATOM 3251 N N . ASN B 1 202 ? 23.290 56.742 8.967 1.00 34.85 202 ASN B N 1
ATOM 3252 C CA . ASN B 1 202 ? 22.692 55.444 8.650 1.00 34.42 202 ASN B CA 1
ATOM 3253 C C . ASN B 1 202 ? 23.705 54.345 8.344 1.00 34.52 202 ASN B C 1
ATOM 3254 O O . ASN B 1 202 ? 23.645 53.261 8.916 1.00 35.91 202 ASN B O 1
ATOM 3259 N N . GLN B 1 203 ? 24.672 54.630 7.485 1.00 34.75 203 GLN B N 1
ATOM 3260 C CA . GLN B 1 203 ? 25.665 53.645 7.070 1.00 34.83 203 GLN B CA 1
ATOM 3261 C C . GLN B 1 203 ? 26.753 53.377 8.117 1.00 34.58 203 GLN B C 1
ATOM 3262 O O . GLN B 1 203 ? 27.306 52.260 8.196 1.00 34.54 203 GLN B O 1
ATOM 3276 N N . ILE B 1 205 ? 25.996 53.227 11.461 1.00 31.70 205 ILE B N 1
ATOM 3277 C CA . ILE B 1 205 ? 25.308 52.258 12.297 1.00 30.54 205 ILE B CA 1
ATOM 3278 C C . ILE B 1 205 ? 25.233 50.911 11.658 1.00 30.77 205 ILE B C 1
ATOM 3279 O O . ILE B 1 205 ? 25.587 49.922 12.297 1.00 31.04 205 ILE B O 1
ATOM 3284 N N . VAL B 1 206 ? 24.805 50.849 10.392 1.00 30.63 206 VAL B N 1
ATOM 3285 C CA . VAL B 1 206 ? 24.742 49.571 9.694 1.00 29.14 206 VAL B CA 1
ATOM 3286 C C . VAL B 1 206 ? 26.094 48.862 9.712 1.00 29.79 206 VAL B C 1
ATOM 3287 O O . VAL B 1 206 ? 26.214 47.767 10.220 1.00 31.05 206 VAL B O 1
ATOM 3291 N N . GLY B 1 207 ? 27.124 49.482 9.158 1.00 29.85 207 GLY B N 1
ATOM 3292 C CA . GLY B 1 207 ? 28.476 48.922 9.228 1.00 29.33 207 GLY B CA 1
ATOM 3293 C C . GLY B 1 207 ? 29.072 48.530 10.558 1.00 28.72 207 GLY B C 1
ATOM 3294 O O . GLY B 1 207 ? 29.793 47.532 10.636 1.00 29.77 207 GLY B O 1
ATOM 3295 N N . ILE B 1 208 ? 28.824 49.307 11.610 1.00 28.23 208 ILE B N 1
ATOM 3296 C CA . ILE B 1 208 ? 29.285 48.902 12.934 1.00 26.63 208 ILE B CA 1
ATOM 3297 C C . ILE B 1 208 ? 28.371 47.769 13.425 1.00 25.32 208 ILE B C 1
ATOM 3298 O O . ILE B 1 208 ? 28.846 46.803 13.943 1.00 23.77 208 ILE B O 1
ATOM 3303 N N . THR B 1 209 ? 27.054 47.869 13.266 1.00 24.75 209 THR B N 1
ATOM 3304 C CA . THR B 1 209 ? 26.255 46.770 13.802 1.00 25.10 209 THR B CA 1
ATOM 3305 C C . THR B 1 209 ? 26.700 45.441 13.176 1.00 25.56 209 THR B C 1
ATOM 3306 O O . THR B 1 209 ? 26.719 44.400 13.879 1.00 26.56 209 THR B O 1
ATOM 3310 N N . ILE B 1 210 ? 27.116 45.482 11.897 1.00 24.80 210 ILE B N 1
ATOM 3311 C CA . ILE B 1 210 ? 27.542 44.256 11.224 1.00 25.41 210 ILE B CA 1
ATOM 3312 C C . ILE B 1 210 ? 28.709 43.535 11.910 1.00 27.21 210 ILE B C 1
ATOM 3313 O O . ILE B 1 210 ? 28.674 42.298 12.149 1.00 25.65 210 ILE B O 1
ATOM 3318 N N . GLY B 1 211 ? 29.749 44.296 12.238 1.00 26.88 211 GLY B N 1
ATOM 3319 C CA . GLY B 1 211 ? 30.818 43.707 13.016 1.00 27.50 211 GLY B CA 1
ATOM 3320 C C . GLY B 1 211 ? 30.386 43.300 14.421 1.00 28.31 211 GLY B C 1
ATOM 3321 O O . GLY B 1 211 ? 30.844 42.268 14.922 1.00 29.79 211 GLY B O 1
ATOM 3322 N N . ALA B 1 212 ? 29.550 44.102 15.064 1.00 28.29 212 ALA B N 1
ATOM 3323 C CA . ALA B 1 212 ? 29.067 43.788 16.425 1.00 28.28 212 ALA B CA 1
ATOM 3324 C C . ALA B 1 212 ? 28.376 42.419 16.405 1.00 27.77 212 ALA B C 1
ATOM 3325 O O . ALA B 1 212 ? 28.698 41.540 17.194 1.00 26.47 212 ALA B O 1
ATOM 3327 N N . VAL B 1 213 ? 27.455 42.234 15.447 1.00 27.63 213 VAL B N 1
ATOM 3328 C CA . VAL B 1 213 ? 26.723 40.967 15.311 1.00 25.64 213 VAL B CA 1
ATOM 3329 C C . VAL B 1 213 ? 27.656 39.792 14.978 1.00 27.26 213 VAL B C 1
ATOM 3330 O O . VAL B 1 213 ? 27.696 38.781 15.654 1.00 28.50 213 VAL B O 1
ATOM 3334 N N . ALA B 1 214 ? 28.427 39.953 13.931 1.00 28.71 214 ALA B N 1
ATOM 3335 C CA . ALA B 1 214 ? 29.512 39.068 13.539 1.00 29.65 214 ALA B CA 1
ATOM 3336 C C . ALA B 1 214 ? 30.464 38.683 14.680 1.00 29.50 214 ALA B C 1
ATOM 3337 O O . ALA B 1 214 ? 30.756 37.488 14.876 1.00 29.91 214 ALA B O 1
ATOM 3339 N N . GLU B 1 215 ? 30.946 39.667 15.455 1.00 29.63 215 GLU B N 1
ATOM 3340 C CA . GLU B 1 215 ? 31.930 39.336 16.510 1.00 27.53 215 GLU B CA 1
ATOM 3341 C C . GLU B 1 215 ? 31.266 38.565 17.627 1.00 27.02 215 GLU B C 1
ATOM 3342 O O . GLU B 1 215 ? 31.843 37.655 18.218 1.00 28.12 215 GLU B O 1
ATOM 3348 N N . ALA B 1 216 ? 30.060 38.978 17.988 1.00 25.40 216 ALA B N 1
ATOM 3349 C CA . ALA B 1 216 ? 29.301 38.300 19.009 1.00 24.77 216 ALA B CA 1
ATOM 3350 C C . ALA B 1 216 ? 28.976 36.858 18.579 1.00 25.41 216 ALA B C 1
ATOM 3351 O O . ALA B 1 216 ? 29.102 35.948 19.388 1.00 25.70 216 ALA B O 1
ATOM 3353 N N . LEU B 1 217 ? 28.580 36.632 17.317 1.00 25.64 217 LEU B N 1
ATOM 3354 C CA . LEU B 1 217 ? 28.276 35.260 16.893 1.00 26.53 217 LEU B CA 1
ATOM 3355 C C . LEU B 1 217 ? 29.519 34.329 16.848 1.00 26.93 217 LEU B C 1
ATOM 3356 O O . LEU B 1 217 ? 29.441 33.153 17.202 1.00 27.05 217 LEU B O 1
ATOM 3361 N N . LEU B 1 218 ? 30.656 34.883 16.486 1.00 26.46 218 LEU B N 1
ATOM 3362 C CA . LEU B 1 218 ? 31.925 34.134 16.510 1.00 26.96 218 LEU B CA 1
ATOM 3363 C C . LEU B 1 218 ? 32.373 33.828 17.907 1.00 27.33 218 LEU B C 1
ATOM 3364 O O . LEU B 1 218 ? 32.874 32.713 18.147 1.00 26.56 218 LEU B O 1
ATOM 3369 N N . PHE B 1 219 ? 32.192 34.795 18.828 1.00 27.50 219 PHE B N 1
ATOM 3370 C CA . PHE B 1 219 ? 32.605 34.642 20.231 1.00 28.78 219 PHE B CA 1
ATOM 3371 C C . PHE B 1 219 ? 31.845 33.463 20.874 1.00 30.43 219 PHE B C 1
ATOM 3372 O O . PHE B 1 219 ? 32.418 32.584 21.564 1.00 29.19 219 PHE B O 1
ATOM 3380 N N . ALA B 1 220 ? 30.541 33.451 20.614 1.00 31.96 220 ALA B N 1
ATOM 3381 C CA . ALA B 1 220 ? 29.651 32.430 21.152 1.00 33.24 220 ALA B CA 1
ATOM 3382 C C . ALA B 1 220 ? 29.971 31.066 20.551 1.00 34.16 220 ALA B C 1
ATOM 3383 O O . ALA B 1 220 ? 29.909 30.041 21.235 1.00 34.23 220 ALA B O 1
ATOM 3385 N N . THR B 1 221 ? 30.273 31.056 19.259 1.00 35.70 221 THR B N 1
ATOM 3386 C CA . THR B 1 221 ? 30.607 29.814 18.576 1.00 37.75 221 THR B CA 1
ATOM 3387 C C . THR B 1 221 ? 31.972 29.250 19.086 1.00 38.17 221 THR B C 1
ATOM 3388 O O . THR B 1 221 ? 32.059 28.082 19.415 1.00 37.95 221 THR B O 1
ATOM 3392 N N . LYS B 1 222 ? 33.012 30.078 19.168 1.00 37.96 222 LYS B N 1
ATOM 3393 C CA . LYS B 1 222 ? 34.254 29.600 19.781 1.00 39.17 222 LYS B CA 1
ATOM 3394 C C . LYS B 1 222 ? 34.002 29.030 21.148 1.00 39.50 222 LYS B C 1
ATOM 3395 O O . LYS B 1 222 ? 34.666 28.057 21.538 1.00 40.36 222 LYS B O 1
ATOM 3401 N N . GLY B 1 223 ? 33.038 29.611 21.867 1.00 39.84 223 GLY B N 1
ATOM 3402 C CA . GLY B 1 223 ? 32.730 29.202 23.222 1.00 39.11 223 GLY B CA 1
ATOM 3403 C C . GLY B 1 223 ? 31.905 27.926 23.280 1.00 39.72 223 GLY B C 1
ATOM 3404 O O . GLY B 1 223 ? 31.556 27.478 24.379 1.00 39.84 223 GLY B O 1
ATOM 3405 N N . GLY B 1 224 ? 31.618 27.339 22.120 1.00 39.44 224 GLY B N 1
ATOM 3406 C CA . GLY B 1 224 ? 30.914 26.061 22.004 1.00 40.85 224 GLY B CA 1
ATOM 3407 C C . GLY B 1 224 ? 29.524 26.180 21.372 1.00 42.02 224 GLY B C 1
ATOM 3408 O O . GLY B 1 224 ? 29.077 25.290 20.611 1.00 42.20 224 GLY B O 1
ATOM 3409 N N . ALA B 1 225 ? 28.839 27.284 21.698 1.00 42.49 225 ALA B N 1
ATOM 3410 C CA . ALA B 1 225 ? 27.452 27.614 21.197 1.00 42.24 225 ALA B CA 1
ATOM 3411 C C . ALA B 1 225 ? 27.148 27.477 19.686 1.00 41.51 225 ALA B C 1
ATOM 3412 O O . ALA B 1 225 ? 27.983 27.736 18.831 1.00 42.48 225 ALA B O 1
ATOM 3414 N N . ASP B 1 226 ? 25.939 27.071 19.336 1.00 41.20 226 ASP B N 1
ATOM 3415 C CA . ASP B 1 226 ? 25.616 26.977 17.912 1.00 39.76 226 ASP B CA 1
ATOM 3416 C C . ASP B 1 226 ? 25.002 28.334 17.560 1.00 38.77 226 ASP B C 1
ATOM 3417 O O . ASP B 1 226 ? 24.127 28.839 18.268 1.00 37.90 226 ASP B O 1
ATOM 3430 N N . ALA B 1 228 ? 23.141 29.480 15.057 1.00 34.48 228 ALA B N 1
ATOM 3431 C CA . ALA B 1 228 ? 21.688 29.606 14.782 1.00 32.77 228 ALA B CA 1
ATOM 3432 C C . ALA B 1 228 ? 21.005 29.772 16.129 1.00 31.78 228 ALA B C 1
ATOM 3433 O O . ALA B 1 228 ? 20.183 30.668 16.313 1.00 31.84 228 ALA B O 1
ATOM 3435 N N . LYS B 1 229 ? 21.346 28.920 17.080 1.00 31.14 229 LYS B N 1
ATOM 3436 C CA . LYS B 1 229 ? 20.667 28.943 18.383 1.00 31.87 229 LYS B CA 1
ATOM 3437 C C . LYS B 1 229 ? 20.863 30.237 19.164 1.00 30.48 229 LYS B C 1
ATOM 3438 O O . LYS B 1 229 ? 19.994 30.645 19.925 1.00 31.11 229 LYS B O 1
ATOM 3444 N N . VAL B 1 230 ? 22.033 30.851 19.035 1.00 29.32 230 VAL B N 1
ATOM 3445 C CA . VAL B 1 230 ? 22.302 32.096 19.765 1.00 29.51 230 VAL B CA 1
ATOM 3446 C C . VAL B 1 230 ? 21.404 33.235 19.132 1.00 28.28 230 VAL B C 1
ATOM 3447 O O . VAL B 1 230 ? 20.822 34.041 19.825 1.00 27.58 230 VAL B O 1
ATOM 3451 N N . LYS B 1 231 ? 21.294 33.252 17.815 1.00 28.06 231 LYS B N 1
ATOM 3452 C CA . LYS B 1 231 ? 20.513 34.254 17.097 1.00 28.75 231 LYS B CA 1
ATOM 3453 C C . LYS B 1 231 ? 19.042 34.026 17.485 1.00 29.15 231 LYS B C 1
ATOM 3454 O O . LYS B 1 231 ? 18.360 34.983 17.803 1.00 29.54 231 LYS B O 1
ATOM 3460 N N . GLU B 1 232 ? 18.581 32.769 17.492 1.00 28.17 232 GLU B N 1
ATOM 3461 C CA . GLU B 1 232 ? 17.243 32.425 18.039 1.00 29.03 232 GLU B CA 1
ATOM 3462 C C . GLU B 1 232 ? 17.058 32.964 19.471 1.00 27.88 232 GLU B C 1
ATOM 3463 O O . GLU B 1 232 ? 16.100 33.681 19.781 1.00 26.47 232 GLU B O 1
ATOM 3469 N N . ALA B 1 233 ? 17.987 32.699 20.356 1.00 26.94 233 ALA B N 1
ATOM 3470 C CA . ALA B 1 233 ? 17.860 33.182 21.725 1.00 27.22 233 ALA B CA 1
ATOM 3471 C C . ALA B 1 233 ? 17.816 34.689 21.861 1.00 26.36 233 ALA B C 1
ATOM 3472 O O . ALA B 1 233 ? 17.112 35.193 22.630 1.00 27.78 233 ALA B O 1
ATOM 3474 N N . ILE B 1 234 ? 18.642 35.360 21.109 1.00 26.81 234 ILE B N 1
ATOM 3475 C CA . ILE B 1 234 ? 18.850 36.801 21.066 1.00 28.77 234 ILE B CA 1
ATOM 3476 C C . ILE B 1 234 ? 17.659 37.634 20.589 1.00 26.99 234 ILE B C 1
ATOM 3477 O O . ILE B 1 234 ? 17.384 38.675 21.064 1.00 24.09 234 ILE B O 1
ATOM 3482 N N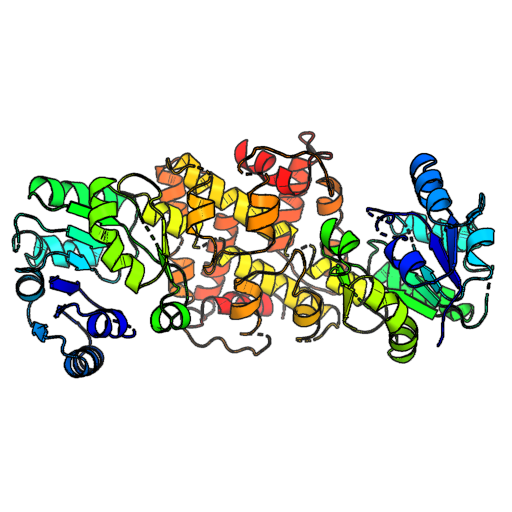 . THR B 1 235 ? 16.986 37.103 19.600 1.00 25.86 235 THR B N 1
ATOM 3483 C CA . THR B 1 235 ? 15.922 37.754 18.920 1.00 24.34 235 THR B CA 1
ATOM 3484 C C . THR B 1 235 ? 14.817 38.167 19.858 1.00 23.73 235 THR B C 1
ATOM 3485 O O . THR B 1 235 ? 14.420 37.434 20.682 1.00 26.41 235 THR B O 1
ATOM 3489 N N . GLY B 1 236 ? 14.305 39.358 19.721 1.00 23.98 236 GLY B N 1
ATOM 3490 C CA . GLY B 1 236 ? 13.213 39.713 20.590 1.00 24.70 236 GLY B CA 1
ATOM 3491 C C . GLY B 1 236 ? 13.651 40.511 21.831 1.00 26.97 236 GLY B C 1
ATOM 3492 O O . GLY B 1 236 ? 12.804 41.077 22.509 1.00 26.55 236 GLY B O 1
ATOM 3493 N N . GLY B 1 237 ? 14.941 40.528 22.170 1.00 25.06 237 GLY B N 1
ATOM 3494 C CA . GLY B 1 237 ? 15.368 41.394 23.298 1.00 25.54 237 GLY B CA 1
ATOM 3495 C C . GLY B 1 237 ? 16.187 42.587 22.847 1.00 25.09 237 GLY B C 1
ATOM 3496 O O . GLY B 1 237 ? 16.180 42.929 21.690 1.00 24.68 237 GLY B O 1
ATOM 3497 N N . PHE B 1 238 ? 16.933 43.189 23.773 1.00 26.57 238 PHE B N 1
ATOM 3498 C CA . PHE B 1 238 ? 17.737 44.365 23.511 1.00 27.56 238 PHE B CA 1
ATOM 3499 C C . PHE B 1 238 ? 18.722 44.307 22.383 1.00 27.59 238 PHE B C 1
ATOM 3500 O O . PHE B 1 238 ? 19.041 45.342 21.765 1.00 28.53 238 PHE B O 1
ATOM 3508 N N . ALA B 1 239 ? 19.200 43.125 22.083 1.00 27.40 239 ALA B N 1
ATOM 3509 C CA . ALA B 1 239 ? 20.119 42.960 20.966 1.00 28.41 239 ALA B CA 1
ATOM 3510 C C . ALA B 1 239 ? 19.459 42.769 19.595 1.00 28.17 239 ALA B C 1
ATOM 3511 O O . ALA B 1 239 ? 20.154 42.653 18.590 1.00 28.21 239 ALA B O 1
ATOM 3513 N N . ASP B 1 240 ? 18.137 42.763 19.513 1.00 28.33 240 ASP B N 1
ATOM 3514 C CA . ASP B 1 240 ? 17.563 42.565 18.191 1.00 28.31 240 ASP B CA 1
ATOM 3515 C C . ASP B 1 240 ? 17.749 43.869 17.341 1.00 27.26 240 ASP B C 1
ATOM 3516 O O . ASP B 1 240 ? 17.777 45.029 17.870 1.00 26.12 240 ASP B O 1
ATOM 3521 N N . SER B 1 241 ? 17.909 43.668 16.027 1.00 26.01 241 SER B N 1
ATOM 3522 C CA . SER B 1 241 ? 17.985 44.758 15.074 1.00 25.63 241 SER B CA 1
ATOM 3523 C C . SER B 1 241 ? 17.691 44.156 13.694 1.00 26.20 241 SER B C 1
ATOM 3524 O O . SER B 1 241 ? 17.593 42.942 13.562 1.00 25.85 241 SER B O 1
ATOM 3527 N N . ARG B 1 242 ? 17.603 45.027 12.697 1.00 26.47 242 ARG B N 1
ATOM 3528 C CA . ARG B 1 242 ? 17.449 44.666 11.283 1.00 28.09 242 ARG B CA 1
ATOM 3529 C C . ARG B 1 242 ? 18.693 44.027 10.733 1.00 25.90 242 ARG B C 1
ATOM 3530 O O . ARG B 1 242 ? 18.616 43.125 9.867 1.00 24.80 242 ARG B O 1
ATOM 3538 N N . VAL B 1 243 ? 19.831 44.508 11.215 1.00 23.97 243 VAL B N 1
ATOM 3539 C CA . VAL B 1 243 ? 21.105 43.885 10.909 1.00 23.33 243 VAL B CA 1
ATOM 3540 C C . VAL B 1 243 ? 21.159 42.437 11.358 1.00 23.57 243 VAL B C 1
ATOM 3541 O O . VAL B 1 243 ? 21.477 41.597 10.573 1.00 24.60 243 VAL B O 1
ATOM 3545 N N . LEU B 1 244 ? 20.873 42.142 12.624 1.00 25.46 244 LEU B N 1
ATOM 3546 C CA . LEU B 1 244 ? 20.766 40.728 13.057 1.00 26.42 244 LEU B CA 1
ATOM 3547 C C . LEU B 1 244 ? 19.795 39.912 12.196 1.00 28.05 244 LEU B C 1
ATOM 3548 O O . LEU B 1 244 ? 20.123 38.827 11.751 1.00 28.61 244 LEU B O 1
ATOM 3553 N N . GLN B 1 245 ? 18.596 40.414 11.999 1.00 28.69 245 GLN B N 1
ATOM 3554 C CA . GLN B 1 245 ? 17.595 39.663 11.287 1.00 31.80 245 GLN B CA 1
ATOM 3555 C C . GLN B 1 245 ? 17.998 39.355 9.807 1.00 32.31 245 GLN B C 1
ATOM 3556 O O . GLN B 1 245 ? 17.834 38.237 9.342 1.00 33.98 245 GLN B O 1
ATOM 3562 N N . LEU B 1 246 ? 18.609 40.319 9.100 1.00 32.75 246 LEU B N 1
ATOM 3563 C CA . LEU B 1 246 ? 18.971 40.150 7.683 1.00 31.43 246 LEU B CA 1
ATOM 3564 C C . LEU B 1 246 ? 20.413 39.665 7.517 1.00 30.08 246 LEU B C 1
ATOM 3565 O O . LEU B 1 246 ? 20.679 38.536 7.141 1.00 29.56 246 LEU B O 1
ATOM 3570 N N . HIS B 1 247 ? 21.359 40.502 7.877 1.00 28.70 247 HIS B N 1
ATOM 3571 C CA . HIS B 1 247 ? 22.777 40.122 7.726 1.00 26.76 247 HIS B CA 1
ATOM 3572 C C . HIS B 1 247 ? 23.217 39.007 8.573 1.00 25.20 247 HIS B C 1
ATOM 3573 O O . HIS B 1 247 ? 23.936 38.180 8.078 1.00 26.66 247 HIS B O 1
ATOM 3580 N N . GLY B 1 248 ? 22.824 39.002 9.854 1.00 25.01 248 GLY B N 1
ATOM 3581 C CA . GLY B 1 248 ? 22.983 37.849 10.769 1.00 24.65 248 GLY B CA 1
ATOM 3582 C C . GLY B 1 248 ? 22.416 36.510 10.218 1.00 26.08 248 GLY B C 1
ATOM 3583 O O . GLY B 1 248 ? 23.058 35.468 10.400 1.00 25.98 248 GLY B O 1
ATOM 3584 N N . GLN B 1 249 ? 21.236 36.486 9.576 1.00 26.72 249 GLN B N 1
ATOM 3585 C CA . GLN B 1 249 ? 20.788 35.237 8.925 1.00 26.80 249 GLN B CA 1
ATOM 3586 C C . GLN B 1 249 ? 21.814 34.812 7.905 1.00 27.45 249 GLN B C 1
ATOM 3587 O O . GLN B 1 249 ? 22.191 33.657 7.893 1.00 27.73 249 GLN B O 1
ATOM 3593 N N . ARG B 1 250 ? 22.328 35.754 7.101 1.00 29.17 250 ARG B N 1
ATOM 3594 C CA . ARG B 1 250 ? 23.388 35.468 6.110 1.00 30.42 250 ARG B CA 1
ATOM 3595 C C . ARG B 1 250 ? 24.700 34.993 6.733 1.00 31.25 250 ARG B C 1
ATOM 3596 O O . ARG B 1 250 ? 25.402 34.118 6.185 1.00 33.03 250 ARG B O 1
ATOM 3612 N N . VAL B 1 252 ? 24.905 33.380 9.621 1.00 30.57 252 VAL B N 1
ATOM 3613 C CA . VAL B 1 252 ? 24.549 32.053 10.129 1.00 31.48 252 VAL B CA 1
ATOM 3614 C C . VAL B 1 252 ? 24.650 31.008 9.006 1.00 32.78 252 VAL B C 1
ATOM 3615 O O . VAL B 1 252 ? 25.162 29.870 9.235 1.00 31.64 252 VAL B O 1
ATOM 3619 N N . GLU B 1 253 ? 24.205 31.386 7.803 1.00 34.04 253 GLU B N 1
ATOM 3620 C CA . GLU B 1 253 ? 24.245 30.443 6.644 1.00 36.74 253 GLU B CA 1
ATOM 3621 C C . GLU B 1 253 ? 25.517 30.559 5.812 1.00 37.78 253 GLU B C 1
ATOM 3622 O O . GLU B 1 253 ? 25.672 29.835 4.807 1.00 38.86 253 GLU B O 1
ATOM 3628 N N . ARG B 1 254 ? 26.402 31.481 6.181 1.00 37.92 254 ARG B N 1
ATOM 3629 C CA . ARG B 1 254 ? 27.656 31.679 5.430 1.00 38.44 254 ARG B CA 1
ATOM 3630 C C . ARG B 1 254 ? 27.392 32.040 3.973 1.00 39.24 254 ARG B C 1
ATOM 3631 O O . ARG B 1 254 ? 28.108 31.593 3.070 1.00 38.41 254 ARG B O 1
ATOM 3639 N N . ASP B 1 255 ? 26.368 32.871 3.777 1.00 40.03 255 ASP B N 1
ATOM 3640 C CA . ASP B 1 255 ? 25.885 33.224 2.474 1.00 40.34 255 ASP B CA 1
ATOM 3641 C C . ASP B 1 255 ? 26.260 34.694 2.269 1.00 40.26 255 ASP B C 1
ATOM 3642 O O . ASP B 1 255 ? 25.476 35.600 2.585 1.00 39.38 255 ASP B O 1
ATOM 3647 N N . PHE B 1 256 ? 27.461 34.917 1.720 1.00 40.15 256 PHE B N 1
ATOM 3648 C CA . PHE B 1 256 ? 27.984 36.268 1.520 1.00 40.30 256 PHE B CA 1
ATOM 3649 C C . PHE B 1 256 ? 27.991 36.834 0.087 1.00 41.72 256 PHE B C 1
ATOM 3650 O O . PHE B 1 256 ? 28.811 37.734 -0.256 1.00 41.27 256 PHE B O 1
ATOM 3658 N N . ALA B 1 257 ? 27.063 36.333 -0.744 1.00 42.72 257 ALA B N 1
ATOM 3659 C CA . ALA B 1 257 ? 26.863 36.849 -2.114 1.00 42.89 257 ALA B CA 1
ATOM 3660 C C . ALA B 1 257 ? 26.364 38.292 -2.041 1.00 43.41 257 ALA B C 1
ATOM 3661 O O . ALA B 1 257 ? 25.549 38.623 -1.183 1.00 43.03 257 ALA B O 1
ATOM 3663 N N . PRO B 1 258 ? 26.879 39.153 -2.935 1.00 44.21 258 PRO B N 1
ATOM 3664 C CA . PRO B 1 258 ? 26.680 40.600 -2.895 1.00 45.07 258 PRO B CA 1
ATOM 3665 C C . PRO B 1 258 ? 25.235 41.052 -3.043 1.00 45.63 258 PRO B C 1
ATOM 3666 O O . PRO B 1 258 ? 24.574 40.690 -4.035 1.00 46.36 258 PRO B O 1
ATOM 3670 N N . ARG B 1 259 ? 24.748 41.848 -2.097 1.00 44.88 259 ARG B N 1
ATOM 3671 C CA . ARG B 1 259 ? 23.517 42.617 -2.329 1.00 44.64 259 ARG B CA 1
ATOM 3672 C C . ARG B 1 259 ? 23.903 44.095 -2.243 1.00 44.83 259 ARG B C 1
ATOM 3673 O O . ARG B 1 259 ? 23.371 44.954 -2.966 1.00 45.74 259 ARG B O 1
ATOM 3681 N N . ALA B 1 260 ? 24.802 44.399 -1.312 1.00 44.00 260 ALA B N 1
ATOM 3682 C CA . ALA B 1 260 ? 25.530 45.663 -1.335 1.00 43.08 260 ALA B CA 1
ATOM 3683 C C . ALA B 1 260 ? 26.904 45.194 -0.990 1.00 42.24 260 ALA B C 1
ATOM 3684 O O . ALA B 1 260 ? 27.062 44.485 0.005 1.00 42.32 260 ALA B O 1
ATOM 3686 N N . ARG B 1 261 ? 27.895 45.571 -1.793 1.00 40.75 261 ARG B N 1
ATOM 3687 C CA . ARG B 1 261 ? 29.203 44.950 -1.689 1.00 40.88 261 ARG B CA 1
ATOM 3688 C C . ARG B 1 261 ? 30.020 45.499 -0.531 1.00 40.25 261 ARG B C 1
ATOM 3689 O O . ARG B 1 261 ? 29.818 46.597 -0.049 1.00 39.04 261 ARG B O 1
ATOM 3694 N N . LEU B 1 262 ? 30.931 44.676 -0.071 1.00 41.10 262 LEU B N 1
ATOM 3695 C CA . LEU B 1 262 ? 31.813 45.058 0.992 1.00 42.05 262 LEU B CA 1
ATOM 3696 C C . LEU B 1 262 ? 32.644 46.320 0.580 1.00 43.07 262 LEU B C 1
ATOM 3697 O O . LEU B 1 262 ? 33.015 47.122 1.443 1.00 43.30 262 LEU B O 1
ATOM 3702 N N . SER B 1 263 ? 32.876 46.515 -0.723 1.00 43.46 263 SER B N 1
ATOM 3703 C CA . SER B 1 263 ? 33.545 47.738 -1.266 1.00 44.24 263 SER B CA 1
ATOM 3704 C C . SER B 1 263 ? 32.810 48.992 -0.916 1.00 43.93 263 SER B C 1
ATOM 3705 O O . SER B 1 263 ? 33.436 50.002 -0.558 1.00 43.57 263 SER B O 1
ATOM 3708 N N . ILE B 1 264 ? 31.488 48.935 -1.094 1.00 43.88 264 ILE B N 1
ATOM 3709 C CA . ILE B 1 264 ? 30.592 50.076 -0.880 1.00 44.49 264 ILE B CA 1
ATOM 3710 C C . ILE B 1 264 ? 30.533 50.475 0.595 1.00 44.18 264 ILE B C 1
ATOM 3711 O O . ILE B 1 264 ? 30.579 51.662 0.920 1.00 44.04 264 ILE B O 1
ATOM 3716 N N . GLN B 1 265 ? 30.455 49.485 1.476 1.00 43.70 265 GLN B N 1
ATOM 3717 C CA . GLN B 1 265 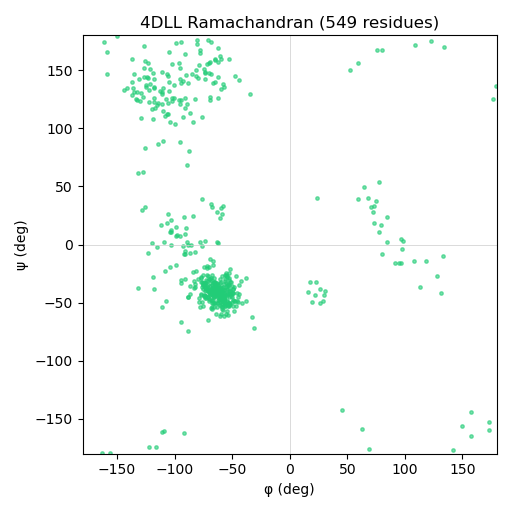? 30.453 49.763 2.895 1.00 43.91 265 GLN B CA 1
ATOM 3718 C C . GLN B 1 265 ? 31.770 50.434 3.331 1.00 44.46 265 GLN B C 1
ATOM 3719 O O . GLN B 1 265 ? 31.728 51.447 4.005 1.00 44.98 265 GLN B O 1
ATOM 3725 N N . LEU B 1 266 ? 32.923 49.869 2.969 1.00 44.64 266 LEU B N 1
ATOM 3726 C CA . LEU B 1 266 ? 34.199 50.571 3.169 1.00 44.89 266 LEU B CA 1
ATOM 3727 C C . LEU B 1 266 ? 34.139 52.016 2.643 1.00 45.23 266 LEU B C 1
ATOM 3728 O O . LEU B 1 266 ? 34.303 52.938 3.415 1.00 44.66 266 LEU B O 1
ATOM 3733 N N . LYS B 1 267 ? 33.825 52.214 1.372 1.00 46.62 267 LYS B N 1
ATOM 3734 C CA . LYS B 1 267 ? 33.620 53.565 0.846 1.00 47.60 267 LYS B CA 1
ATOM 3735 C C . LYS B 1 267 ? 32.744 54.434 1.750 1.00 48.66 267 LYS B C 1
ATOM 3736 O O . LYS B 1 267 ? 33.066 55.636 1.951 1.00 49.50 267 LYS B O 1
ATOM 3738 N N . ASP B 1 268 ? 31.661 53.848 2.301 1.00 48.58 268 ASP B N 1
ATOM 3739 C CA . ASP B 1 268 ? 30.737 54.574 3.200 1.00 48.51 268 ASP B CA 1
ATOM 3740 C C . ASP B 1 268 ? 31.452 55.096 4.450 1.00 47.77 268 ASP B C 1
ATOM 3741 O O . ASP B 1 268 ? 31.256 56.231 4.872 1.00 47.23 268 ASP B O 1
ATOM 3754 N N . ARG B 1 270 ? 34.567 55.677 4.778 1.00 45.53 270 ARG B N 1
ATOM 3755 C CA . ARG B 1 270 ? 35.536 56.696 4.356 1.00 44.17 270 ARG B CA 1
ATOM 3756 C C . ARG B 1 270 ? 34.829 57.991 4.029 1.00 44.79 270 ARG B C 1
ATOM 3757 O O . ARG B 1 270 ? 35.253 59.059 4.489 1.00 44.16 270 ARG B O 1
ATOM 3765 N N . ASN B 1 271 ? 33.703 57.913 3.309 1.00 44.79 271 ASN B N 1
ATOM 3766 C CA . ASN B 1 271 ? 32.933 59.125 3.110 1.00 44.94 271 ASN B CA 1
ATOM 3767 C C . ASN B 1 271 ? 32.718 59.659 4.499 1.00 44.63 271 ASN B C 1
ATOM 3768 O O . ASN B 1 271 ? 33.008 60.808 4.759 1.00 44.97 271 ASN B O 1
ATOM 3773 N N . ALA B 1 272 ? 32.201 58.817 5.394 1.00 44.01 272 ALA B N 1
ATOM 3774 C CA . ALA B 1 272 ? 31.754 59.303 6.701 1.00 43.86 272 ALA B CA 1
ATOM 3775 C C . ALA B 1 272 ? 32.898 59.985 7.406 1.00 43.27 272 ALA B C 1
ATOM 3776 O O . ALA B 1 272 ? 32.708 61.057 7.918 1.00 42.98 272 ALA B O 1
ATOM 3778 N N . LEU B 1 273 ? 34.073 59.368 7.407 1.00 43.43 273 LEU B N 1
ATOM 3779 C CA . LEU B 1 273 ? 35.253 59.961 8.055 1.00 44.77 273 LEU B CA 1
ATOM 3780 C C . LEU B 1 273 ? 35.707 61.266 7.372 1.00 45.75 273 LEU B C 1
ATOM 3781 O O . LEU B 1 273 ? 36.221 62.183 8.048 1.00 46.13 273 LEU B O 1
ATOM 3786 N N . ALA B 1 274 ? 35.513 61.349 6.059 1.00 46.11 274 ALA B N 1
ATOM 3787 C CA . ALA B 1 274 ? 35.904 62.552 5.327 1.00 48.06 274 ALA B CA 1
ATOM 3788 C C . ALA B 1 274 ? 34.978 63.707 5.699 1.00 49.21 274 ALA B C 1
ATOM 3789 O O . ALA B 1 274 ? 35.457 64.793 6.047 1.00 50.04 274 ALA B O 1
ATOM 3791 N N . THR B 1 275 ? 33.659 63.468 5.667 1.00 49.83 275 THR B N 1
ATOM 3792 C CA . THR B 1 275 ? 32.689 64.450 6.148 1.00 50.51 275 THR B CA 1
ATOM 3793 C C . THR B 1 275 ? 32.936 64.771 7.613 1.00 51.29 275 THR B C 1
ATOM 3794 O O . THR B 1 275 ? 32.868 65.934 8.042 1.00 50.86 275 THR B O 1
ATOM 3798 N N . ALA B 1 276 ? 33.223 63.738 8.390 1.00 52.75 276 ALA B N 1
ATOM 3799 C CA . ALA B 1 276 ? 33.475 63.907 9.817 1.00 54.16 276 ALA B CA 1
ATOM 3800 C C . ALA B 1 276 ? 34.478 65.046 10.002 1.00 55.15 276 ALA B C 1
ATOM 3801 O O . ALA B 1 276 ? 34.355 65.857 10.920 1.00 55.28 276 ALA B O 1
ATOM 3803 N N . GLN B 1 277 ? 35.429 65.121 9.074 1.00 56.36 277 GLN B N 1
ATOM 3804 C CA . GLN B 1 277 ? 36.608 65.993 9.182 1.00 57.44 277 GLN B CA 1
ATOM 3805 C C . GLN B 1 277 ? 36.336 67.396 8.661 1.00 57.41 277 GLN B C 1
ATOM 3806 O O . GLN B 1 277 ? 36.843 68.376 9.216 1.00 58.29 277 GLN B O 1
ATOM 3812 N N . GLU B 1 278 ? 35.529 67.485 7.604 1.00 57.43 278 GLU B N 1
ATOM 3813 C CA . GLU B 1 278 ? 34.997 68.765 7.110 1.00 56.67 278 GLU B CA 1
ATOM 3814 C C . GLU B 1 278 ? 34.175 69.464 8.194 1.00 56.66 278 GLU B C 1
ATOM 3815 O O . GLU B 1 278 ? 34.221 70.691 8.306 1.00 57.56 278 GLU B O 1
ATOM 3817 N N . ILE B 1 279 ? 33.436 68.691 8.995 1.00 55.95 279 ILE B N 1
ATOM 3818 C CA . ILE B 1 279 ? 32.597 69.244 10.043 1.00 55.20 279 ILE B CA 1
ATOM 3819 C C . ILE B 1 279 ? 33.313 69.360 11.411 1.00 55.02 279 ILE B C 1
ATOM 3820 O O . ILE B 1 279 ? 32.749 69.922 12.346 1.00 54.75 279 ILE B O 1
ATOM 3822 N N . GLY B 1 280 ? 34.547 68.852 11.520 1.00 54.74 280 GLY B N 1
ATOM 3823 C CA . GLY B 1 280 ? 35.285 68.793 12.811 1.00 54.95 280 GLY B CA 1
ATOM 3824 C C . GLY B 1 280 ? 34.871 67.730 13.852 1.00 55.18 280 GLY B C 1
ATOM 3825 O O . GLY B 1 280 ? 34.904 67.983 15.064 1.00 54.96 280 GLY B O 1
ATOM 3826 N N . PHE B 1 281 ? 34.499 66.535 13.384 1.00 54.69 281 PHE B N 1
ATOM 3827 C CA . PHE B 1 281 ? 33.938 65.490 14.241 1.00 53.74 281 PHE B CA 1
ATOM 3828 C C . PHE B 1 281 ? 34.971 64.421 14.489 1.00 53.25 281 PHE B C 1
ATOM 3829 O O . PHE B 1 281 ? 35.703 64.036 13.573 1.00 52.98 281 PHE B O 1
ATOM 3837 N N . ASP B 1 282 ? 35.022 63.930 15.729 1.00 52.65 282 ASP B N 1
ATOM 3838 C CA . ASP B 1 282 ? 35.873 62.789 16.086 1.00 51.25 282 ASP B CA 1
ATOM 3839 C C . ASP B 1 282 ? 35.119 61.454 16.260 1.00 50.07 282 ASP B C 1
ATOM 3840 O O . ASP B 1 282 ? 34.453 61.213 17.293 1.00 49.12 282 ASP B O 1
ATOM 3845 N N . ALA B 1 283 ? 35.280 60.575 15.267 1.00 48.41 283 ALA B N 1
ATOM 3846 C CA . ALA B 1 283 ? 34.590 59.276 15.275 1.00 47.04 283 ALA B CA 1
ATOM 3847 C C . ALA B 1 283 ? 35.539 58.079 15.397 1.00 45.33 283 ALA B C 1
ATOM 3848 O O . ALA B 1 283 ? 35.902 57.512 14.388 1.00 45.60 283 ALA B O 1
ATOM 3850 N N . PRO B 1 284 ? 35.908 57.678 16.643 1.00 43.54 284 PRO B N 1
ATOM 3851 C CA . PRO B 1 284 ? 36.823 56.571 16.888 1.00 42.18 284 PRO B CA 1
ATOM 3852 C C . PRO B 1 284 ? 36.254 55.193 16.611 1.00 42.01 284 PRO B C 1
ATOM 3853 O O . PRO B 1 284 ? 37.028 54.255 16.340 1.00 41.80 284 PRO B O 1
ATOM 3857 N N . ILE B 1 285 ? 34.936 55.042 16.709 1.00 41.12 285 ILE B N 1
ATOM 3858 C CA . ILE B 1 285 ? 34.322 53.738 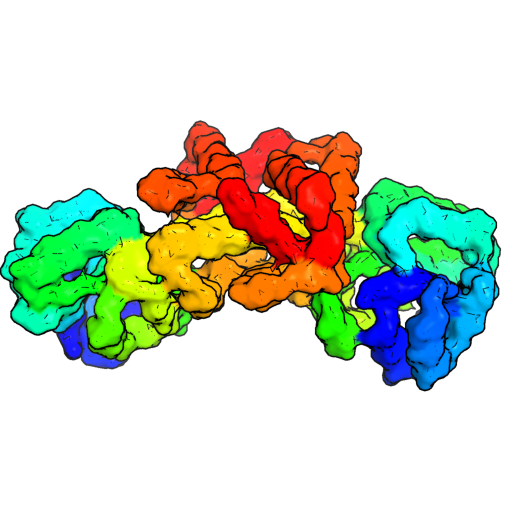16.393 1.00 40.29 285 ILE B CA 1
ATOM 3859 C C . ILE B 1 285 ? 34.392 53.490 14.901 1.00 39.12 285 ILE B C 1
ATOM 3860 O O . ILE B 1 285 ? 35.049 52.586 14.432 1.00 38.81 285 ILE B O 1
ATOM 3865 N N . THR B 1 286 ? 33.686 54.330 14.169 1.00 39.84 286 THR B N 1
ATOM 3866 C CA . THR B 1 286 ? 33.731 54.383 12.695 1.00 39.78 286 THR B CA 1
ATOM 3867 C C . THR B 1 286 ? 35.161 54.296 12.162 1.00 39.31 286 THR B C 1
ATOM 3868 O O . THR B 1 286 ? 35.416 53.591 11.175 1.00 39.76 286 THR B O 1
ATOM 3872 N N . GLY B 1 287 ? 36.074 55.007 12.814 1.00 38.74 287 GLY B N 1
ATOM 3873 C CA . GLY B 1 287 ? 37.495 54.941 12.497 1.00 38.32 287 GLY B CA 1
ATOM 3874 C C . GLY B 1 287 ? 38.026 53.537 12.606 1.00 38.35 287 GLY B C 1
ATOM 3875 O O . GLY B 1 287 ? 38.709 53.092 11.703 1.00 38.96 287 GLY B O 1
ATOM 3876 N N . LEU B 1 288 ? 37.712 52.824 13.701 1.00 38.35 288 LEU B N 1
ATOM 3877 C CA . LEU B 1 288 ? 38.083 51.394 13.804 1.00 37.80 288 LEU B CA 1
ATOM 3878 C C . LEU B 1 288 ? 37.461 50.522 12.696 1.00 37.83 288 LEU B C 1
ATOM 3879 O O . LEU B 1 288 ? 38.101 49.605 12.180 1.00 38.94 288 LEU B O 1
ATOM 3884 N N . PHE B 1 289 ? 36.215 50.793 12.327 1.00 37.49 289 PHE B N 1
ATOM 3885 C CA . PHE B 1 289 ? 35.533 49.955 11.306 1.00 37.26 289 PHE B CA 1
ATOM 3886 C C . PHE B 1 289 ? 36.012 50.161 9.876 1.00 37.23 289 PHE B C 1
ATOM 3887 O O . PHE B 1 289 ? 36.109 49.206 9.111 1.00 38.14 289 PHE B O 1
ATOM 3895 N N . GLU B 1 290 ? 36.335 51.401 9.522 1.00 38.66 290 GLU B N 1
ATOM 3896 C CA . GLU B 1 290 ? 37.064 51.682 8.265 1.00 40.01 290 GLU B CA 1
ATOM 3897 C C . GLU B 1 290 ? 38.324 50.819 8.205 1.00 40.29 290 GLU B C 1
ATOM 3898 O O . GLU B 1 290 ? 38.578 50.170 7.173 1.00 39.34 290 GLU B O 1
ATOM 3904 N N . GLN B 1 291 ? 39.056 50.753 9.321 1.00 40.67 291 GLN B N 1
ATOM 3905 C CA . GLN B 1 291 ? 40.190 49.832 9.418 1.00 42.53 291 GLN B CA 1
ATOM 3906 C C . GLN B 1 291 ? 39.819 48.392 9.142 1.00 42.43 291 GLN B C 1
ATOM 3907 O O . GLN B 1 291 ? 40.475 47.743 8.334 1.00 43.27 291 GLN B O 1
ATOM 3913 N N . LEU B 1 292 ? 38.800 47.874 9.842 1.00 41.63 292 LEU B N 1
ATOM 3914 C CA . LEU B 1 292 ? 38.429 46.468 9.711 1.00 40.17 292 LEU B CA 1
ATOM 3915 C C . LEU B 1 292 ? 37.917 46.166 8.310 1.00 38.91 292 LEU B C 1
ATOM 3916 O O . LEU B 1 292 ? 38.171 45.107 7.756 1.00 38.09 292 LEU B O 1
ATOM 3921 N N . TYR B 1 293 ? 37.190 47.099 7.746 1.00 39.03 293 TYR B N 1
ATOM 3922 C CA . TYR B 1 293 ? 36.687 46.889 6.403 1.00 40.43 293 TYR B CA 1
ATOM 3923 C C . TYR B 1 293 ? 37.881 46.993 5.416 1.00 42.17 293 TYR B C 1
ATOM 3924 O O . TYR B 1 293 ? 37.912 46.298 4.413 1.00 42.90 293 TYR B O 1
ATOM 3933 N N . ALA B 1 294 ? 38.885 47.814 5.719 1.00 43.24 294 ALA B N 1
ATOM 3934 C CA . ALA B 1 294 ? 40.048 47.911 4.813 1.00 44.56 294 ALA B CA 1
ATOM 3935 C C . ALA B 1 294 ? 40.797 46.611 4.854 1.00 45.46 294 ALA B C 1
ATOM 3936 O O . ALA B 1 294 ? 41.226 46.102 3.809 1.00 46.34 294 ALA B O 1
ATOM 3938 N N . GLU B 1 295 ? 40.934 46.024 6.041 1.00 46.79 295 GLU B N 1
ATOM 3939 C CA . GLU B 1 295 ? 41.743 44.813 6.114 1.00 47.27 295 GLU B CA 1
ATOM 3940 C C . GLU B 1 295 ? 40.996 43.708 5.382 1.00 47.74 295 GLU B C 1
ATOM 3941 O O . GLU B 1 295 ? 41.609 42.813 4.786 1.00 47.83 295 GLU B O 1
ATOM 3947 N N . GLY B 1 296 ? 39.667 43.802 5.385 1.00 48.13 296 GLY B N 1
ATOM 3948 C CA . GLY B 1 296 ? 38.836 42.833 4.662 1.00 48.69 296 GLY B CA 1
ATOM 3949 C C . GLY B 1 296 ? 39.047 42.906 3.168 1.00 49.06 296 GLY B C 1
ATOM 3950 O O . GLY B 1 296 ? 39.302 41.899 2.526 1.00 48.24 296 GLY B O 1
ATOM 3951 N N . VAL B 1 297 ? 38.961 44.116 2.625 1.00 50.44 297 VAL B N 1
ATOM 3952 C CA . VAL B 1 297 ? 39.154 44.360 1.189 1.00 51.48 297 VAL B CA 1
ATOM 3953 C C . VAL B 1 297 ? 40.547 43.927 0.695 1.00 52.24 297 VAL B C 1
ATOM 3954 O O . VAL B 1 297 ? 40.682 43.325 -0.365 1.00 52.61 297 VAL B O 1
ATOM 3958 N N . GLU B 1 298 ? 41.569 44.213 1.486 1.00 53.12 298 GLU B N 1
ATOM 3959 C CA . GLU B 1 298 ? 42.915 43.713 1.221 1.00 54.14 298 GLU B CA 1
ATOM 3960 C C . GLU B 1 298 ? 42.985 42.196 1.223 1.00 54.36 298 GLU B C 1
ATOM 3961 O O . GLU B 1 298 ? 43.743 41.603 0.436 1.00 56.21 298 GLU B O 1
ATOM 3967 N N . HIS B 1 299 ? 42.269 41.555 2.137 1.00 53.10 299 HIS B N 1
ATOM 3968 C CA . HIS B 1 299 ? 42.335 40.113 2.209 1.00 52.47 299 HIS B CA 1
ATOM 3969 C C . HIS B 1 299 ? 41.372 39.433 1.201 1.00 51.40 299 HIS B C 1
ATOM 3970 O O . HIS B 1 299 ? 40.954 38.320 1.411 1.00 50.99 299 HIS B O 1
ATOM 3977 N N . GLY B 1 300 ? 41.009 40.121 0.125 1.00 50.43 300 GLY B N 1
ATOM 3978 C CA . GLY B 1 300 ? 40.302 39.472 -0.989 1.00 49.88 300 GLY B CA 1
ATOM 3979 C C . GLY B 1 300 ? 38.783 39.614 -1.023 1.00 49.19 300 GLY B C 1
ATOM 3980 O O . GLY B 1 300 ? 38.126 39.186 -1.987 1.00 49.21 300 GLY B O 1
ATOM 3981 N N . LEU B 1 301 ? 38.213 40.239 0.003 1.00 47.41 301 LEU B N 1
ATOM 3982 C CA . LEU B 1 301 ? 36.797 40.075 0.227 1.00 46.23 301 LEU B CA 1
ATOM 3983 C C . LEU B 1 301 ? 35.933 41.164 -0.363 1.00 45.84 301 LEU B C 1
ATOM 3984 O O . LEU B 1 301 ? 34.732 41.134 -0.156 1.00 45.55 301 LEU B O 1
ATOM 3989 N N . THR B 1 302 ? 36.546 42.066 -1.138 1.00 45.47 302 THR B N 1
ATOM 3990 C CA . THR B 1 302 ? 35.888 43.210 -1.777 1.00 45.68 302 THR B CA 1
ATOM 3991 C C . THR B 1 302 ? 34.500 42.983 -2.422 1.00 45.31 302 THR B C 1
ATOM 3992 O O . THR B 1 302 ? 33.655 43.895 -2.447 1.00 44.34 302 THR B O 1
ATOM 3996 N N . ASP B 1 303 ? 34.267 41.781 -2.938 1.00 45.35 303 ASP B N 1
ATOM 3997 C CA . ASP B 1 303 ? 33.022 41.534 -3.675 1.00 46.10 303 ASP B CA 1
ATOM 3998 C C . ASP B 1 303 ? 32.063 40.566 -2.943 1.00 45.24 303 ASP B C 1
ATOM 3999 O O . ASP B 1 303 ? 31.101 40.016 -3.538 1.00 45.18 303 ASP B O 1
ATOM 4004 N N . LEU B 1 304 ? 32.322 40.375 -1.652 1.00 43.86 304 LEU B N 1
ATOM 4005 C CA . LEU B 1 304 ? 31.318 39.739 -0.773 1.00 42.31 304 LEU B CA 1
ATOM 4006 C C . LEU B 1 304 ? 30.279 40.806 -0.437 1.00 40.54 304 LEU B C 1
ATOM 4007 O O . LEU B 1 304 ? 30.500 41.998 -0.698 1.00 39.13 304 LEU B O 1
ATOM 4012 N N . ASP B 1 305 ? 29.157 40.360 0.130 1.00 39.47 305 ASP B N 1
ATOM 4013 C CA . ASP B 1 305 ? 28.141 41.228 0.742 1.00 38.61 305 ASP B CA 1
ATOM 4014 C C . ASP B 1 305 ? 28.839 42.007 1.881 1.00 37.75 305 ASP B C 1
ATOM 4015 O O . ASP B 1 305 ? 29.914 41.616 2.370 1.00 36.94 305 ASP B O 1
ATOM 4020 N N . GLN B 1 306 ? 28.243 43.120 2.271 1.00 37.79 306 GLN B N 1
ATOM 4021 C CA . GLN B 1 306 ? 28.660 43.869 3.479 1.00 37.77 306 GLN B CA 1
ATOM 4022 C C . GLN B 1 306 ? 28.677 42.989 4.748 1.00 37.91 306 GLN B C 1
ATOM 4023 O O . GLN B 1 306 ? 29.452 43.274 5.701 1.00 38.71 306 GLN B O 1
ATOM 4029 N N . SER B 1 307 ? 27.840 41.935 4.785 1.00 36.83 307 SER B N 1
ATOM 4030 C CA . SER B 1 307 ? 27.898 40.921 5.876 1.00 36.08 307 SER B CA 1
ATOM 4031 C C . SER B 1 307 ? 29.189 40.109 5.850 1.00 35.10 307 SER B C 1
ATOM 4032 O O . SER B 1 307 ? 29.558 39.485 6.835 1.00 34.43 307 SER B O 1
ATOM 4035 N N . GLY B 1 308 ? 29.888 40.143 4.722 1.00 35.15 308 GLY B N 1
ATOM 4036 C CA . GLY B 1 308 ? 31.267 39.597 4.613 1.00 34.89 308 GLY B CA 1
ATOM 4037 C C . GLY B 1 308 ? 32.350 40.026 5.617 1.00 35.07 308 GLY B C 1
ATOM 4038 O O . GLY B 1 308 ? 33.300 39.297 5.817 1.00 35.43 308 GLY B O 1
ATOM 4039 N N . LEU B 1 309 ? 32.200 41.162 6.303 1.00 34.57 309 LEU B N 1
ATOM 4040 C CA . LEU B 1 309 ? 33.143 41.494 7.391 1.00 33.77 309 LEU B CA 1
ATOM 4041 C C . LEU B 1 309 ? 33.276 40.352 8.403 1.00 34.22 309 LEU B C 1
ATOM 4042 O O . LEU B 1 309 ? 34.295 40.253 9.113 1.00 35.71 309 LEU B O 1
ATOM 4047 N N . PHE B 1 310 ? 32.253 39.490 8.495 1.00 32.99 310 PHE B N 1
ATOM 4048 C CA . PHE B 1 310 ? 32.325 38.222 9.270 1.00 32.35 310 PHE B CA 1
ATOM 4049 C C . PHE B 1 310 ? 33.472 37.337 8.847 1.00 32.44 310 PHE B C 1
ATOM 4050 O O . PHE B 1 310 ? 34.061 36.653 9.685 1.00 33.15 310 PHE B O 1
ATOM 4058 N N . VAL B 1 311 ? 33.774 37.321 7.557 1.00 33.28 311 VAL B N 1
ATOM 4059 C CA . VAL B 1 311 ? 34.827 36.455 7.041 1.00 35.36 311 VAL B CA 1
ATOM 4060 C C . VAL B 1 311 ? 36.172 37.011 7.513 1.00 35.82 311 VAL B C 1
ATOM 4061 O O . VAL B 1 311 ? 37.009 36.286 8.024 1.00 37.49 311 VAL B O 1
ATOM 4065 N N . GLU B 1 312 ? 36.357 38.303 7.396 1.00 36.77 312 GLU B N 1
ATOM 4066 C CA . GLU B 1 312 ? 37.525 38.907 8.015 1.00 38.25 312 GLU B CA 1
ATOM 4067 C C . GLU B 1 312 ? 37.663 38.581 9.515 1.00 38.28 312 GLU B C 1
ATOM 4068 O O . GLU B 1 312 ? 38.692 38.064 9.943 1.00 38.86 312 GLU B O 1
ATOM 4074 N N . LEU B 1 313 ? 36.625 38.823 10.318 1.00 38.55 313 LEU B N 1
ATOM 4075 C CA . LEU B 1 313 ? 36.806 38.641 11.783 1.00 38.71 313 LEU B CA 1
ATOM 4076 C C . LEU B 1 313 ? 37.012 37.188 12.164 1.00 37.87 313 LEU B C 1
ATOM 4077 O O . LEU B 1 313 ? 37.625 36.922 13.151 1.00 37.56 313 LEU B O 1
ATOM 4082 N N . ALA B 1 314 ? 36.498 36.281 11.342 1.00 38.41 314 ALA B N 1
ATOM 4083 C CA . ALA B 1 314 ? 36.690 34.856 11.485 1.00 40.09 314 ALA B CA 1
ATOM 4084 C C . ALA B 1 314 ? 38.102 34.368 11.063 1.00 40.94 314 ALA B C 1
ATOM 4085 O O . ALA B 1 314 ? 38.610 33.418 11.667 1.00 40.59 314 ALA B O 1
ATOM 4087 N N . SER B 1 315 ? 38.716 35.006 10.055 1.00 42.39 315 SER B N 1
ATOM 4088 C CA . SER B 1 315 ? 40.122 34.709 9.692 1.00 43.68 315 SER B CA 1
ATOM 4089 C C . SER B 1 315 ? 41.050 35.079 10.829 1.00 43.73 315 SER B C 1
ATOM 4090 O O . SER B 1 315 ? 41.735 34.234 11.356 1.00 43.50 315 SER B O 1
ATOM 4093 N N . ARG B 1 316 ? 41.048 36.350 11.215 1.00 44.56 316 ARG B N 1
ATOM 4094 C CA . ARG B 1 316 ? 41.819 36.788 12.383 1.00 44.68 316 ARG B CA 1
ATOM 4095 C C . ARG B 1 316 ? 41.783 35.755 13.484 1.00 44.25 316 ARG B C 1
ATOM 4096 O O . ARG B 1 316 ? 42.676 35.675 14.264 1.00 45.10 316 ARG B O 1
ATOM 4104 N N . ASN B 1 317 ? 40.725 34.972 13.567 1.00 44.44 317 ASN B N 1
ATOM 4105 C CA . ASN B 1 317 ? 40.574 34.031 14.682 1.00 43.98 317 ASN B CA 1
ATOM 4106 C C . ASN B 1 317 ? 40.804 32.560 14.294 1.00 43.98 317 ASN B C 1
ATOM 4107 O O . ASN B 1 317 ? 40.394 31.647 15.015 1.00 43.28 317 ASN B O 1
ATOM 4112 N N . GLY B 1 318 ? 41.458 32.347 13.156 1.00 44.12 318 GLY B N 1
ATOM 4113 C CA . GLY B 1 318 ? 41.756 31.007 12.684 1.00 45.66 318 GLY B CA 1
ATOM 4114 C C . GLY B 1 318 ? 40.534 30.296 12.133 1.00 46.66 318 GLY B C 1
ATOM 4115 O O . GLY B 1 318 ? 40.063 29.319 12.726 1.00 46.59 318 GLY B O 1
#

Secondary structure (DSSP, 8-state):
---SEEEEE--------HHHHHTT-EEEEE-S-HHHHHHHHTTTPEEESSHHHHHTT-SEEE---SHHHHHIIIIIT-TTT--TT-EEE-----HHHHHHHHHHHHHTT-EEEB---B-HHHHHHHT-EE--BS-HHHHHHHHHHHHHHEE----BSTTHHHHHHHHH--HHHHHHHHHHHHHHHHHTS---HHHHHHTTSTT-BHHHHTTTT--------SSBHHHHHH--HHHHHHHHTT---HHHHHHHHHHHHHIIIIITTSBGGGHHHHHHH-/-EEEEE------HHHHHTT-EEEEE-S-HHHHHHHHHHTPEEPSSHHHHHTT-SEEE---SHHHHHIIIIISSTTT---S-EEE-----HHHHHHHHHHHHHTT-EEEB---BS-HHHHHHT-EE--BS-HHHHHHHHHHHHHHEE----BSTTHHHHHHHHH--HHHHHHHHHHHHHHHHHTT---HHHHHHTTSTT-BHHIIIIIT--------SSBHHHHHH--HHHHHHHHTT---HHHHHHHHHHHHHIIIIITTSBGGGHHHHHHHTT-